Protein AF-A0A1B7VEA4-F1 (afdb_monomer_lite)

Radius of gyration: 31.32 Å; chains: 1; bounding box: 74×53×100 Å

Structure (mmCIF, N/CA/C/O backbone):
data_AF-A0A1B7VEA4-F1
#
_entry.id   AF-A0A1B7VEA4-F1
#
loop_
_atom_site.group_PDB
_atom_site.id
_atom_site.type_symbol
_atom_site.label_atom_id
_atom_site.label_alt_id
_atom_site.label_comp_id
_atom_site.label_asym_id
_atom_site.label_entity_id
_atom_site.label_seq_id
_atom_site.pdbx_PDB_ins_code
_atom_site.Cartn_x
_atom_site.Cartn_y
_atom_site.Cartn_z
_atom_site.occupancy
_atom_site.B_iso_or_equiv
_atom_site.auth_seq_id
_atom_site.auth_comp_id
_atom_site.auth_asym_id
_atom_site.auth_atom_id
_atom_site.pdbx_PDB_model_num
ATOM 1 N N . MET A 1 1 ? -17.844 6.796 38.565 1.00 46.50 1 MET A N 1
ATOM 2 C CA . MET A 1 1 ? -17.709 5.921 37.382 1.00 46.50 1 MET A CA 1
ATOM 3 C C . MET A 1 1 ? -18.421 6.652 36.280 1.00 46.50 1 MET A C 1
ATOM 5 O O . MET A 1 1 ? -19.600 6.926 36.443 1.00 46.50 1 MET A O 1
ATOM 9 N N . THR A 1 2 ? -17.679 7.085 35.276 1.00 54.91 2 THR A N 1
ATOM 10 C CA . THR A 1 2 ? -18.181 7.881 34.162 1.00 54.91 2 THR A CA 1
ATOM 11 C C . THR A 1 2 ? -19.332 7.132 33.482 1.00 54.91 2 THR A C 1
ATOM 13 O O . THR A 1 2 ? -19.184 5.954 33.154 1.00 54.91 2 THR A O 1
ATOM 16 N N . ASN A 1 3 ? -20.501 7.767 33.361 1.00 67.25 3 ASN A N 1
ATOM 17 C CA . ASN A 1 3 ? -21.736 7.137 32.876 1.00 67.25 3 ASN A CA 1
ATOM 18 C C . ASN A 1 3 ? -21.738 7.034 31.339 1.00 67.25 3 ASN A C 1
ATOM 20 O O . ASN A 1 3 ? -22.582 7.632 30.680 1.00 67.25 3 ASN A O 1
ATOM 24 N N . PHE A 1 4 ? -20.788 6.296 30.764 1.00 78.88 4 PHE A N 1
ATOM 25 C CA . PHE A 1 4 ? -20.868 5.908 29.355 1.00 78.88 4 PHE A CA 1
ATOM 26 C C . PHE A 1 4 ? -21.929 4.819 29.184 1.00 78.88 4 PHE A C 1
ATOM 28 O O . PHE A 1 4 ? -21.974 3.853 29.952 1.00 78.88 4 PHE A O 1
ATOM 35 N N . ASN A 1 5 ? -22.770 4.957 28.161 1.00 83.88 5 ASN A N 1
ATOM 36 C CA . ASN A 1 5 ? -23.760 3.944 27.819 1.00 83.88 5 ASN A CA 1
ATOM 37 C C . ASN A 1 5 ? -23.085 2.840 27.000 1.00 83.88 5 ASN A C 1
ATOM 39 O O . ASN A 1 5 ? -22.618 3.095 25.895 1.00 83.88 5 ASN A O 1
ATOM 43 N N . ILE A 1 6 ? -23.031 1.619 27.538 1.00 87.12 6 ILE A N 1
ATOM 44 C CA . ILE A 1 6 ? -22.433 0.453 26.870 1.00 87.12 6 ILE A CA 1
ATOM 45 C C . ILE A 1 6 ? -23.498 -0.635 26.713 1.00 87.12 6 ILE A C 1
ATOM 47 O O . ILE A 1 6 ? -24.072 -1.091 27.713 1.00 87.12 6 ILE A O 1
ATOM 51 N N . VAL A 1 7 ? -23.734 -1.087 25.480 1.00 86.50 7 VAL A N 1
ATOM 52 C CA . VAL A 1 7 ? -24.649 -2.199 25.179 1.00 86.50 7 VAL A CA 1
ATOM 53 C C . VAL A 1 7 ? -24.130 -3.474 25.836 1.00 86.50 7 VAL A C 1
ATOM 55 O O . VAL A 1 7 ? -23.000 -3.882 25.597 1.00 86.50 7 VAL A O 1
ATOM 58 N N . GLN A 1 8 ? -24.944 -4.125 26.671 1.00 86.56 8 GLN A N 1
ATOM 59 C CA . GLN A 1 8 ? -24.567 -5.407 27.270 1.00 86.56 8 GLN A CA 1
ATOM 60 C C . GLN A 1 8 ? -24.762 -6.538 26.255 1.00 86.56 8 GLN A C 1
ATOM 62 O O . GLN A 1 8 ? -25.889 -6.811 25.850 1.00 86.56 8 GLN A O 1
ATOM 67 N N . ASN A 1 9 ? -23.679 -7.221 25.883 1.00 84.88 9 ASN A N 1
ATOM 68 C CA . ASN A 1 9 ? -23.706 -8.356 24.961 1.00 84.88 9 ASN A CA 1
ATOM 69 C C . ASN A 1 9 ? -22.654 -9.422 25.332 1.00 84.88 9 ASN A C 1
ATOM 71 O O . ASN A 1 9 ? -21.924 -9.284 26.318 1.00 84.88 9 ASN A O 1
ATOM 75 N N . SER A 1 10 ? -22.597 -10.512 24.562 1.00 80.00 10 SER A N 1
ATOM 76 C CA . SER A 1 10 ? -21.720 -11.662 24.829 1.00 80.00 10 SER A CA 1
ATOM 77 C C . SER A 1 10 ? -20.225 -11.386 24.638 1.00 80.00 10 SER A C 1
ATOM 79 O O . SER A 1 10 ? -19.415 -12.162 25.139 1.00 80.00 10 SER A O 1
ATOM 81 N N . PHE A 1 11 ? -19.844 -10.309 23.945 1.00 78.19 11 PHE A N 1
ATOM 82 C CA . PHE A 1 11 ? -18.439 -9.949 23.719 1.00 78.19 11 PHE A CA 1
ATOM 83 C C . PHE A 1 11 ? -17.796 -9.255 24.931 1.00 78.19 11 PHE A C 1
ATOM 85 O O . PHE A 1 11 ? -16.576 -9.274 25.090 1.00 78.19 11 PHE A O 1
ATOM 92 N N . LEU A 1 12 ? -18.601 -8.686 25.833 1.00 79.38 12 LEU A N 1
ATOM 93 C CA . LEU A 1 12 ? -18.144 -7.995 27.041 1.00 79.38 12 LEU A CA 1
ATOM 94 C C . LEU A 1 12 ? -17.780 -8.964 28.179 1.00 79.38 12 LEU A C 1
ATOM 96 O O . LEU A 1 12 ? -18.490 -9.076 29.186 1.00 79.38 12 LEU A O 1
ATOM 100 N N . THR A 1 13 ? -16.640 -9.639 28.044 1.00 85.38 13 THR A N 1
ATOM 101 C CA . THR A 1 13 ? -16.052 -10.449 29.123 1.00 85.38 13 THR A CA 1
ATOM 102 C C . THR A 1 13 ? -15.604 -9.578 30.307 1.00 85.38 13 THR A C 1
ATOM 104 O O . THR A 1 13 ? -15.470 -8.358 30.195 1.00 85.38 13 THR A O 1
ATOM 107 N N . THR A 1 14 ? -15.362 -10.187 31.472 1.00 83.56 14 THR A N 1
ATOM 108 C CA . THR A 1 14 ? -14.890 -9.468 32.674 1.00 83.56 14 THR A CA 1
ATOM 109 C C . THR A 1 14 ? -13.573 -8.720 32.432 1.00 83.56 14 THR A C 1
ATOM 111 O O . THR A 1 14 ? -13.424 -7.576 32.867 1.00 83.56 14 THR A O 1
ATOM 114 N N . ASP A 1 15 ? -12.645 -9.336 31.699 1.00 84.19 15 ASP A N 1
ATOM 115 C CA . ASP A 1 15 ? -11.343 -8.740 31.388 1.00 84.19 15 ASP A CA 1
ATOM 116 C C . ASP A 1 15 ? -11.499 -7.569 30.410 1.00 84.19 15 ASP A C 1
ATOM 118 O O . ASP A 1 15 ? -10.996 -6.473 30.666 1.00 84.19 15 ASP A O 1
ATOM 122 N N . LEU A 1 16 ? -12.307 -7.747 29.359 1.00 87.62 16 LEU A N 1
ATOM 123 C CA . LEU A 1 16 ? -12.576 -6.703 28.369 1.00 87.62 16 LEU A CA 1
ATOM 124 C C . LEU A 1 16 ? -13.293 -5.497 28.995 1.00 87.62 16 LEU A C 1
ATOM 126 O O . LEU A 1 16 ? -12.942 -4.355 28.709 1.00 87.62 16 LEU A O 1
ATOM 130 N N . LYS A 1 17 ? -14.224 -5.729 29.934 1.00 88.75 17 LYS A N 1
ATOM 131 C CA . LYS A 1 17 ? -14.864 -4.663 30.729 1.00 88.75 17 LYS A CA 1
ATOM 132 C C . LYS A 1 17 ? -13.854 -3.837 31.524 1.00 88.75 17 LYS A C 1
ATOM 134 O O . LYS A 1 17 ? -14.053 -2.635 31.687 1.00 88.75 17 LYS A O 1
ATOM 139 N N . THR A 1 18 ? -12.792 -4.462 32.029 1.00 90.38 18 THR A N 1
ATOM 140 C CA . THR A 1 18 ? -11.758 -3.771 32.810 1.00 90.38 18 THR A CA 1
ATOM 141 C C . THR A 1 18 ? -10.917 -2.861 31.917 1.00 90.38 18 THR A C 1
ATOM 143 O O . THR A 1 18 ? -10.755 -1.684 32.238 1.00 90.38 18 THR A O 1
ATOM 146 N N . ILE A 1 19 ? -10.464 -3.375 30.770 1.00 91.38 19 ILE A N 1
ATOM 147 C CA . ILE A 1 19 ? -9.688 -2.617 29.774 1.00 91.38 19 ILE A CA 1
ATOM 148 C C . ILE A 1 19 ? -10.517 -1.444 29.239 1.00 91.38 19 ILE A C 1
ATOM 150 O O . ILE A 1 19 ? -10.077 -0.295 29.280 1.00 91.38 19 ILE A O 1
ATOM 154 N N . LEU A 1 20 ? -11.753 -1.719 28.811 1.00 92.88 20 LEU A N 1
ATOM 155 C CA . LEU A 1 20 ? -12.661 -0.710 28.273 1.00 92.88 20 LEU A CA 1
ATOM 156 C C . LEU A 1 20 ? -12.966 0.385 29.299 1.00 92.88 20 LEU A C 1
ATOM 158 O O . LEU A 1 20 ? -12.970 1.562 28.956 1.00 92.88 20 LEU A O 1
ATOM 162 N N . LYS A 1 21 ? -13.162 0.032 30.575 1.00 92.62 21 LYS A N 1
ATOM 163 C CA . LYS A 1 21 ? -13.374 1.021 31.639 1.00 92.62 21 LYS A CA 1
ATOM 164 C C . LYS A 1 21 ? -12.193 1.986 31.770 1.00 92.62 21 LYS A C 1
ATOM 166 O O . LYS A 1 21 ? -12.416 3.175 31.980 1.00 92.62 21 LYS A O 1
ATOM 171 N N . GLN A 1 22 ? -10.962 1.491 31.656 1.00 93.44 22 GLN A N 1
ATOM 172 C CA . GLN A 1 22 ? -9.772 2.335 31.729 1.00 93.44 22 GLN A CA 1
ATOM 173 C C . GLN A 1 22 ? -9.615 3.206 30.474 1.00 93.44 22 GLN A C 1
ATOM 175 O O . GLN A 1 22 ? -9.355 4.398 30.597 1.00 93.44 22 GLN A O 1
ATOM 180 N N . ALA A 1 23 ? -9.866 2.656 29.283 1.00 94.12 23 ALA A N 1
ATOM 181 C CA . ALA A 1 23 ? -9.884 3.435 28.044 1.00 94.12 23 ALA A CA 1
ATOM 182 C C . ALA A 1 23 ? -10.936 4.560 28.082 1.00 94.12 23 ALA A C 1
ATOM 184 O O . ALA A 1 23 ? -10.648 5.696 27.706 1.00 94.12 23 ALA A O 1
ATOM 185 N N . LEU A 1 24 ? -12.136 4.279 28.602 1.00 94.94 24 LEU A N 1
ATOM 186 C CA . LEU A 1 24 ? -13.203 5.271 28.766 1.00 94.94 24 LEU A CA 1
ATOM 187 C C . LEU A 1 24 ? -12.864 6.336 29.804 1.00 94.94 24 LEU A C 1
ATOM 189 O O . LEU A 1 24 ? -13.221 7.495 29.614 1.00 94.94 24 LEU A O 1
ATOM 193 N N . GLN A 1 25 ? -12.151 5.969 30.871 1.00 94.56 25 GLN A N 1
ATOM 194 C CA . GLN A 1 25 ? -11.633 6.948 31.818 1.00 94.56 25 GLN A CA 1
ATOM 195 C C . GLN A 1 25 ? -10.671 7.917 31.114 1.00 94.56 25 GLN A C 1
ATOM 197 O O . GLN A 1 25 ? -10.899 9.125 31.162 1.00 94.56 25 GLN A O 1
ATOM 202 N N . ASN A 1 26 ? -9.681 7.405 30.378 1.00 93.44 26 ASN A N 1
ATOM 203 C CA . ASN A 1 26 ? -8.733 8.244 29.637 1.00 93.44 26 ASN A CA 1
ATOM 204 C C . ASN A 1 26 ? -9.460 9.130 28.611 1.00 93.44 26 ASN A C 1
ATOM 206 O O . ASN A 1 26 ? -9.200 10.325 28.513 1.00 93.44 26 ASN A O 1
ATOM 210 N N . THR A 1 27 ? -10.431 8.562 27.894 1.00 95.56 27 THR A N 1
ATOM 211 C CA . THR A 1 27 ? -11.270 9.291 26.929 1.00 95.56 27 THR A CA 1
ATOM 212 C C . THR A 1 27 ? -12.034 10.437 27.602 1.00 95.56 27 THR A C 1
ATOM 214 O O . THR A 1 27 ? -12.034 11.561 27.103 1.00 95.56 27 THR A O 1
ATOM 217 N N . SER A 1 28 ? -12.641 10.192 28.771 1.00 94.94 28 SER A N 1
ATOM 218 C CA . SER A 1 28 ? -13.350 11.231 29.527 1.00 94.94 28 SER A CA 1
ATOM 219 C C . SER A 1 28 ? -12.438 12.331 30.060 1.00 94.94 28 SER A C 1
ATOM 221 O O . SER A 1 28 ? -12.835 13.497 30.078 1.00 94.94 28 SER A O 1
ATOM 223 N N . GLU A 1 29 ? -11.212 11.990 30.455 1.00 95.31 29 GLU A N 1
ATOM 224 C CA . GLU A 1 29 ? -10.220 12.973 30.892 1.00 95.31 29 GLU A CA 1
ATOM 225 C C . GLU A 1 29 ? -9.859 13.907 29.730 1.00 95.31 29 GLU A C 1
ATOM 227 O O . GLU A 1 29 ? -9.925 15.124 29.882 1.00 95.31 29 GLU A O 1
ATOM 232 N N . TYR A 1 30 ? -9.600 13.368 28.536 1.00 96.75 30 TYR A N 1
ATOM 233 C CA . TYR A 1 30 ? -9.323 14.186 27.355 1.00 96.75 30 TYR A CA 1
ATOM 234 C C . TYR A 1 30 ? -10.502 15.092 26.959 1.00 96.75 30 TYR A C 1
ATOM 236 O O . TYR A 1 30 ? -10.331 16.303 26.799 1.00 96.75 30 TYR A O 1
ATOM 244 N N . LEU A 1 31 ? -11.711 14.533 26.846 1.00 96.44 31 LEU A N 1
ATOM 245 C CA . LEU A 1 31 ? -12.898 15.284 26.419 1.00 96.44 31 LEU A CA 1
ATOM 246 C C . LEU A 1 31 ? -13.320 16.367 27.423 1.00 96.44 31 LEU A C 1
ATOM 248 O O . LEU A 1 31 ? -13.736 17.451 27.011 1.00 96.44 31 LEU A O 1
ATOM 252 N N . SER A 1 32 ? -13.202 16.103 28.729 1.00 96.19 32 SER A N 1
ATOM 253 C CA . SER A 1 32 ? -13.569 17.078 29.769 1.00 96.19 32 SER A CA 1
ATOM 254 C C . SER A 1 32 ? -12.603 18.262 29.838 1.00 96.19 32 SER A C 1
ATOM 256 O O . SER A 1 32 ? -13.017 19.378 30.148 1.00 96.19 32 SER A O 1
ATOM 258 N N . GLN A 1 33 ? -11.325 18.054 29.504 1.00 96.75 33 GLN A N 1
ATOM 259 C CA . GLN A 1 33 ? -10.330 19.128 29.498 1.00 96.75 33 GLN A CA 1
ATOM 260 C C . GLN A 1 33 ? -10.332 19.950 28.206 1.00 96.75 33 GLN A C 1
ATOM 262 O O . GLN A 1 33 ? -9.964 21.125 28.238 1.00 96.75 33 GLN A O 1
ATOM 267 N N . PHE A 1 34 ? -10.779 19.380 27.083 1.00 97.50 34 PHE A N 1
ATOM 268 C CA . PHE A 1 34 ? -10.683 20.023 25.769 1.00 97.50 34 PHE A CA 1
ATOM 269 C C . PHE A 1 34 ? -11.331 21.414 25.709 1.00 97.50 34 PHE A C 1
ATOM 271 O O . PHE A 1 34 ? -10.789 22.329 25.090 1.00 97.50 34 PHE A O 1
ATOM 278 N N . ARG A 1 35 ? -12.453 21.617 26.414 1.00 96.88 35 ARG A N 1
ATOM 279 C CA . ARG A 1 35 ? -13.162 22.907 26.459 1.00 96.88 35 ARG A CA 1
ATOM 280 C C . ARG A 1 35 ? -12.316 24.055 27.019 1.00 96.88 35 ARG A C 1
ATOM 282 O O . ARG A 1 35 ? -12.550 25.214 26.662 1.00 96.88 35 ARG A O 1
ATOM 289 N N . PHE A 1 36 ? -11.376 23.734 27.905 1.00 96.81 36 PHE A N 1
ATOM 290 C CA . PHE A 1 36 ? -10.504 24.689 28.587 1.00 96.81 36 PHE A CA 1
ATOM 291 C C . PHE A 1 36 ? -9.182 24.929 27.847 1.00 96.81 36 PHE A C 1
ATOM 293 O O . PHE A 1 36 ? -8.376 25.747 28.293 1.00 96.81 36 PHE A O 1
ATOM 300 N N . ASP A 1 37 ? -8.951 24.245 26.723 1.00 96.75 37 ASP A N 1
ATOM 301 C CA . ASP A 1 37 ? -7.783 24.472 25.881 1.00 96.75 37 ASP A CA 1
ATOM 302 C C . ASP A 1 37 ? -7.819 25.892 25.291 1.00 96.75 37 ASP A C 1
ATOM 304 O O . ASP A 1 37 ? -8.825 26.333 24.728 1.00 96.75 37 ASP A O 1
ATOM 308 N N . ALA A 1 38 ? -6.707 26.625 25.400 1.00 95.88 38 ALA A N 1
ATOM 309 C CA . ALA A 1 38 ? -6.604 27.991 24.886 1.00 95.88 38 ALA A CA 1
ATOM 310 C C . ALA A 1 38 ? -6.817 28.075 23.362 1.00 95.88 38 ALA A C 1
ATOM 312 O O . ALA A 1 38 ? -7.231 29.118 22.859 1.00 95.88 38 ALA A O 1
ATOM 313 N N . ALA A 1 39 ? -6.556 26.982 22.639 1.00 96.00 39 ALA A N 1
ATOM 314 C CA . ALA A 1 39 ? -6.758 26.844 21.203 1.00 96.00 39 ALA A CA 1
ATOM 315 C C . ALA A 1 39 ? -8.049 26.083 20.841 1.00 96.00 39 ALA A C 1
ATOM 317 O O . ALA A 1 39 ? -8.193 25.690 19.687 1.00 96.00 39 ALA A O 1
ATOM 318 N N . TYR A 1 40 ? -8.988 25.882 21.779 1.00 97.12 40 TYR A N 1
ATOM 319 C CA . TYR A 1 40 ? -10.235 25.120 21.581 1.00 97.12 40 TYR A CA 1
ATOM 320 C C . TYR A 1 40 ? -10.934 25.419 20.243 1.00 97.12 40 TYR A C 1
ATOM 322 O O . TYR A 1 40 ? -11.154 24.509 19.446 1.00 97.12 40 TYR A O 1
ATOM 330 N N . THR A 1 41 ? -11.222 26.694 19.956 1.00 96.12 41 THR A N 1
ATOM 331 C CA . THR A 1 41 ? -11.915 27.080 18.717 1.00 96.12 41 THR A CA 1
ATOM 332 C C . THR A 1 41 ? -11.081 26.752 17.481 1.00 96.12 41 THR A C 1
ATOM 334 O O . THR A 1 41 ? -11.587 26.127 16.559 1.00 96.12 41 THR A O 1
ATOM 337 N N . THR A 1 42 ? -9.791 27.097 17.478 1.00 96.12 42 THR A N 1
ATOM 338 C CA . THR A 1 42 ? -8.899 26.837 16.337 1.00 96.12 42 THR A CA 1
ATOM 339 C C . THR A 1 42 ? -8.692 25.342 16.096 1.00 96.12 42 THR A C 1
ATOM 341 O O . THR A 1 42 ? -8.565 24.915 14.952 1.00 96.12 42 THR A O 1
ATOM 344 N N . LYS A 1 43 ? -8.689 24.517 17.149 1.00 96.88 43 LYS A N 1
ATOM 345 C CA . LYS A 1 43 ? -8.624 23.056 17.022 1.00 96.88 43 LYS A CA 1
ATOM 346 C C . LYS A 1 43 ? -9.898 22.487 16.392 1.00 96.88 43 LYS A C 1
ATOM 348 O O . LYS A 1 43 ? -9.791 21.643 15.510 1.00 96.88 43 LYS A O 1
ATOM 353 N N . LEU A 1 44 ? -11.075 22.989 16.776 1.00 97.31 44 LEU A N 1
ATOM 354 C CA . LEU A 1 44 ? -12.333 22.625 16.113 1.00 97.31 44 LEU A CA 1
ATOM 355 C C . LEU A 1 44 ? -12.361 23.074 14.650 1.00 97.31 44 LEU A C 1
ATOM 357 O O . LEU A 1 44 ? -12.733 22.286 13.796 1.00 97.31 44 LEU A O 1
ATOM 361 N N . GLU A 1 45 ? -11.897 24.288 14.345 1.00 96.00 45 GLU A N 1
ATOM 362 C CA . GLU A 1 45 ? -11.778 24.767 12.959 1.00 96.00 45 GLU A CA 1
ATOM 363 C C . GLU A 1 45 ? -10.808 23.909 12.129 1.00 96.00 45 GLU A C 1
ATOM 365 O O . GLU A 1 45 ? -10.994 23.697 10.928 1.00 96.00 45 GLU A O 1
ATOM 370 N N . THR A 1 46 ? -9.751 23.407 12.775 1.00 93.81 46 THR A N 1
ATOM 371 C CA . THR A 1 46 ? -8.760 22.536 12.140 1.00 93.81 46 THR A CA 1
ATOM 372 C C . THR A 1 46 ? -9.380 21.197 11.754 1.00 93.81 46 THR A C 1
ATOM 374 O O . THR A 1 46 ? -9.191 20.794 10.608 1.00 93.81 46 THR A O 1
ATOM 377 N N . ALA A 1 47 ? -10.129 20.560 12.660 1.00 93.19 47 ALA A N 1
ATOM 378 C CA . ALA A 1 47 ? -10.795 19.281 12.410 1.00 93.19 47 ALA A CA 1
ATOM 379 C C . ALA A 1 47 ? -12.008 19.425 11.476 1.00 93.19 47 ALA A C 1
ATOM 381 O O . ALA A 1 47 ? -12.039 18.824 10.414 1.00 93.19 47 ALA A O 1
ATOM 382 N N . PHE A 1 48 ? -12.950 20.305 11.812 1.00 94.69 48 PHE A N 1
ATOM 383 C CA . PHE A 1 48 ? -14.309 20.298 11.253 1.00 94.69 48 PHE A CA 1
ATOM 384 C C . PHE A 1 48 ? -14.588 21.433 10.250 1.00 94.69 48 PHE A C 1
ATOM 386 O O . PHE A 1 48 ? -15.729 21.669 9.852 1.00 94.69 48 PHE A O 1
ATOM 393 N N . GLY A 1 49 ? -13.555 22.184 9.854 1.00 93.12 49 GLY A N 1
ATOM 394 C CA . GLY A 1 49 ? -13.683 23.356 8.981 1.00 93.12 49 GLY A CA 1
ATOM 395 C C . GLY A 1 49 ? -14.152 24.617 9.716 1.00 93.12 49 GLY A C 1
ATOM 396 O O . GLY A 1 49 ? -14.406 24.599 10.911 1.00 93.12 49 GLY A O 1
ATOM 397 N N . SER A 1 50 ? -14.239 25.758 9.025 1.00 93.19 50 SER A N 1
ATOM 398 C CA . SER A 1 50 ? -14.583 27.050 9.654 1.00 93.19 50 SER A CA 1
ATOM 399 C C . SER A 1 50 ? -16.081 27.293 9.842 1.00 93.19 50 SER A C 1
ATOM 401 O O . SER A 1 50 ? -16.466 28.201 10.577 1.00 93.19 50 SER A O 1
ATOM 403 N N . ASP A 1 51 ? -16.923 26.514 9.163 1.00 92.31 51 ASP A N 1
ATOM 404 C CA . ASP A 1 51 ? -18.342 26.835 8.972 1.00 92.31 51 ASP A CA 1
ATOM 405 C C . ASP A 1 51 ? -19.275 26.036 9.905 1.00 92.31 51 ASP A C 1
ATOM 407 O O . ASP A 1 51 ? -20.500 26.084 9.755 1.00 92.31 51 ASP A O 1
ATOM 411 N N . PHE A 1 52 ? -18.716 25.323 10.890 1.00 95.44 52 PHE A N 1
ATOM 412 C CA . PHE A 1 52 ? -19.494 24.528 11.839 1.00 95.44 52 PHE A CA 1
ATOM 413 C C . PHE A 1 52 ? -20.372 25.382 12.760 1.00 95.44 52 PHE A C 1
ATOM 415 O O . PHE A 1 52 ? -20.098 26.544 13.080 1.00 95.44 52 PHE A O 1
ATOM 422 N N . ASN A 1 53 ? -21.439 24.775 13.276 1.00 97.00 53 ASN A N 1
ATOM 423 C CA . ASN A 1 53 ? -22.326 25.409 14.238 1.00 97.00 53 ASN A CA 1
ATOM 424 C C . ASN A 1 53 ? -21.666 25.518 15.621 1.00 97.00 53 ASN A C 1
ATOM 426 O O . ASN A 1 53 ? -21.778 24.635 16.478 1.00 97.00 53 ASN A O 1
ATOM 430 N N . GLN A 1 54 ? -21.028 26.661 15.865 1.00 96.44 54 GLN A N 1
ATOM 431 C CA . GLN A 1 54 ? -20.309 26.941 17.107 1.00 96.44 54 GLN A CA 1
ATOM 432 C C . GLN A 1 54 ? -21.186 26.869 18.367 1.00 96.44 54 GLN A C 1
ATOM 434 O O . GLN A 1 54 ? -20.698 26.517 19.441 1.00 96.44 54 GLN A O 1
ATOM 439 N N . GLN A 1 55 ? -22.484 27.177 18.268 1.00 96.94 55 GLN A N 1
ATOM 440 C CA . GLN A 1 55 ? -23.393 27.097 19.416 1.00 96.94 55 GLN A CA 1
ATOM 441 C C . GLN A 1 55 ? -23.632 25.644 19.838 1.00 96.94 55 GLN A C 1
ATOM 443 O O . GLN A 1 55 ? -23.611 25.348 21.034 1.00 96.94 55 GLN A O 1
ATOM 448 N N . ILE A 1 56 ? -23.816 24.739 18.870 1.00 97.06 56 ILE A N 1
ATOM 449 C CA . ILE A 1 56 ? -23.971 23.303 19.139 1.00 97.06 56 ILE A CA 1
ATOM 450 C C . ILE A 1 56 ? -22.661 22.732 19.684 1.00 97.06 56 ILE A C 1
ATOM 452 O O . ILE A 1 56 ? -22.691 22.064 20.717 1.00 97.06 56 ILE A O 1
ATOM 456 N N . ALA A 1 57 ? -21.520 23.063 19.068 1.00 97.31 57 ALA A N 1
ATOM 457 C CA . ALA A 1 57 ? -20.206 22.628 19.545 1.00 97.31 57 ALA A CA 1
ATOM 458 C C . ALA A 1 57 ? -19.978 23.030 21.013 1.00 97.31 57 ALA A C 1
ATOM 460 O O . ALA A 1 57 ? -19.707 22.180 21.859 1.00 97.31 57 ALA A O 1
ATOM 461 N N . ASN A 1 58 ? -20.192 24.307 21.348 1.00 97.06 58 ASN A N 1
ATOM 462 C CA . ASN A 1 58 ? -20.062 24.792 22.724 1.00 97.06 58 ASN A CA 1
ATOM 463 C C . ASN A 1 58 ? -21.017 24.071 23.676 1.00 97.06 58 ASN A C 1
ATOM 465 O O . ASN A 1 58 ? -20.602 23.663 24.754 1.00 97.06 58 ASN A O 1
ATOM 469 N N . SER A 1 59 ? -22.268 23.838 23.269 1.00 97.12 59 SER A N 1
ATOM 470 C CA . SER A 1 59 ? -23.214 23.095 24.103 1.00 97.12 59 SER A CA 1
ATOM 471 C C . SER A 1 59 ? -22.780 21.650 24.372 1.00 97.12 59 SER A C 1
ATOM 473 O O . SER A 1 59 ? -23.127 21.125 25.431 1.00 97.12 59 SER A O 1
ATOM 475 N N . ILE A 1 60 ? -22.089 20.992 23.436 1.00 96.88 60 ILE A N 1
ATOM 476 C CA . ILE A 1 60 ? -21.547 19.641 23.630 1.00 96.88 60 ILE A CA 1
ATOM 477 C C . ILE A 1 60 ? -20.380 19.707 24.620 1.00 96.88 60 ILE A C 1
ATOM 479 O O . ILE A 1 60 ? -20.420 19.066 25.670 1.00 96.88 60 ILE A O 1
ATOM 483 N N . PHE A 1 61 ? -19.370 20.529 24.334 1.00 97.56 61 PHE A N 1
ATOM 484 C CA . PHE A 1 61 ? -18.141 20.559 25.129 1.00 97.56 61 PHE A CA 1
ATOM 485 C C . PHE A 1 61 ? -18.307 21.210 26.512 1.00 97.56 61 PHE A C 1
ATOM 487 O O . PHE A 1 61 ? -17.596 20.827 27.437 1.00 97.56 61 PHE A O 1
ATOM 494 N N . ASP A 1 62 ? -19.282 22.104 26.715 1.00 97.31 62 ASP A N 1
ATOM 495 C CA . ASP A 1 62 ? -19.625 22.638 28.045 1.00 97.31 62 ASP A CA 1
ATOM 496 C C . ASP A 1 62 ? -20.215 21.556 28.971 1.00 97.31 62 ASP A C 1
ATOM 498 O O . ASP A 1 62 ? -20.017 21.616 30.188 1.00 97.31 62 ASP A O 1
ATOM 502 N N . LYS A 1 63 ? -20.928 20.560 28.420 1.00 95.94 63 LYS A N 1
ATOM 503 C CA . LYS A 1 63 ? -21.416 19.396 29.185 1.00 95.94 63 LYS A CA 1
ATOM 504 C C . LYS A 1 63 ? -20.285 18.427 29.503 1.00 95.94 63 LYS A C 1
ATOM 506 O O . LYS A 1 63 ? -20.143 18.016 30.651 1.00 95.94 63 LYS A O 1
ATOM 511 N N . LEU A 1 64 ? -19.441 18.126 28.514 1.00 95.69 64 LEU A N 1
ATOM 512 C CA . LEU A 1 64 ? -18.278 17.253 28.702 1.00 95.69 64 LEU A CA 1
ATOM 513 C C . LEU A 1 64 ? -17.313 17.818 29.755 1.00 95.69 64 LEU A C 1
ATOM 515 O O . LEU A 1 64 ? -16.814 17.069 30.591 1.00 95.69 64 LEU A O 1
ATOM 519 N N . ALA A 1 65 ? -17.131 19.140 29.791 1.00 96.44 65 ALA A N 1
ATOM 520 C CA . ALA A 1 65 ? -16.349 19.840 30.812 1.00 96.44 65 ALA A CA 1
ATOM 521 C C . ALA A 1 65 ? -16.908 19.709 32.241 1.00 96.44 65 ALA A C 1
ATOM 523 O O . ALA A 1 65 ? -16.171 19.866 33.211 1.00 96.44 65 ALA A O 1
ATOM 524 N N . GLN A 1 66 ? -18.204 19.420 32.377 1.00 95.56 66 GLN A N 1
ATOM 525 C CA . GLN A 1 66 ? -18.875 19.140 33.652 1.00 95.56 66 GLN A CA 1
ATOM 526 C C . GLN A 1 66 ? -18.941 17.635 33.956 1.00 95.56 66 GLN A C 1
ATOM 528 O O . GLN A 1 66 ? -19.676 17.224 34.853 1.00 95.56 66 GLN A O 1
ATOM 533 N N . GLU A 1 67 ? -18.202 16.818 33.198 1.00 92.62 67 GLU A N 1
ATOM 534 C CA . GLU A 1 67 ? -18.244 15.355 33.242 1.00 92.62 67 GLU A CA 1
ATOM 535 C C . GLU A 1 67 ? -19.653 14.774 32.984 1.00 92.62 67 GLU A C 1
ATOM 537 O O . GLU A 1 67 ? -19.974 13.658 33.408 1.00 92.62 67 GLU A O 1
ATOM 542 N N . ASP A 1 68 ? -20.508 15.509 32.259 1.00 93.25 68 ASP A N 1
ATOM 543 C CA . ASP A 1 68 ? -21.812 15.027 31.798 1.00 93.25 68 ASP A CA 1
ATOM 544 C C . ASP A 1 68 ? -21.687 14.354 30.425 1.00 93.25 68 ASP A C 1
ATOM 546 O O . ASP A 1 68 ? -21.718 14.991 29.370 1.00 93.25 68 ASP A O 1
ATOM 550 N N . PHE A 1 69 ? -21.589 13.026 30.462 1.00 90.62 69 PHE A N 1
ATOM 551 C CA . PHE A 1 69 ? -21.499 12.146 29.295 1.00 90.62 69 PHE A CA 1
ATOM 552 C C . PHE A 1 69 ? -22.857 11.532 28.899 1.00 90.62 69 PHE A C 1
ATOM 554 O O . PHE A 1 69 ? -22.913 10.537 28.185 1.00 90.62 69 PHE A O 1
ATOM 561 N N . SER A 1 70 ? -23.984 12.090 29.350 1.00 86.19 70 SER A N 1
ATOM 562 C CA . SER A 1 70 ? -25.310 11.544 29.010 1.00 86.19 70 SER A CA 1
ATOM 563 C C . SER A 1 70 ? -25.732 11.784 27.553 1.00 86.19 70 SER A C 1
ATOM 565 O O . SER A 1 70 ? -26.607 11.085 27.044 1.00 86.19 70 SER A O 1
ATOM 567 N N . GLY A 1 71 ? -25.128 12.775 26.888 1.00 85.62 71 GLY A N 1
ATOM 568 C CA . GLY A 1 71 ? -25.463 13.201 25.524 1.00 85.62 71 GLY A CA 1
ATOM 569 C C . GLY A 1 71 ? -24.553 12.660 24.420 1.00 85.62 71 GLY A C 1
ATOM 570 O O . GLY A 1 71 ? -24.705 13.083 23.277 1.00 85.62 71 GLY A O 1
ATOM 571 N N . ILE A 1 72 ? -23.609 11.780 24.751 1.00 90.06 72 ILE A N 1
ATOM 572 C CA . ILE A 1 72 ? -22.680 11.173 23.790 1.00 90.06 72 ILE A CA 1
ATOM 573 C C . ILE A 1 72 ? -23.154 9.779 23.332 1.00 90.06 72 ILE A C 1
ATOM 575 O O . ILE A 1 72 ? -24.001 9.172 23.998 1.00 90.06 72 ILE A O 1
ATOM 579 N N . PRO A 1 73 ? -22.629 9.269 22.201 1.00 93.06 73 PRO A N 1
ATOM 580 C CA . PRO A 1 73 ? -22.974 7.963 21.651 1.00 93.06 73 PRO A CA 1
ATOM 581 C C . PRO A 1 73 ? -22.955 6.797 22.638 1.00 93.06 73 PRO A C 1
ATOM 583 O O . PRO A 1 73 ? -22.137 6.719 23.555 1.00 93.06 73 PRO A O 1
ATOM 586 N N . THR A 1 74 ? -23.850 5.838 22.396 1.00 94.00 74 THR A N 1
ATOM 587 C CA . THR A 1 74 ? -23.797 4.527 23.057 1.00 94.00 74 THR A CA 1
ATOM 588 C C . THR A 1 74 ? -22.751 3.656 22.371 1.00 94.00 74 THR A C 1
ATOM 590 O O . THR A 1 74 ? -22.726 3.597 21.145 1.00 94.00 74 THR A O 1
ATOM 593 N N . ILE A 1 75 ? -21.932 2.952 23.152 1.00 94.75 75 ILE A N 1
ATOM 594 C CA . ILE A 1 75 ? -20.878 2.066 22.651 1.00 94.75 75 ILE A CA 1
ATOM 595 C C . ILE A 1 75 ? -21.379 0.623 22.611 1.00 94.75 75 ILE A C 1
ATOM 597 O O . ILE A 1 75 ? -21.929 0.110 23.590 1.00 94.75 75 ILE A O 1
ATOM 601 N N . GLU A 1 76 ? -21.136 -0.059 21.502 1.00 94.12 76 GLU A N 1
ATOM 602 C CA . GLU A 1 76 ? -21.447 -1.464 21.299 1.00 94.12 76 GLU A CA 1
ATOM 603 C C . GLU A 1 76 ? -20.191 -2.241 20.901 1.00 94.12 76 GLU A C 1
ATOM 605 O O . GLU A 1 76 ? -19.474 -1.877 19.975 1.00 94.12 76 GLU A O 1
ATOM 610 N N . ILE A 1 77 ? -19.902 -3.319 21.633 1.00 94.12 77 ILE A N 1
ATOM 611 C CA . ILE A 1 77 ? -18.728 -4.151 21.358 1.00 94.12 77 ILE A CA 1
ATOM 612 C C . ILE A 1 77 ? -19.104 -5.229 20.352 1.00 94.12 77 ILE A C 1
ATOM 614 O O . ILE A 1 77 ? -20.004 -6.022 20.623 1.00 94.12 77 ILE A O 1
ATOM 618 N N . VAL A 1 78 ? -18.403 -5.286 19.226 1.00 87.81 78 VAL A N 1
ATOM 619 C CA . VAL A 1 78 ? -18.753 -6.158 18.094 1.00 87.81 78 VAL A CA 1
ATOM 620 C C . VAL A 1 78 ? -17.591 -7.048 17.679 1.00 87.81 78 VAL A C 1
ATOM 622 O O . VAL A 1 78 ? -16.450 -6.868 18.123 1.00 87.81 78 VAL A O 1
ATOM 625 N N . ASN A 1 79 ? -17.866 -8.028 16.816 1.00 80.62 79 ASN A N 1
ATOM 626 C CA . ASN A 1 79 ? -16.795 -8.686 16.087 1.00 80.62 79 ASN A CA 1
ATOM 627 C C . ASN A 1 79 ? -16.233 -7.694 15.060 1.00 80.62 79 ASN A C 1
ATOM 629 O O . ASN A 1 79 ? -16.998 -7.040 14.356 1.00 80.62 79 ASN A O 1
ATOM 633 N N . ARG A 1 80 ? -14.906 -7.600 14.933 1.00 77.19 80 ARG A N 1
ATOM 634 C CA . ARG A 1 80 ? -14.260 -6.733 13.936 1.00 77.19 80 ARG A CA 1
ATOM 635 C C . ARG A 1 80 ? -14.778 -6.981 12.511 1.00 77.19 80 ARG A C 1
ATOM 637 O O . ARG A 1 80 ? -14.878 -6.051 11.719 1.00 77.19 80 ARG A O 1
ATOM 644 N N . ASN A 1 81 ? -15.164 -8.216 12.193 1.00 70.19 81 ASN A N 1
ATOM 645 C CA . ASN A 1 81 ? -15.735 -8.562 10.891 1.00 70.19 81 ASN A CA 1
ATOM 646 C C . ASN A 1 81 ? -17.112 -7.933 10.638 1.00 70.19 81 ASN A C 1
ATOM 648 O O . ASN A 1 81 ? -17.469 -7.736 9.477 1.00 70.19 81 ASN A O 1
ATOM 652 N N . ASP A 1 82 ? -17.866 -7.616 11.693 1.00 75.62 82 ASP A N 1
ATOM 653 C CA . ASP A 1 82 ? -19.183 -6.980 11.582 1.00 75.62 82 ASP A CA 1
ATOM 654 C C . ASP A 1 82 ? -19.038 -5.516 11.140 1.00 75.62 82 ASP A C 1
ATOM 656 O O . ASP A 1 82 ? -19.887 -5.005 10.422 1.00 75.62 82 ASP A O 1
ATOM 660 N N . ILE A 1 83 ? -17.914 -4.878 11.481 1.00 70.38 83 ILE A N 1
ATOM 661 C CA . ILE A 1 83 ? -17.527 -3.526 11.043 1.00 70.38 83 ILE A CA 1
ATOM 662 C C . ILE A 1 83 ? -16.423 -3.559 9.976 1.00 70.38 83 ILE A C 1
ATOM 664 O O . ILE A 1 83 ? -15.571 -2.681 9.906 1.00 70.38 83 ILE A O 1
ATOM 668 N N . ASN A 1 84 ? -16.431 -4.605 9.140 1.00 65.12 84 ASN A N 1
ATOM 669 C CA . ASN A 1 84 ? -15.567 -4.768 7.964 1.00 65.12 84 ASN A CA 1
ATOM 670 C C . ASN A 1 84 ? -14.069 -4.508 8.222 1.00 65.12 84 ASN A C 1
ATOM 672 O O . ASN A 1 84 ? -13.378 -3.902 7.408 1.00 65.12 84 ASN A O 1
ATOM 676 N N . GLY A 1 85 ? -13.553 -4.990 9.352 1.00 63.53 85 GLY A N 1
ATOM 677 C CA . GLY A 1 85 ? -12.127 -4.897 9.659 1.00 63.53 85 GLY A CA 1
ATOM 678 C C . GLY A 1 85 ? -11.728 -3.682 10.496 1.00 63.53 85 GLY A C 1
ATOM 679 O O . GLY A 1 85 ? -10.619 -3.687 11.028 1.00 63.53 85 GLY A O 1
ATOM 680 N N . ALA A 1 86 ? -12.603 -2.685 10.656 1.00 68.06 86 ALA A N 1
ATOM 681 C CA . ALA A 1 86 ? -12.283 -1.451 11.366 1.00 68.06 86 ALA A CA 1
ATOM 682 C C . ALA A 1 86 ? -12.086 -1.673 12.879 1.00 68.06 86 ALA A C 1
ATOM 684 O O . ALA A 1 86 ? -12.628 -2.608 13.476 1.00 68.06 86 ALA A O 1
ATOM 685 N N . ASN A 1 87 ? -11.279 -0.822 13.520 1.00 80.06 87 ASN A N 1
ATOM 686 C CA . ASN A 1 87 ? -11.070 -0.880 14.971 1.00 80.06 87 ASN A CA 1
ATOM 687 C C . ASN A 1 87 ? -12.241 -0.253 15.741 1.00 80.06 87 ASN A C 1
ATOM 689 O O . ASN A 1 87 ? -12.624 -0.780 16.791 1.00 80.06 87 ASN A O 1
ATOM 693 N N . GLY A 1 88 ? -12.809 0.824 15.199 1.00 85.94 88 GLY A N 1
ATOM 694 C CA . GLY A 1 88 ? -14.025 1.503 15.634 1.00 85.94 88 GLY A CA 1
ATOM 695 C C . GLY A 1 88 ? -14.908 1.841 14.428 1.00 85.94 88 GLY A C 1
ATOM 696 O O . GLY A 1 88 ? -14.495 1.618 13.290 1.00 85.94 88 GLY A O 1
ATOM 697 N N . ALA A 1 89 ? -16.144 2.270 14.684 1.00 86.50 89 ALA A N 1
ATOM 698 C CA . ALA A 1 89 ? -17.027 2.835 13.667 1.00 86.50 89 ALA A CA 1
ATOM 699 C C . ALA A 1 89 ? -18.128 3.702 14.290 1.00 86.50 89 ALA A C 1
ATOM 701 O O . ALA A 1 89 ? -18.710 3.307 15.312 1.00 86.50 89 ALA A O 1
ATOM 702 N N . PHE A 1 90 ? -18.518 4.795 13.635 1.00 88.81 90 PHE A N 1
ATOM 703 C CA . PHE A 1 90 ? -19.620 5.650 14.061 1.00 88.81 90 PHE A CA 1
ATOM 704 C C . PHE A 1 90 ? -20.824 5.504 13.125 1.00 88.81 90 PHE A C 1
ATOM 706 O O . PHE A 1 90 ? -20.784 5.722 11.919 1.00 88.81 90 PHE A O 1
ATOM 713 N N . ALA A 1 91 ? -21.969 5.137 13.693 1.00 85.81 91 ALA A N 1
ATOM 714 C CA . ALA A 1 91 ? -23.194 4.945 12.932 1.00 85.81 91 ALA A CA 1
ATOM 715 C C . ALA A 1 91 ? -24.103 6.167 13.019 1.00 85.81 91 ALA A C 1
ATOM 717 O O . ALA A 1 91 ? -24.943 6.237 13.925 1.00 85.81 91 ALA A O 1
ATOM 718 N N . ILE A 1 92 ? -24.021 7.077 12.041 1.00 78.12 92 ILE A N 1
ATOM 719 C CA . ILE A 1 92 ? -24.871 8.282 11.960 1.00 78.12 92 ILE A CA 1
ATOM 720 C C . ILE A 1 92 ? -26.354 7.953 12.180 1.00 78.12 92 ILE A C 1
ATOM 722 O O . ILE A 1 92 ? -27.036 8.621 12.963 1.00 78.12 92 ILE A O 1
ATOM 726 N N . ALA A 1 93 ? -26.856 6.888 11.543 1.00 77.88 93 ALA A N 1
ATOM 727 C CA . ALA A 1 93 ? -28.269 6.510 11.589 1.00 77.88 93 ALA A CA 1
ATOM 728 C C . ALA A 1 93 ? -28.797 6.247 13.012 1.00 77.88 93 ALA A C 1
ATOM 730 O O . ALA A 1 93 ? -29.986 6.437 13.275 1.00 77.88 93 ALA A O 1
ATOM 731 N N . THR A 1 94 ? -27.933 5.819 13.937 1.00 82.81 94 THR A N 1
ATOM 732 C CA . THR A 1 94 ? -28.322 5.520 15.327 1.00 82.81 94 THR A CA 1
ATOM 733 C C . THR A 1 94 ? -27.617 6.357 16.378 1.00 82.81 94 THR A C 1
ATOM 735 O O . THR A 1 94 ? -28.051 6.361 17.530 1.00 82.81 94 THR A O 1
ATOM 738 N N . GLY A 1 95 ? -26.547 7.058 16.009 1.00 85.75 95 GLY A N 1
ATOM 739 C CA . GLY A 1 95 ? -25.645 7.704 16.951 1.00 85.75 95 GLY A CA 1
ATOM 740 C C . GLY A 1 95 ? -24.941 6.710 17.879 1.00 85.75 95 GLY A C 1
ATOM 741 O O . GLY A 1 95 ? -24.738 7.032 19.050 1.00 85.75 95 GLY A O 1
ATOM 742 N N . LYS A 1 96 ? -24.631 5.498 17.401 1.00 91.38 96 LYS A N 1
ATOM 743 C CA . LYS A 1 96 ? -23.852 4.495 18.144 1.00 91.38 96 LYS A CA 1
ATOM 744 C C . LYS A 1 96 ? -22.403 4.464 17.676 1.00 91.38 96 LYS A C 1
ATOM 746 O O . LYS A 1 96 ? -22.137 4.693 16.503 1.00 91.38 96 LYS A O 1
ATOM 751 N N . ILE A 1 97 ? -21.511 4.104 18.592 1.00 93.31 97 ILE A N 1
ATOM 752 C CA . ILE A 1 97 ? -20.127 3.734 18.298 1.00 93.31 97 ILE A CA 1
ATOM 753 C C . ILE A 1 97 ? -20.014 2.215 18.393 1.00 93.31 97 ILE A C 1
ATOM 755 O O . ILE A 1 97 ? -20.384 1.634 19.415 1.00 93.31 97 ILE A O 1
ATOM 759 N N . TYR A 1 98 ? -19.486 1.575 17.362 1.00 91.69 98 TYR A N 1
ATOM 760 C CA . TYR A 1 98 ? -19.104 0.170 17.383 1.00 91.69 98 TYR A CA 1
ATOM 761 C C . TYR A 1 98 ? -17.603 0.061 17.643 1.00 91.69 98 TYR A C 1
ATOM 763 O O . TYR A 1 98 ? -16.825 0.819 17.083 1.00 91.69 98 TYR A O 1
ATOM 771 N N . LEU A 1 99 ? -17.179 -0.862 18.508 1.00 92.19 99 LEU A N 1
ATOM 772 C CA . LEU A 1 99 ? -15.764 -1.046 18.841 1.00 92.19 99 LEU A CA 1
ATOM 773 C C . LEU A 1 99 ? -15.395 -2.530 18.794 1.00 92.19 99 LEU A C 1
ATOM 775 O O . LEU A 1 99 ? -16.067 -3.372 19.402 1.00 92.19 99 LEU A O 1
ATOM 779 N N . ALA A 1 100 ? -14.321 -2.855 18.077 1.00 86.12 100 ALA A N 1
ATOM 780 C CA . ALA A 1 100 ? -13.893 -4.230 17.857 1.00 86.12 100 ALA A CA 1
ATOM 781 C C . ALA A 1 100 ? -13.400 -4.898 19.157 1.00 86.12 100 ALA A C 1
ATOM 783 O O . ALA A 1 100 ? -12.486 -4.420 19.833 1.00 86.12 100 ALA A O 1
ATOM 784 N N . ALA A 1 101 ? -13.983 -6.046 19.511 1.00 86.81 101 ALA A N 1
ATOM 785 C CA . ALA A 1 101 ? -13.647 -6.759 20.746 1.00 86.81 101 ALA A CA 1
ATOM 786 C C . ALA A 1 101 ? -12.179 -7.227 20.800 1.00 86.81 101 ALA A C 1
ATOM 788 O O . ALA A 1 101 ? -11.528 -7.174 21.846 1.00 86.81 101 ALA A O 1
ATOM 789 N N . ASP A 1 102 ? -11.650 -7.713 19.678 1.00 79.94 102 ASP A N 1
ATOM 790 C CA . ASP A 1 102 ? -10.271 -8.184 19.565 1.00 79.94 102 ASP A CA 1
ATOM 791 C C . ASP A 1 102 ? -9.263 -7.029 19.613 1.00 79.94 102 ASP A C 1
ATOM 793 O O . ASP A 1 102 ? -8.237 -7.176 20.275 1.00 79.94 102 ASP A O 1
ATOM 797 N N . PHE A 1 103 ? -9.582 -5.867 19.033 1.00 82.81 103 PHE A N 1
ATOM 798 C CA . PHE A 1 103 ? -8.784 -4.641 19.157 1.00 82.81 103 PHE A CA 1
ATOM 799 C C . PHE A 1 103 ? -8.568 -4.239 20.622 1.00 82.81 103 PHE A C 1
ATOM 801 O O . PHE A 1 103 ? -7.438 -3.971 21.041 1.00 82.81 103 PHE A O 1
ATOM 808 N N . ILE A 1 104 ? -9.638 -4.250 21.425 1.00 86.75 104 ILE A N 1
ATOM 809 C CA . ILE A 1 104 ? -9.572 -3.914 22.855 1.00 86.75 104 ILE A CA 1
ATOM 810 C C . ILE A 1 104 ? -8.665 -4.906 23.591 1.00 86.75 104 ILE A C 1
ATOM 812 O O . ILE A 1 104 ? -7.803 -4.501 24.369 1.00 86.75 104 ILE A O 1
ATOM 816 N N . ASN A 1 105 ? -8.823 -6.206 23.321 1.00 82.88 105 ASN A N 1
ATOM 817 C CA . ASN A 1 105 ? -8.003 -7.248 23.943 1.00 82.88 105 ASN A CA 1
ATOM 818 C C . ASN A 1 105 ? -6.520 -7.140 23.554 1.00 82.88 105 ASN A C 1
ATOM 820 O O . ASN A 1 105 ? -5.652 -7.259 24.418 1.00 82.88 105 ASN A O 1
ATOM 824 N N . GLN A 1 106 ? -6.219 -6.892 22.276 1.00 79.06 106 GLN A N 1
ATOM 825 C CA . GLN A 1 106 ? -4.849 -6.715 21.777 1.00 79.06 106 GLN A CA 1
ATOM 826 C C . GLN A 1 106 ? -4.153 -5.521 22.445 1.00 79.06 106 GLN A C 1
ATOM 828 O O . GLN A 1 106 ? -2.957 -5.572 22.727 1.00 79.06 106 GLN A O 1
ATOM 833 N N . ASN A 1 107 ? -4.915 -4.478 22.779 1.00 75.06 107 ASN A N 1
ATOM 834 C CA . ASN A 1 107 ? -4.415 -3.258 23.405 1.00 75.06 107 ASN A CA 1
ATOM 835 C C . ASN A 1 107 ? -4.594 -3.231 24.932 1.00 75.06 107 ASN A C 1
ATOM 837 O O . ASN A 1 107 ? -4.552 -2.162 25.541 1.00 75.06 107 ASN A O 1
ATOM 841 N N . ALA A 1 108 ? -4.711 -4.393 25.588 1.00 81.19 108 ALA A N 1
ATOM 842 C CA . ALA A 1 108 ? -4.834 -4.487 27.048 1.00 81.19 108 ALA A CA 1
ATOM 843 C C . ALA A 1 108 ? -3.701 -3.770 27.812 1.00 81.19 108 ALA A C 1
ATOM 845 O O . ALA A 1 108 ? -3.920 -3.252 28.904 1.00 81.19 108 ALA A O 1
ATOM 846 N N . GLN A 1 109 ? -2.492 -3.734 27.239 1.00 79.19 109 GLN A N 1
ATOM 847 C CA . GLN A 1 109 ? -1.324 -3.039 27.803 1.00 79.19 109 GLN A CA 1
ATOM 848 C C . GLN A 1 109 ? -1.135 -1.615 27.248 1.00 79.19 109 GLN A C 1
ATOM 850 O O . GLN A 1 109 ? -0.255 -0.889 27.703 1.00 79.19 109 GLN A O 1
ATOM 855 N N . ASN A 1 110 ? -1.954 -1.206 26.276 1.00 77.75 110 ASN A N 1
ATOM 856 C CA . ASN A 1 110 ? -1.917 0.105 25.634 1.00 77.75 110 ASN A CA 1
ATOM 857 C C . ASN A 1 110 ? -3.333 0.685 25.503 1.00 77.75 110 ASN A C 1
ATOM 859 O O . ASN A 1 110 ? -3.831 0.972 24.417 1.00 77.75 110 ASN A O 1
ATOM 863 N N . VAL A 1 111 ? -3.989 0.886 26.642 1.00 85.50 111 VAL A N 1
ATOM 864 C CA . VAL A 1 111 ? -5.353 1.439 26.719 1.00 85.50 111 VAL A CA 1
ATOM 865 C C . VAL A 1 111 ? -5.499 2.825 26.080 1.00 85.50 111 VAL A C 1
ATOM 867 O O . VAL A 1 111 ? -6.606 3.207 25.710 1.00 85.50 111 VAL A O 1
ATOM 870 N N . ASN A 1 112 ? -4.399 3.558 25.878 1.00 80.81 112 ASN A N 1
ATOM 871 C CA . ASN A 1 112 ? -4.406 4.824 25.142 1.00 80.81 112 ASN A CA 1
ATOM 872 C C . ASN A 1 112 ? -4.670 4.651 23.642 1.00 80.81 112 ASN A C 1
ATOM 874 O O . ASN A 1 112 ? -5.221 5.565 23.038 1.00 80.81 112 ASN A O 1
ATOM 878 N N . ALA A 1 113 ? -4.321 3.506 23.046 1.00 72.88 113 ALA A N 1
ATOM 879 C CA . ALA A 1 113 ? -4.694 3.202 21.664 1.00 72.88 113 ALA A CA 1
ATOM 880 C C . ALA A 1 113 ? -6.211 2.998 21.535 1.00 72.88 113 ALA A C 1
ATOM 882 O O . ALA A 1 113 ? -6.827 3.520 20.615 1.00 72.88 113 ALA A O 1
ATOM 883 N N . VAL A 1 114 ? -6.828 2.327 22.514 1.00 83.50 114 VAL A N 1
ATOM 884 C CA . VAL A 1 114 ? -8.291 2.169 22.570 1.00 83.50 114 VAL A CA 1
ATOM 885 C C . VAL A 1 114 ? -8.983 3.516 22.789 1.00 83.50 114 VAL A C 1
ATOM 887 O O . VAL A 1 114 ? -9.992 3.802 22.154 1.00 83.50 114 VAL A O 1
ATOM 890 N N . ALA A 1 115 ? -8.430 4.364 23.661 1.00 88.19 115 ALA A N 1
ATOM 891 C CA . ALA A 1 115 ? -8.939 5.717 23.876 1.00 88.19 115 ALA A CA 1
ATOM 892 C C . ALA A 1 115 ? -8.793 6.610 22.633 1.00 88.19 115 ALA A C 1
ATOM 894 O O . ALA A 1 115 ? -9.657 7.443 22.400 1.00 88.19 115 ALA A O 1
ATOM 895 N N . ALA A 1 116 ? -7.728 6.448 21.839 1.00 81.56 116 ALA A N 1
ATOM 896 C CA . ALA A 1 116 ? -7.544 7.201 20.598 1.00 81.56 116 ALA A CA 1
ATOM 897 C C . ALA A 1 116 ? -8.654 6.893 19.584 1.00 81.56 116 ALA A C 1
ATOM 899 O O . ALA A 1 116 ? -9.311 7.826 19.145 1.00 81.56 116 ALA A O 1
ATOM 900 N N . VAL A 1 117 ? -8.937 5.607 19.338 1.00 86.88 117 VAL A N 1
ATOM 901 C CA . VAL A 1 117 ? -10.050 5.196 18.463 1.00 86.88 117 VAL A CA 1
ATOM 902 C C . VAL A 1 117 ? -11.385 5.697 19.016 1.00 86.88 117 VAL A C 1
ATOM 904 O O . VAL A 1 117 ? -12.183 6.264 18.295 1.00 86.88 117 VAL A O 1
ATOM 907 N N . LEU A 1 118 ? -11.633 5.593 20.326 1.00 93.62 118 LEU A N 1
ATOM 908 C CA . LEU A 1 118 ? -12.861 6.159 20.901 1.00 93.62 118 LEU A CA 1
ATOM 909 C C . LEU A 1 118 ? -12.990 7.674 20.665 1.00 93.62 118 LEU A C 1
ATOM 911 O O . LEU A 1 118 ? -14.093 8.151 20.424 1.00 93.62 118 LEU A O 1
ATOM 915 N N . LEU A 1 119 ? -11.895 8.432 20.778 1.00 93.88 119 LEU A N 1
ATOM 916 C CA . LEU A 1 119 ? -11.892 9.877 20.531 1.00 93.88 119 LEU A CA 1
ATOM 917 C C . LEU A 1 119 ? -12.165 10.219 19.065 1.00 93.88 119 LEU A C 1
ATOM 919 O O . LEU A 1 119 ? -12.868 11.194 18.821 1.00 93.88 119 LEU A O 1
ATOM 923 N N . GLU A 1 120 ? -11.638 9.423 18.140 1.00 90.00 120 GLU A N 1
ATOM 924 C CA . GLU A 1 120 ? -11.880 9.504 16.693 1.00 90.00 120 GLU A CA 1
ATOM 925 C C . GLU A 1 120 ? -13.371 9.313 16.392 1.00 90.00 120 GLU A C 1
ATOM 927 O O . GLU A 1 120 ? -14.014 10.222 15.871 1.00 90.00 120 GLU A O 1
ATOM 932 N N . GLU A 1 121 ? -13.983 8.251 16.925 1.00 91.31 121 GLU A N 1
ATOM 933 C CA . GLU A 1 121 ? -15.425 8.003 16.772 1.00 91.31 121 GLU A CA 1
ATOM 934 C C . GLU A 1 121 ? -16.313 9.076 17.430 1.00 91.31 121 GLU A C 1
ATOM 936 O O . GLU A 1 121 ? -17.415 9.389 16.965 1.00 91.31 121 GLU A O 1
ATOM 941 N N . TYR A 1 122 ? -15.850 9.681 18.531 1.00 94.69 122 TYR A N 1
ATOM 942 C CA . TYR A 1 122 ? -16.512 10.864 19.086 1.00 94.69 122 TYR A CA 1
ATOM 943 C C . TYR A 1 122 ? -16.339 12.100 18.200 1.00 94.69 122 TYR A C 1
ATOM 945 O O . TYR A 1 122 ? -17.218 12.961 18.228 1.00 94.69 122 TYR A O 1
ATOM 953 N N . GLY A 1 123 ? -15.253 12.194 17.433 1.00 93.75 123 GLY A N 1
ATOM 954 C CA . GLY A 1 123 ? -15.027 13.218 16.418 1.00 93.75 123 GLY A CA 1
ATOM 955 C C . GLY A 1 123 ? -16.106 13.186 15.342 1.00 93.75 123 GLY A C 1
ATOM 956 O O . GLY A 1 123 ? -16.802 14.188 15.192 1.00 93.75 123 GLY A O 1
ATOM 957 N N . HIS A 1 124 ? -16.355 12.030 14.722 1.00 87.50 124 HIS A N 1
ATOM 958 C CA . HIS A 1 124 ? -17.436 11.860 13.734 1.00 87.50 124 HIS A CA 1
ATOM 959 C C . HIS A 1 124 ? -18.820 12.147 14.329 1.00 87.50 124 HIS A C 1
ATOM 961 O O . HIS A 1 124 ? -19.669 12.815 13.730 1.00 87.50 124 HIS A O 1
ATOM 967 N N . PHE A 1 125 ? -19.060 11.719 15.576 1.00 93.06 125 PHE A N 1
ATOM 968 C CA . PHE A 1 125 ? -20.278 12.118 16.278 1.00 93.06 125 PHE A CA 1
ATOM 969 C C . PHE A 1 125 ? -20.389 13.636 16.397 1.00 93.06 125 PHE A C 1
ATOM 971 O O . PHE A 1 125 ? -21.463 14.177 16.142 1.00 93.06 125 PHE A O 1
ATOM 978 N N . VAL A 1 126 ? -19.326 14.322 16.813 1.00 95.31 126 VAL A N 1
ATOM 979 C CA . VAL A 1 126 ? -19.333 15.779 16.950 1.00 95.31 126 VAL A CA 1
ATOM 980 C C . VAL A 1 126 ? -19.582 16.430 15.594 1.00 95.31 126 VAL A C 1
ATOM 982 O O . VAL A 1 126 ? -20.493 17.259 15.522 1.00 95.31 126 VAL A O 1
ATOM 985 N N . ASP A 1 127 ? -18.868 16.017 14.545 1.00 93.31 127 ASP A N 1
ATOM 986 C CA . ASP A 1 127 ? -19.023 16.544 13.188 1.00 93.31 127 ASP A CA 1
ATOM 987 C C . ASP A 1 127 ? -20.477 16.446 12.713 1.00 93.31 127 ASP A C 1
ATOM 989 O O . ASP A 1 127 ? -21.121 17.471 12.468 1.00 93.31 127 ASP A O 1
ATOM 993 N N . SER A 1 128 ? -21.070 15.247 12.799 1.00 89.75 128 SER A N 1
ATOM 994 C CA . SER A 1 128 ? -22.465 14.982 12.408 1.00 89.75 128 SER A CA 1
ATOM 995 C C . SER A 1 128 ? -23.517 15.833 13.144 1.00 89.75 128 SER A C 1
ATOM 997 O O . SER A 1 128 ? -24.690 15.880 12.753 1.00 89.75 128 SER A O 1
ATOM 999 N N . ARG A 1 129 ? -23.146 16.488 14.255 1.00 93.00 129 ARG A N 1
ATOM 1000 C CA . ARG A 1 129 ? -24.018 17.394 15.022 1.00 93.00 129 ARG A CA 1
ATOM 1001 C C . ARG A 1 129 ? -23.785 18.858 14.709 1.00 93.00 129 ARG A C 1
ATOM 1003 O O . ARG A 1 129 ? -24.736 19.641 14.792 1.00 93.00 129 ARG A O 1
ATOM 1010 N N . ILE A 1 130 ? -22.541 19.243 14.456 1.00 95.19 130 ILE A N 1
ATOM 1011 C CA . ILE A 1 130 ? -22.158 20.647 14.299 1.00 95.19 130 ILE A CA 1
ATOM 1012 C C . ILE A 1 130 ? -22.152 21.065 12.832 1.00 95.19 130 ILE A C 1
ATOM 1014 O O . ILE A 1 130 ? -22.377 22.242 12.550 1.00 95.19 130 ILE A O 1
ATOM 1018 N N . ASN A 1 131 ? -21.969 20.120 11.918 1.00 90.44 131 ASN A N 1
ATOM 1019 C CA . ASN A 1 131 ? -21.935 20.340 10.488 1.00 90.44 131 ASN A CA 1
ATOM 1020 C C . ASN A 1 131 ? -23.184 19.781 9.792 1.00 90.44 131 ASN A C 1
ATOM 1022 O O . ASN A 1 131 ? -23.866 18.877 10.268 1.00 90.44 131 ASN A O 1
ATOM 1026 N N . THR A 1 132 ? -23.542 20.400 8.662 1.00 84.25 132 THR A N 1
ATOM 1027 C CA . THR A 1 132 ? -24.655 19.942 7.795 1.00 84.25 132 THR A CA 1
ATOM 1028 C C . THR A 1 132 ? -24.172 19.150 6.588 1.00 84.25 132 THR A C 1
ATOM 1030 O O . THR A 1 132 ? -24.968 18.506 5.906 1.00 84.25 132 THR A O 1
ATOM 1033 N N . LYS A 1 133 ? -22.875 19.245 6.314 1.00 81.62 133 LYS A N 1
ATOM 1034 C CA . LYS A 1 133 ? -22.127 18.468 5.345 1.00 81.62 133 LYS A CA 1
ATOM 1035 C C . LYS A 1 133 ? -20.907 17.974 6.081 1.00 81.62 133 LYS A C 1
ATOM 1037 O O . LYS A 1 133 ? -20.299 18.783 6.773 1.00 81.62 133 LYS A O 1
ATOM 1042 N N . ASP A 1 134 ? -20.609 16.710 5.882 1.00 78.31 134 ASP A N 1
ATOM 1043 C CA . ASP A 1 134 ? -19.424 16.075 6.418 1.00 78.31 134 ASP A CA 1
ATOM 1044 C C . ASP A 1 134 ? -18.168 16.922 6.171 1.00 78.31 134 ASP A C 1
ATOM 1046 O O . ASP A 1 134 ? -18.039 17.574 5.116 1.00 78.31 134 ASP A O 1
ATOM 1050 N N . ALA A 1 135 ? -17.304 16.997 7.179 1.00 79.56 135 ALA A N 1
ATOM 1051 C CA . ALA A 1 135 ? -16.028 17.677 7.031 1.00 79.56 135 ALA A CA 1
ATOM 1052 C C . ALA A 1 135 ? -15.144 16.897 6.048 1.00 79.56 135 ALA A C 1
ATOM 1054 O O . ALA A 1 135 ? -15.267 15.698 5.878 1.00 79.56 135 ALA A O 1
ATOM 1055 N N . ALA A 1 136 ? -14.278 17.600 5.319 1.00 70.06 136 ALA A N 1
ATOM 1056 C CA . ALA A 1 136 ? -13.415 16.930 4.353 1.00 70.06 136 ALA A CA 1
ATOM 1057 C C . ALA A 1 136 ? -12.237 16.252 5.061 1.00 70.06 136 ALA A C 1
ATOM 1059 O O . ALA A 1 136 ? -11.478 16.944 5.754 1.00 70.06 136 ALA A O 1
ATOM 1060 N N . GLY A 1 137 ? -12.033 14.970 4.770 1.00 69.69 137 GLY A N 1
ATOM 1061 C CA . GLY A 1 137 ? -10.901 14.195 5.261 1.00 69.69 137 GLY A CA 1
ATOM 1062 C C . GLY A 1 137 ? -11.288 13.192 6.347 1.00 69.69 137 GLY A C 1
ATOM 1063 O O . GLY A 1 137 ? -12.460 12.885 6.496 1.00 69.69 137 GLY A O 1
ATOM 1064 N N . ASP A 1 138 ? -10.300 12.785 7.142 1.00 74.00 138 ASP A N 1
ATOM 1065 C CA . ASP A 1 138 ? -10.464 12.031 8.391 1.00 74.00 138 ASP A CA 1
ATOM 1066 C C . ASP A 1 138 ? -10.563 13.024 9.571 1.00 74.00 138 ASP A C 1
ATOM 1068 O O . ASP A 1 138 ? -9.615 13.280 10.332 1.00 74.00 138 ASP A O 1
ATOM 1072 N N . GLU A 1 139 ? -11.698 13.722 9.682 1.00 85.50 139 GLU A N 1
ATOM 1073 C CA . GLU A 1 139 ? -11.923 14.719 10.734 1.00 85.50 139 GLU A CA 1
ATOM 1074 C C . GLU A 1 139 ? -11.938 14.101 12.138 1.00 85.50 139 GLU A C 1
ATOM 1076 O O . GLU A 1 139 ? -11.602 14.786 13.118 1.00 85.50 139 GLU A O 1
ATOM 1081 N N . GLY A 1 140 ? -12.274 12.810 12.227 1.00 88.00 140 GLY A N 1
ATOM 1082 C CA . GLY A 1 140 ? -12.213 11.994 13.433 1.00 88.00 140 GLY A CA 1
ATOM 1083 C C . GLY A 1 140 ? -10.794 11.895 13.987 1.00 88.00 140 GLY A C 1
ATOM 1084 O O . GLY A 1 140 ? -10.560 12.296 15.136 1.00 88.00 140 GLY A O 1
ATOM 1085 N N . ASP A 1 141 ? -9.821 11.441 13.191 1.00 81.94 141 ASP A N 1
ATOM 1086 C CA . ASP A 1 141 ? -8.424 11.293 13.626 1.00 81.94 141 ASP A CA 1
ATOM 1087 C C . ASP A 1 141 ? -7.780 12.660 13.886 1.00 81.94 141 ASP A C 1
ATOM 1089 O O . ASP A 1 141 ? -7.084 12.856 14.897 1.00 81.94 141 ASP A O 1
ATOM 1093 N N . ILE A 1 142 ? -8.071 13.666 13.046 1.00 84.81 142 ILE A N 1
ATOM 1094 C CA . ILE A 1 142 ? -7.617 15.043 13.296 1.00 84.81 142 ILE A CA 1
ATOM 1095 C C . ILE A 1 142 ? -8.109 15.502 14.674 1.00 84.81 142 ILE A C 1
ATOM 1097 O O . ILE A 1 142 ? -7.315 15.986 15.494 1.00 84.81 142 ILE A O 1
ATOM 1101 N N . PHE A 1 143 ? -9.399 15.333 14.967 1.00 94.69 143 PHE A N 1
ATOM 1102 C CA . PHE A 1 143 ? -9.974 15.694 16.257 1.00 94.69 143 PHE A CA 1
ATOM 1103 C C . PHE A 1 143 ? -9.333 14.912 17.411 1.00 94.69 143 PHE A C 1
ATOM 1105 O O . PHE A 1 143 ? -8.896 15.527 18.394 1.00 94.69 143 PHE A O 1
ATOM 1112 N N . ALA A 1 144 ? -9.201 13.589 17.286 1.00 89.81 144 ALA A N 1
ATOM 1113 C CA . ALA A 1 144 ? -8.609 12.724 18.301 1.00 89.81 144 ALA A CA 1
ATOM 1114 C C . ALA A 1 144 ? -7.191 13.176 18.676 1.00 89.81 144 ALA A C 1
ATOM 1116 O O . ALA A 1 144 ? -6.858 13.324 19.859 1.00 89.81 144 ALA A O 1
ATOM 1117 N N . ARG A 1 145 ? -6.357 13.489 17.678 1.00 85.88 145 ARG A N 1
ATOM 1118 C CA . ARG A 1 145 ? -4.989 13.987 17.883 1.00 85.88 145 ARG A CA 1
ATOM 1119 C C . ARG A 1 145 ? -4.961 15.336 18.587 1.00 85.88 145 ARG A C 1
ATOM 1121 O O . ARG A 1 145 ? -4.194 15.514 19.540 1.00 85.88 145 ARG A O 1
ATOM 1128 N N . LEU A 1 146 ? -5.791 16.278 18.146 1.00 92.44 146 LEU A N 1
ATOM 1129 C CA . LEU A 1 146 ? -5.837 17.634 18.695 1.00 92.44 146 LEU A CA 1
ATOM 1130 C C . LEU A 1 146 ? -6.335 17.657 20.145 1.00 92.44 146 LEU A C 1
ATOM 1132 O O . LEU A 1 146 ? -5.787 18.401 20.971 1.00 92.44 146 LEU A O 1
ATOM 1136 N N . VAL A 1 147 ? -7.325 16.822 20.465 1.00 94.69 147 VAL A N 1
ATOM 1137 C CA . VAL A 1 147 ? -7.847 16.611 21.824 1.00 94.69 147 VAL A CA 1
ATOM 1138 C C . VAL A 1 147 ? -6.794 15.991 22.740 1.00 94.69 147 VAL A C 1
ATOM 1140 O O . VAL A 1 147 ? -6.658 16.399 23.892 1.00 94.69 147 VAL A O 1
ATOM 1143 N N . GLN A 1 148 ? -5.980 15.072 22.223 1.00 90.38 148 GLN A N 1
ATOM 1144 C CA . GLN A 1 148 ? -4.850 14.498 22.958 1.00 90.38 148 GLN A CA 1
ATOM 1145 C C . GLN A 1 148 ? -3.659 15.462 23.110 1.00 90.38 148 GLN A C 1
ATOM 1147 O O . GLN A 1 148 ? -2.659 15.108 23.735 1.00 90.38 148 GLN A O 1
ATOM 1152 N N . GLY A 1 149 ? -3.735 16.669 22.538 1.00 85.81 149 GLY A N 1
ATOM 1153 C CA . GLY A 1 149 ? -2.658 17.661 22.572 1.00 85.81 149 GLY A CA 1
ATOM 1154 C C . GLY A 1 149 ? -1.487 17.344 21.637 1.00 85.81 149 GLY A C 1
ATOM 1155 O O . GLY A 1 149 ? -0.417 17.937 21.782 1.00 85.81 149 GLY A O 1
ATOM 1156 N N . LYS A 1 150 ? -1.662 16.424 20.681 1.00 80.75 150 LYS A N 1
ATOM 1157 C CA . LYS A 1 150 ? -0.648 16.126 19.664 1.00 80.75 150 LYS A CA 1
ATOM 1158 C C . LYS A 1 150 ? -0.564 17.285 18.668 1.00 80.75 150 LYS A C 1
ATOM 1160 O O . LYS A 1 150 ? -1.569 17.896 18.313 1.00 80.75 150 LYS A O 1
ATOM 1165 N N . SER A 1 151 ? 0.652 17.596 18.228 1.00 80.12 151 SER A N 1
ATOM 1166 C CA . SER A 1 151 ? 0.879 18.551 17.138 1.00 80.12 151 SER A CA 1
ATOM 1167 C C . SER A 1 151 ? 0.737 17.843 15.793 1.00 80.12 151 SER A C 1
ATOM 1169 O O . SER A 1 151 ? 1.207 16.718 15.657 1.00 80.12 151 SER A O 1
ATOM 1171 N N . ILE A 1 152 ? 0.117 18.512 14.823 1.00 72.69 152 ILE A N 1
ATOM 1172 C CA . ILE A 1 152 ? -0.033 18.041 13.442 1.00 72.69 152 ILE A CA 1
ATOM 1173 C C . ILE A 1 152 ? 0.674 19.067 12.553 1.00 72.69 152 ILE A C 1
ATOM 1175 O O . ILE A 1 152 ? 0.383 20.264 12.647 1.00 72.69 152 ILE A O 1
ATOM 1179 N N . SER A 1 153 ? 1.643 18.640 11.744 1.00 70.81 153 SER A N 1
ATOM 1180 C CA . SER A 1 153 ? 2.298 19.539 10.785 1.00 70.81 153 SER A CA 1
ATOM 1181 C C . SER A 1 153 ? 1.334 19.962 9.671 1.00 70.81 153 SER A C 1
ATOM 1183 O O . SER A 1 153 ? 0.312 19.323 9.436 1.00 70.81 153 SER A O 1
ATOM 1185 N N . GLN A 1 154 ? 1.650 21.039 8.947 1.00 64.25 154 GLN A N 1
ATOM 1186 C CA . GLN A 1 154 ? 0.811 21.474 7.821 1.00 64.25 154 GLN A CA 1
ATOM 1187 C C . GLN A 1 154 ? 0.742 20.422 6.706 1.00 64.25 154 GLN A C 1
ATOM 1189 O O . GLN A 1 154 ? -0.281 20.315 6.040 1.00 64.25 154 GLN A O 1
ATOM 1194 N N . GLN A 1 155 ? 1.812 19.645 6.520 1.00 49.62 155 GLN A N 1
ATOM 1195 C CA . GLN A 1 155 ? 1.861 18.548 5.561 1.00 49.62 155 GLN A CA 1
ATOM 1196 C C . GLN A 1 155 ? 0.979 17.381 6.013 1.00 49.62 155 GLN A C 1
ATOM 1198 O O . GLN A 1 155 ? 0.151 16.932 5.234 1.00 49.62 155 GLN A O 1
ATOM 1203 N N . GLU A 1 156 ? 1.093 16.943 7.270 1.00 50.00 156 GLU A N 1
ATOM 1204 C CA . GLU A 1 156 ? 0.233 15.880 7.820 1.00 50.00 156 GLU A CA 1
ATOM 1205 C C . GLU A 1 156 ? -1.243 16.288 7.814 1.00 50.00 156 GLU A C 1
ATOM 1207 O O . GLU A 1 156 ? -2.100 15.493 7.457 1.00 50.00 156 GLU A O 1
ATOM 1212 N N . LEU A 1 157 ? -1.549 17.547 8.139 1.00 65.50 157 LEU A N 1
ATOM 1213 C CA . LEU A 1 157 ? -2.920 18.047 8.102 1.00 65.50 157 LEU A CA 1
ATOM 1214 C C . LEU A 1 157 ? -3.485 18.068 6.677 1.00 65.50 157 LEU A C 1
ATOM 1216 O O . LEU A 1 157 ? -4.665 17.797 6.490 1.00 65.50 157 LEU A O 1
ATOM 1220 N N . ALA A 1 158 ? -2.669 18.405 5.675 1.00 61.09 158 ALA A N 1
ATOM 1221 C CA . ALA A 1 158 ? -3.095 18.356 4.279 1.00 61.09 158 ALA A CA 1
ATOM 1222 C C . ALA A 1 158 ? -3.384 16.920 3.816 1.00 61.09 158 ALA A C 1
ATOM 1224 O O . ALA A 1 158 ? -4.277 16.738 2.996 1.00 61.09 158 ALA A O 1
ATOM 1225 N N . VAL A 1 159 ? -2.661 15.931 4.357 1.00 53.81 159 VAL A N 1
ATOM 1226 C CA . VAL A 1 159 ? -2.911 14.503 4.112 1.00 53.81 159 VAL A CA 1
ATOM 1227 C C . VAL A 1 159 ? -4.234 14.087 4.737 1.00 53.81 159 VAL A C 1
ATOM 1229 O O . VAL A 1 159 ? -5.121 13.688 3.995 1.00 53.81 159 VAL A O 1
ATOM 1232 N N . PHE A 1 160 ? -4.425 14.309 6.041 1.00 61.16 160 PHE A N 1
ATOM 1233 C CA . PHE A 1 160 ? -5.678 13.937 6.704 1.00 61.16 160 PHE A CA 1
ATOM 1234 C C . PHE A 1 160 ? -6.899 14.617 6.080 1.00 61.16 160 PHE A C 1
ATOM 1236 O O . PHE A 1 160 ? -7.945 14.007 5.970 1.00 61.16 160 PHE A O 1
ATOM 1243 N N . LYS A 1 161 ? -6.771 15.860 5.592 1.00 69.62 161 LYS A N 1
ATOM 1244 C CA . LYS A 1 161 ? -7.866 16.563 4.892 1.00 69.62 161 LYS A CA 1
ATOM 1245 C C . LYS A 1 161 ? -8.127 16.093 3.458 1.00 69.62 161 LYS A C 1
ATOM 1247 O O . LYS A 1 161 ? -9.114 16.515 2.857 1.00 69.62 161 LYS A O 1
ATOM 1252 N N . ALA A 1 162 ? -7.211 15.327 2.874 1.00 56.03 162 ALA A N 1
ATOM 1253 C CA . ALA A 1 162 ? -7.335 14.762 1.533 1.00 56.03 162 ALA A CA 1
ATOM 1254 C C . ALA A 1 162 ? -7.687 13.264 1.554 1.00 56.03 162 ALA A C 1
ATOM 1256 O O . ALA A 1 162 ? -8.098 12.729 0.522 1.00 56.03 162 ALA A O 1
ATOM 1257 N N . GLU A 1 163 ? -7.503 12.601 2.696 1.00 54.84 163 GLU A N 1
ATOM 1258 C CA . GLU A 1 163 ? -7.912 11.225 2.963 1.00 54.84 163 GLU A CA 1
ATOM 1259 C C . GLU A 1 163 ? -9.419 11.196 3.237 1.00 54.84 163 GLU A C 1
ATOM 1261 O O . GLU A 1 163 ? -9.851 11.480 4.335 1.00 54.84 163 GLU A O 1
ATOM 1266 N N . ASP A 1 164 ? -10.222 10.936 2.205 1.00 55.12 164 ASP A N 1
ATOM 1267 C CA . ASP A 1 164 ? -11.645 10.589 2.345 1.00 55.12 164 ASP A CA 1
ATOM 1268 C C . ASP A 1 164 ? -11.728 9.050 2.369 1.00 55.12 164 ASP A C 1
ATOM 1270 O O . ASP A 1 164 ? -11.824 8.400 1.316 1.00 55.12 164 ASP A O 1
ATOM 1274 N N . ASP A 1 165 ? -11.497 8.456 3.545 1.00 54.81 165 ASP A N 1
ATOM 1275 C CA . ASP A 1 165 ? -11.457 7.005 3.789 1.00 54.81 165 ASP A CA 1
ATOM 1276 C C . ASP A 1 165 ? -12.737 6.429 4.411 1.00 54.81 165 ASP A C 1
ATOM 1278 O O . ASP A 1 165 ? -12.816 5.218 4.672 1.00 54.81 165 ASP A O 1
ATOM 1282 N N . HIS A 1 166 ? -13.788 7.250 4.448 1.00 57.31 166 HIS A N 1
ATOM 1283 C CA . HIS A 1 166 ? -15.150 6.858 4.768 1.00 57.31 166 HIS A CA 1
ATOM 1284 C C . HIS A 1 166 ? -15.649 5.744 3.841 1.00 57.31 166 HIS A C 1
ATOM 1286 O O . HIS A 1 166 ? -15.786 5.885 2.619 1.00 57.31 166 HIS A O 1
ATOM 1292 N N . ALA A 1 167 ? -16.006 4.606 4.430 1.00 56.88 167 ALA A N 1
ATOM 1293 C CA . ALA A 1 167 ? -16.802 3.579 3.772 1.00 56.88 167 ALA A CA 1
ATOM 1294 C C . ALA A 1 167 ? -18.098 3.340 4.549 1.00 56.88 167 ALA A C 1
ATOM 1296 O O . ALA A 1 167 ? -18.150 3.447 5.766 1.00 56.88 167 ALA A O 1
ATOM 1297 N N . THR A 1 168 ? -19.173 2.970 3.852 1.00 60.31 168 THR A N 1
ATOM 1298 C CA . THR A 1 168 ? -20.437 2.622 4.510 1.00 60.31 168 THR A CA 1
ATOM 1299 C C . THR A 1 168 ? -20.649 1.115 4.512 1.00 60.31 168 THR A C 1
ATOM 1301 O O . THR A 1 168 ? -20.588 0.450 3.477 1.00 60.31 168 THR A O 1
ATOM 1304 N N . VAL A 1 169 ? -20.924 0.557 5.689 1.00 62.06 169 VAL A N 1
ATOM 1305 C CA . VAL A 1 169 ? -21.280 -0.855 5.874 1.00 62.06 169 VAL A CA 1
ATOM 1306 C C . VAL A 1 169 ? -22.642 -0.974 6.531 1.00 62.06 169 VAL A C 1
ATOM 1308 O O . VAL A 1 169 ? -23.138 -0.043 7.155 1.00 62.06 169 VAL A O 1
ATOM 1311 N N . THR A 1 170 ? -23.295 -2.122 6.356 1.00 69.19 170 THR A N 1
ATOM 1312 C CA . THR A 1 170 ? -24.591 -2.381 6.988 1.00 69.19 170 THR A CA 1
ATOM 1313 C C . THR A 1 170 ? -24.419 -3.329 8.167 1.00 69.19 170 THR A C 1
ATOM 1315 O O . THR A 1 170 ? -24.194 -4.520 7.961 1.00 69.19 170 THR A O 1
ATOM 1318 N N . VAL A 1 171 ? -24.580 -2.816 9.387 1.00 67.69 171 VAL A N 1
ATOM 1319 C CA . VAL A 1 171 ? -24.596 -3.608 10.630 1.00 67.69 171 VAL A CA 1
ATOM 1320 C C . VAL A 1 171 ? -26.037 -3.675 11.119 1.00 67.69 171 VAL A C 1
ATOM 1322 O O . VAL A 1 171 ? -26.675 -2.642 11.298 1.00 67.69 171 VAL A O 1
ATOM 1325 N N . ASP A 1 172 ? -26.598 -4.879 11.255 1.00 69.38 172 ASP A N 1
ATOM 1326 C CA . ASP A 1 172 ? -27.995 -5.093 11.676 1.00 69.38 172 ASP A CA 1
ATOM 1327 C C . ASP A 1 172 ? -29.045 -4.285 10.879 1.00 69.38 172 ASP A C 1
ATOM 1329 O O . ASP A 1 172 ? -30.072 -3.845 11.401 1.00 69.38 172 ASP A O 1
ATOM 1333 N N . GLY A 1 173 ? -28.799 -4.081 9.580 1.00 65.69 173 GLY A N 1
ATOM 1334 C CA . GLY A 1 173 ? -29.684 -3.311 8.697 1.00 65.69 173 GLY A CA 1
ATOM 1335 C C . GLY A 1 173 ? -29.521 -1.789 8.793 1.00 65.69 173 GLY A C 1
ATOM 1336 O O . GLY A 1 173 ? -30.316 -1.061 8.200 1.00 65.69 173 GLY A O 1
ATOM 1337 N N . GLN A 1 174 ? -28.514 -1.303 9.520 1.00 65.88 174 GLN A N 1
ATOM 1338 C CA . GLN A 1 174 ? -28.213 0.117 9.692 1.00 65.88 174 GLN A CA 1
ATOM 1339 C C . GLN A 1 174 ? -26.938 0.484 8.947 1.00 65.88 174 GLN A C 1
ATOM 1341 O O . GLN A 1 174 ? -25.957 -0.249 9.018 1.00 65.88 174 GLN A O 1
ATOM 1346 N N . VAL A 1 175 ? -26.953 1.628 8.264 1.00 63.34 175 VAL A N 1
ATOM 1347 C CA . VAL A 1 175 ? -25.754 2.181 7.629 1.00 63.34 175 VAL A CA 1
ATOM 1348 C C . VAL A 1 175 ? -24.832 2.722 8.718 1.00 63.34 175 VAL A C 1
ATOM 1350 O O . VAL A 1 175 ? -25.242 3.546 9.540 1.00 63.34 175 VAL A O 1
ATOM 1353 N N . VAL A 1 176 ? -23.613 2.207 8.724 1.00 68.19 176 VAL A N 1
ATOM 1354 C CA . VAL A 1 176 ? -22.520 2.556 9.621 1.00 68.19 176 VAL A CA 1
ATOM 1355 C C . VAL A 1 176 ? -21.404 3.110 8.758 1.00 68.19 176 VAL A C 1
ATOM 1357 O O . VAL A 1 176 ? -21.008 2.448 7.797 1.00 68.19 176 VAL A O 1
ATOM 1360 N N . GLU A 1 177 ? -20.933 4.305 9.082 1.00 64.69 177 GLU A N 1
ATOM 1361 C CA . GLU A 1 177 ? -19.700 4.823 8.506 1.00 64.69 177 GLU A CA 1
ATOM 1362 C C . GLU A 1 177 ? -18.544 4.182 9.263 1.00 64.69 177 GLU A C 1
ATOM 1364 O O . GLU A 1 177 ? -18.544 4.091 10.493 1.00 64.69 177 GLU A O 1
ATOM 1369 N N . ILE A 1 178 ? -17.632 3.602 8.501 1.00 59.81 178 ILE A N 1
ATOM 1370 C CA . ILE A 1 178 ? -16.404 3.015 8.997 1.00 59.81 178 ILE A CA 1
ATOM 1371 C C . ILE A 1 178 ? -15.257 3.809 8.406 1.00 59.81 178 ILE A C 1
ATOM 1373 O O . ILE A 1 178 ? -15.139 3.905 7.182 1.00 59.81 178 ILE A O 1
ATOM 1377 N N . GLU A 1 179 ? -14.385 4.281 9.282 1.00 57.12 179 GLU A N 1
ATOM 1378 C CA . GLU A 1 179 ? -13.060 4.680 8.857 1.00 57.12 179 GLU A CA 1
ATOM 1379 C C . GLU A 1 179 ? -12.239 3.430 8.604 1.00 57.12 179 GLU A C 1
ATOM 1381 O O . GLU A 1 179 ? -12.181 2.496 9.423 1.00 57.12 179 GLU A O 1
ATOM 1386 N N . GLN A 1 180 ? -11.604 3.369 7.437 1.00 53.41 180 GLN A N 1
ATOM 1387 C CA . GLN A 1 180 ? -10.687 2.283 7.116 1.00 53.41 180 GLN A CA 1
ATOM 1388 C C . GLN A 1 180 ? -9.339 2.521 7.797 1.00 53.41 180 GLN A C 1
ATOM 1390 O O . GLN A 1 180 ? -8.307 2.654 7.152 1.00 53.41 180 GLN A O 1
ATOM 1395 N N . ASN A 1 181 ? -9.393 2.500 9.129 1.00 43.31 181 ASN A N 1
ATOM 1396 C CA . ASN A 1 181 ? -8.337 2.689 10.110 1.00 43.31 181 ASN A CA 1
ATOM 1397 C C . ASN A 1 181 ? -6.931 2.344 9.571 1.00 43.31 181 ASN A C 1
ATOM 1399 O O . ASN A 1 181 ? -6.530 1.179 9.554 1.00 43.31 181 ASN A O 1
ATOM 1403 N N . GLY A 1 182 ? -6.181 3.380 9.185 1.00 52.12 182 GLY A N 1
ATOM 1404 C CA . GLY A 1 182 ? -4.733 3.374 8.999 1.00 52.12 182 GLY A CA 1
ATOM 1405 C C . GLY A 1 182 ? -4.189 2.529 7.841 1.00 52.12 182 GLY A C 1
ATOM 1406 O O . GLY A 1 182 ? -4.472 1.349 7.655 1.00 52.12 182 GLY A O 1
ATOM 1407 N N . ILE A 1 183 ? -3.250 3.112 7.100 1.00 55.62 183 ILE A N 1
ATOM 1408 C CA . ILE A 1 183 ? -2.346 2.394 6.195 1.00 55.62 183 ILE A CA 1
ATOM 1409 C C . ILE A 1 183 ? -1.733 1.195 6.955 1.00 55.62 183 ILE A C 1
ATOM 1411 O O . ILE A 1 183 ? -0.806 1.390 7.748 1.00 55.62 183 ILE A O 1
ATOM 1415 N N . ASN A 1 184 ? -2.194 -0.049 6.724 1.00 70.00 184 ASN A N 1
ATOM 1416 C CA . ASN A 1 184 ? -1.470 -1.223 7.231 1.00 70.00 184 ASN A CA 1
ATOM 1417 C C . ASN A 1 184 ? -0.070 -1.145 6.631 1.00 70.00 184 ASN A C 1
ATOM 1419 O O . ASN A 1 184 ? 0.093 -1.227 5.415 1.00 70.00 184 ASN A O 1
ATOM 1423 N N . ARG A 1 185 ? 0.940 -0.921 7.465 1.00 80.75 185 ARG A N 1
ATOM 1424 C CA . ARG A 1 185 ? 2.289 -0.596 7.010 1.00 80.75 185 ARG A CA 1
ATOM 1425 C C . ARG A 1 185 ? 3.303 -1.429 7.758 1.00 80.75 185 ARG A C 1
ATOM 1427 O O . ARG A 1 185 ? 3.281 -1.484 8.986 1.00 80.75 185 ARG A O 1
ATOM 1434 N N . ILE A 1 186 ? 4.235 -2.010 7.015 1.00 86.38 186 ILE A N 1
ATOM 1435 C CA . ILE A 1 186 ? 5.470 -2.561 7.568 1.00 86.38 186 ILE A CA 1
ATOM 1436 C C . ILE A 1 186 ? 6.611 -1.595 7.275 1.00 86.38 186 ILE A C 1
ATOM 1438 O O . ILE A 1 186 ? 6.782 -1.161 6.138 1.00 86.38 186 ILE A O 1
ATOM 1442 N N . THR A 1 187 ? 7.393 -1.251 8.295 1.00 89.06 187 THR A N 1
ATOM 1443 C CA . THR A 1 187 ? 8.501 -0.295 8.158 1.00 89.06 187 THR A CA 1
ATOM 1444 C C . THR A 1 187 ? 9.841 -1.004 8.274 1.00 89.06 187 THR A C 1
ATOM 1446 O O . THR A 1 187 ? 10.071 -1.762 9.220 1.00 89.06 187 THR A O 1
ATOM 1449 N N . TYR A 1 188 ? 10.721 -0.750 7.309 1.00 91.81 188 TYR A N 1
ATOM 1450 C CA . TYR A 1 188 ? 12.077 -1.270 7.251 1.00 91.81 188 TYR A CA 1
ATOM 1451 C C . TYR A 1 188 ? 12.991 -0.506 8.204 1.00 91.81 188 TYR A C 1
ATOM 1453 O O . TYR A 1 188 ? 13.186 0.710 8.085 1.00 91.81 188 TYR A O 1
ATOM 1461 N N . ASN A 1 189 ? 13.601 -1.237 9.127 1.00 88.06 189 ASN A N 1
ATOM 1462 C CA . ASN A 1 189 ? 14.641 -0.720 9.994 1.00 88.06 189 ASN A CA 1
ATOM 1463 C C . ASN A 1 189 ? 16.010 -0.994 9.353 1.00 88.06 189 ASN A C 1
ATOM 1465 O O . ASN A 1 189 ? 16.429 -2.144 9.217 1.00 88.06 189 ASN A O 1
ATOM 1469 N N . ASN A 1 190 ? 16.707 0.075 8.965 1.00 86.12 190 ASN A N 1
ATOM 1470 C CA . ASN A 1 190 ? 17.993 -0.029 8.278 1.00 86.12 190 ASN A CA 1
ATOM 1471 C C . ASN A 1 190 ? 19.133 -0.530 9.188 1.00 86.12 190 ASN A C 1
ATOM 1473 O O . ASN A 1 190 ? 20.101 -1.096 8.684 1.00 86.12 190 ASN A O 1
ATOM 1477 N N . ASP A 1 191 ? 19.011 -0.380 10.509 1.00 86.81 191 ASP A N 1
ATOM 1478 C CA . ASP A 1 191 ? 20.006 -0.867 11.470 1.00 86.81 191 ASP A CA 1
ATOM 1479 C C . ASP A 1 191 ? 19.873 -2.378 11.685 1.00 86.81 191 ASP A C 1
ATOM 1481 O O . ASP A 1 191 ? 20.868 -3.102 11.714 1.00 86.81 191 ASP A O 1
ATOM 1485 N N . THR A 1 192 ? 18.639 -2.873 11.819 1.00 90.25 192 THR A N 1
ATOM 1486 C CA . THR A 1 192 ? 18.374 -4.304 12.044 1.00 90.25 192 THR A CA 1
ATOM 1487 C C . THR A 1 192 ? 18.235 -5.098 10.749 1.00 90.25 192 THR A C 1
ATOM 1489 O O . THR A 1 192 ? 18.261 -6.327 10.794 1.00 90.25 192 THR A O 1
ATOM 1492 N N . LYS A 1 193 ? 18.096 -4.415 9.604 1.00 91.88 193 LYS A N 1
ATOM 1493 C CA . LYS A 1 193 ? 17.841 -5.002 8.278 1.00 91.88 193 LYS A CA 1
ATOM 1494 C C . LYS A 1 193 ? 16.599 -5.904 8.275 1.00 91.88 193 LYS A C 1
ATOM 1496 O O . LYS A 1 193 ? 16.576 -6.966 7.654 1.00 91.88 193 LYS A O 1
ATOM 1501 N N . GLN A 1 194 ? 15.564 -5.487 9.003 1.00 91.75 194 GLN A N 1
ATOM 1502 C CA . GLN A 1 194 ? 14.297 -6.205 9.156 1.00 91.75 194 GLN A CA 1
ATOM 1503 C C . GLN A 1 194 ? 13.115 -5.248 9.010 1.00 91.75 194 GLN A C 1
ATOM 1505 O O . GLN A 1 194 ? 13.207 -4.074 9.373 1.00 91.75 194 GLN A O 1
ATOM 1510 N N . PHE A 1 195 ? 11.986 -5.760 8.525 1.00 89.56 195 PHE A N 1
ATOM 1511 C CA . PHE A 1 195 ? 10.713 -5.059 8.655 1.00 89.56 195 PHE A CA 1
ATOM 1512 C C . PHE A 1 195 ? 10.098 -5.336 10.020 1.00 89.56 195 PHE A C 1
ATOM 1514 O O . PHE A 1 195 ? 10.230 -6.429 10.567 1.00 89.56 195 PHE A O 1
ATOM 1521 N N . ASN A 1 196 ? 9.400 -4.339 10.549 1.00 79.81 196 ASN A N 1
ATOM 1522 C CA . ASN A 1 196 ? 8.651 -4.454 11.785 1.00 79.81 196 ASN A CA 1
ATOM 1523 C C . ASN A 1 196 ? 7.147 -4.666 11.492 1.00 79.81 196 ASN A C 1
ATOM 1525 O O . ASN A 1 196 ? 6.483 -3.695 11.123 1.00 79.81 196 ASN A O 1
ATOM 1529 N N . PRO A 1 197 ? 6.590 -5.884 11.662 1.00 66.12 197 PRO A N 1
ATOM 1530 C CA . PRO A 1 197 ? 5.169 -6.156 11.428 1.00 66.12 197 PRO A CA 1
ATOM 1531 C C . PRO A 1 197 ? 4.257 -5.877 12.642 1.00 66.12 197 PRO A C 1
ATOM 1533 O O . PRO A 1 197 ? 3.094 -6.264 12.622 1.00 66.12 197 PRO A O 1
ATOM 1536 N N . LEU A 1 198 ? 4.747 -5.241 13.715 1.00 51.38 198 LEU A N 1
ATOM 1537 C CA . LEU A 1 198 ? 4.156 -5.333 15.065 1.00 51.38 198 LEU A CA 1
ATOM 1538 C C . LEU A 1 198 ? 2.753 -4.727 15.285 1.00 51.38 198 LEU A C 1
ATOM 1540 O O . LEU A 1 198 ? 2.247 -4.835 16.399 1.00 51.38 198 LEU A O 1
ATOM 1544 N N . ASN A 1 199 ? 2.107 -4.131 14.279 1.00 53.06 199 ASN A N 1
ATOM 1545 C CA . ASN A 1 199 ? 0.880 -3.353 14.491 1.00 53.06 199 ASN A CA 1
ATOM 1546 C C . ASN A 1 199 ? -0.363 -3.847 13.731 1.00 53.06 199 ASN A C 1
ATOM 1548 O O . ASN A 1 199 ? -1.397 -3.192 13.831 1.00 53.06 199 ASN A O 1
ATOM 1552 N N . PHE A 1 200 ? -0.314 -4.965 12.996 1.00 58.56 200 PHE A N 1
ATOM 1553 C CA . PHE A 1 200 ? -1.517 -5.501 12.343 1.00 58.56 200 PHE A CA 1
ATOM 1554 C C . PHE A 1 200 ? -1.461 -7.020 12.118 1.00 58.56 200 PHE A C 1
ATOM 1556 O O . PHE A 1 200 ? -0.396 -7.634 12.079 1.00 58.56 200 PHE A O 1
ATOM 1563 N N . SER A 1 201 ? -2.636 -7.633 11.972 1.00 62.59 201 SER A N 1
ATOM 1564 C CA . SER A 1 201 ? -2.814 -9.044 11.610 1.00 62.59 201 SER A CA 1
ATOM 1565 C C . SER A 1 201 ? -3.480 -9.155 10.243 1.00 62.59 201 SER A C 1
ATOM 1567 O O . SER A 1 201 ? -4.373 -8.366 9.949 1.00 62.59 201 SER A O 1
ATOM 1569 N N . ILE A 1 202 ? -3.107 -10.157 9.447 1.00 73.81 202 ILE A N 1
ATOM 1570 C CA . ILE A 1 202 ? -3.761 -10.437 8.160 1.00 73.81 202 ILE A CA 1
ATOM 1571 C C . ILE A 1 202 ? -4.869 -11.488 8.314 1.00 73.81 202 ILE A C 1
ATOM 1573 O O . ILE A 1 202 ? -4.683 -12.498 9.000 1.00 73.81 202 ILE A O 1
ATOM 1577 N N . ASP A 1 203 ? -6.004 -11.295 7.638 1.00 73.25 203 ASP A N 1
ATOM 1578 C CA . ASP A 1 203 ? -6.990 -12.358 7.436 1.00 73.25 203 ASP A CA 1
ATOM 1579 C C . ASP A 1 203 ? -6.574 -13.205 6.231 1.00 73.25 203 ASP A C 1
ATOM 1581 O O . ASP A 1 203 ? -6.752 -12.830 5.074 1.00 73.25 203 ASP A O 1
ATOM 1585 N N . ARG A 1 204 ? -6.027 -14.387 6.507 1.00 77.62 204 ARG A N 1
ATOM 1586 C CA . ARG A 1 204 ? -5.503 -15.310 5.489 1.00 77.62 204 ARG A CA 1
ATOM 1587 C C . ARG A 1 204 ? -6.574 -15.859 4.541 1.00 77.62 204 ARG A C 1
ATOM 1589 O O . ARG A 1 204 ? -6.220 -16.465 3.537 1.00 77.62 204 ARG A O 1
ATOM 1596 N N . SER A 1 205 ? -7.858 -15.701 4.870 1.00 74.25 205 SER A N 1
ATOM 1597 C CA . SER A 1 205 ? -8.963 -16.076 3.982 1.00 74.25 205 SER A CA 1
ATOM 1598 C C . SER A 1 205 ? -9.258 -15.025 2.908 1.00 74.25 205 SER A C 1
ATOM 1600 O O . SER A 1 205 ? -9.989 -15.320 1.964 1.00 74.25 205 SER A O 1
ATOM 1602 N N . GLN A 1 206 ? -8.692 -13.821 3.042 1.00 79.19 206 GLN A N 1
ATOM 1603 C CA . GLN A 1 206 ? -8.879 -12.706 2.118 1.00 79.19 206 GLN A CA 1
ATOM 1604 C C . GLN A 1 206 ? -7.655 -12.514 1.222 1.00 79.19 206 GLN A C 1
ATOM 1606 O O . GLN A 1 206 ? -6.533 -12.922 1.547 1.00 79.19 206 GLN A O 1
ATOM 1611 N N . LYS A 1 207 ? -7.863 -11.850 0.081 1.00 81.81 207 LYS A N 1
ATOM 1612 C CA . LYS A 1 207 ? -6.770 -11.488 -0.823 1.00 81.81 207 LYS A CA 1
ATOM 1613 C C . LYS A 1 207 ? -5.799 -10.551 -0.104 1.00 81.81 207 LYS A C 1
ATOM 1615 O O . LYS A 1 207 ? -6.218 -9.652 0.616 1.00 81.81 207 LYS A O 1
ATOM 1620 N N . THR A 1 208 ? -4.501 -10.758 -0.292 1.00 88.69 208 THR A N 1
ATOM 1621 C CA . THR A 1 208 ? -3.449 -9.940 0.323 1.00 88.69 208 THR A CA 1
ATOM 1622 C C . THR A 1 208 ? -2.654 -9.211 -0.749 1.00 88.69 208 THR A C 1
ATOM 1624 O O . THR A 1 208 ? -2.172 -9.842 -1.686 1.00 88.69 208 THR A O 1
ATOM 1627 N N . TYR A 1 209 ? -2.494 -7.901 -0.597 1.00 91.62 209 TYR A N 1
ATOM 1628 C CA . TYR A 1 209 ? -1.741 -7.025 -1.486 1.00 91.62 209 TYR A CA 1
ATOM 1629 C C . TYR A 1 209 ? -0.607 -6.357 -0.714 1.00 91.62 209 TYR A C 1
ATOM 1631 O O . TYR A 1 209 ? -0.848 -5.716 0.308 1.00 91.62 209 TYR A O 1
ATOM 1639 N N . PHE A 1 210 ? 0.616 -6.461 -1.227 1.00 95.50 210 PHE A N 1
ATOM 1640 C CA . PHE A 1 210 ? 1.754 -5.668 -0.761 1.00 95.50 210 PHE A CA 1
ATOM 1641 C C . PHE A 1 210 ? 2.064 -4.569 -1.778 1.00 95.50 210 PHE A C 1
ATOM 1643 O O . PHE A 1 210 ? 2.293 -4.876 -2.945 1.00 95.50 210 PHE A O 1
ATOM 1650 N N . LEU A 1 211 ? 2.084 -3.307 -1.344 1.00 94.81 211 LEU A N 1
ATOM 1651 C CA . LEU A 1 211 ? 2.342 -2.131 -2.181 1.00 94.81 211 LEU A CA 1
ATOM 1652 C C . LEU A 1 211 ? 3.716 -1.540 -1.844 1.00 94.81 211 LEU A C 1
ATOM 1654 O O . LEU A 1 211 ? 3.955 -1.138 -0.704 1.00 94.81 211 LEU A O 1
ATOM 1658 N N . ILE A 1 212 ? 4.624 -1.503 -2.822 1.00 96.75 212 ILE A N 1
ATOM 1659 C CA . ILE A 1 212 ? 6.041 -1.170 -2.615 1.00 96.75 212 ILE A CA 1
ATOM 1660 C C . ILE A 1 212 ? 6.440 0.053 -3.446 1.00 96.75 212 ILE A C 1
ATOM 1662 O O . ILE A 1 212 ? 6.433 0.013 -4.678 1.00 96.75 212 ILE A O 1
ATOM 1666 N N . HIS A 1 213 ? 6.826 1.130 -2.760 1.00 93.31 213 HIS A N 1
ATOM 1667 C CA . HIS A 1 213 ? 7.257 2.386 -3.383 1.00 93.31 213 HIS A CA 1
ATOM 1668 C C . HIS A 1 213 ? 8.691 2.330 -3.946 1.00 93.31 213 HIS A C 1
ATOM 1670 O O . HIS A 1 213 ? 9.411 1.357 -3.730 1.00 93.31 213 HIS A O 1
ATOM 1676 N N . GLY A 1 214 ? 9.115 3.388 -4.649 1.00 91.25 214 GLY A N 1
ATOM 1677 C CA . GLY A 1 214 ? 10.399 3.473 -5.359 1.00 91.25 214 GLY A CA 1
ATOM 1678 C C . GLY A 1 214 ? 11.518 4.291 -4.691 1.00 91.25 214 GLY A C 1
ATOM 1679 O O . GLY A 1 214 ? 11.463 4.628 -3.504 1.00 91.25 214 GLY A O 1
ATOM 1680 N N . TYR A 1 215 ? 12.535 4.632 -5.498 1.00 87.00 215 TYR A N 1
ATOM 1681 C CA . TYR A 1 215 ? 13.633 5.552 -5.153 1.00 87.00 215 TYR A CA 1
ATOM 1682 C C . TYR A 1 215 ? 13.104 6.957 -4.837 1.00 87.00 215 TYR A C 1
ATOM 1684 O O . TYR A 1 215 ? 12.211 7.427 -5.535 1.00 87.00 215 TYR A O 1
ATOM 1692 N N . GLN A 1 216 ? 13.650 7.623 -3.809 1.00 84.50 216 GLN A N 1
ATOM 1693 C CA . GLN A 1 216 ? 13.201 8.953 -3.356 1.00 84.50 216 GLN A CA 1
ATOM 1694 C C . GLN A 1 216 ? 11.679 9.067 -3.139 1.00 84.50 216 GLN A C 1
ATOM 1696 O O . GLN A 1 216 ? 11.099 10.145 -3.232 1.00 84.50 216 GLN A O 1
ATOM 1701 N N . SER A 1 217 ? 11.039 7.942 -2.829 1.00 83.50 217 SER A N 1
ATOM 1702 C CA . SER A 1 217 ? 9.605 7.813 -2.607 1.00 83.50 217 SER A CA 1
ATOM 1703 C C . SER A 1 217 ? 9.353 7.180 -1.235 1.00 83.50 217 SER A C 1
ATOM 1705 O O . SER A 1 217 ? 10.275 6.758 -0.533 1.00 83.50 217 SER A O 1
ATOM 1707 N N . SER A 1 218 ? 8.091 7.154 -0.844 1.00 84.81 218 SER A N 1
ATOM 1708 C CA . SER A 1 218 ? 7.555 6.687 0.429 1.00 84.81 218 SER A CA 1
ATOM 1709 C C . SER A 1 218 ? 6.149 6.127 0.180 1.00 84.81 218 SER A C 1
ATOM 1711 O O . SER A 1 218 ? 5.579 6.390 -0.885 1.00 84.81 218 SER A O 1
ATOM 1713 N N . PRO A 1 219 ? 5.531 5.413 1.138 1.00 81.25 219 PRO A N 1
ATOM 1714 C CA . PRO A 1 219 ? 4.127 5.022 1.008 1.00 81.25 219 PRO A C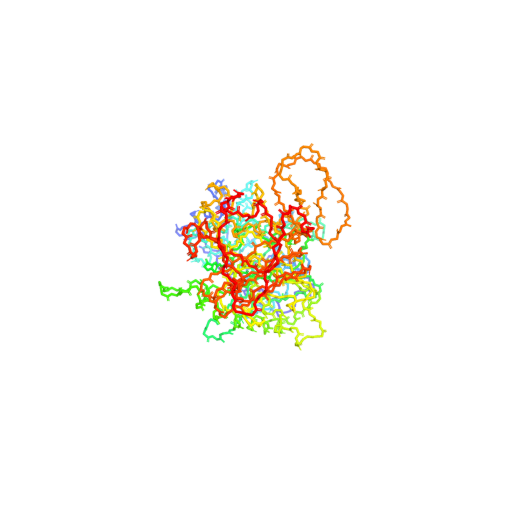A 1
ATOM 1715 C C . PRO A 1 219 ? 3.210 6.208 0.682 1.00 81.25 219 PRO A C 1
ATOM 1717 O O . PRO A 1 219 ? 2.326 6.080 -0.155 1.00 81.25 219 PRO A O 1
ATOM 1720 N N . GLN A 1 220 ? 3.490 7.376 1.270 1.00 71.44 220 GLN A N 1
ATOM 1721 C CA . GLN A 1 220 ? 2.724 8.602 1.055 1.00 71.44 220 GLN A CA 1
ATOM 1722 C C . GLN A 1 220 ? 2.749 9.057 -0.410 1.00 71.44 220 GLN A C 1
ATOM 1724 O O . GLN A 1 220 ? 1.710 9.213 -1.042 1.00 71.44 220 GLN A O 1
ATOM 1729 N N . THR A 1 221 ? 3.942 9.206 -0.987 1.00 70.38 221 THR A N 1
ATOM 1730 C CA . THR A 1 221 ? 4.069 9.624 -2.398 1.00 70.38 221 THR A CA 1
ATOM 1731 C C . THR A 1 221 ? 3.510 8.572 -3.365 1.00 70.38 221 THR A C 1
ATOM 1733 O O . THR A 1 221 ? 2.978 8.915 -4.416 1.00 70.38 221 THR A O 1
ATOM 1736 N N . PHE A 1 222 ? 3.559 7.285 -3.002 1.00 77.06 222 PHE A N 1
ATOM 1737 C CA . PHE A 1 222 ? 2.920 6.214 -3.771 1.00 77.06 222 PHE A CA 1
ATOM 1738 C C . PHE A 1 222 ? 1.382 6.313 -3.748 1.00 77.06 222 PHE A C 1
ATOM 1740 O O . PHE A 1 222 ? 0.743 6.090 -4.776 1.00 77.06 222 PHE A O 1
ATOM 1747 N N . ILE A 1 223 ? 0.783 6.679 -2.605 1.00 70.88 223 ILE A N 1
ATOM 1748 C CA . ILE A 1 223 ? -0.662 6.946 -2.472 1.00 70.88 223 ILE A CA 1
ATOM 1749 C C . ILE A 1 223 ? -1.079 8.099 -3.385 1.00 70.88 223 ILE A C 1
ATOM 1751 O O . ILE A 1 223 ? -2.001 7.953 -4.191 1.00 70.88 223 ILE A O 1
ATOM 1755 N N . GLU A 1 224 ? -0.358 9.217 -3.313 1.00 64.25 224 GLU A N 1
ATOM 1756 C CA . GLU A 1 224 ? -0.624 10.425 -4.106 1.00 64.25 224 GLU A CA 1
ATOM 1757 C C . GLU A 1 224 ? -0.561 10.158 -5.622 1.00 64.25 224 GLU A C 1
ATOM 1759 O O . GLU A 1 224 ? -1.278 10.780 -6.409 1.00 64.25 224 GLU A O 1
ATOM 1764 N N . ASN A 1 225 ? 0.236 9.173 -6.043 1.00 62.38 225 ASN A N 1
ATOM 1765 C CA . ASN A 1 225 ? 0.472 8.844 -7.447 1.00 62.38 225 ASN A CA 1
ATOM 1766 C C . ASN A 1 225 ? -0.585 7.948 -8.115 1.00 62.38 225 ASN A C 1
ATOM 1768 O O . ASN A 1 225 ? -0.392 7.524 -9.253 1.00 62.38 225 ASN A O 1
ATOM 1772 N N . GLY A 1 226 ? -1.741 7.723 -7.490 1.00 59.12 226 GLY A N 1
ATOM 1773 C CA . GLY A 1 226 ? -2.872 7.058 -8.154 1.00 59.12 226 GLY A CA 1
ATOM 1774 C C . GLY A 1 226 ? -3.831 6.314 -7.234 1.00 59.12 226 GLY A C 1
ATOM 1775 O O . GLY A 1 226 ? -4.737 5.650 -7.737 1.00 59.12 226 GLY A O 1
ATOM 1776 N N . ASN A 1 227 ? -3.625 6.391 -5.918 1.00 68.75 227 ASN A N 1
ATOM 1777 C CA . ASN A 1 227 ? -4.451 5.785 -4.877 1.00 68.75 227 ASN A CA 1
ATOM 1778 C C . ASN A 1 227 ? -4.849 4.326 -5.186 1.00 68.75 227 ASN A C 1
ATOM 1780 O O . ASN A 1 227 ? -6.024 3.940 -5.250 1.00 68.75 227 ASN A O 1
ATOM 1784 N N . LEU A 1 228 ? -3.831 3.505 -5.460 1.00 77.44 228 LEU A N 1
ATOM 1785 C CA . LEU A 1 228 ? -4.007 2.107 -5.846 1.00 77.44 228 LEU A CA 1
ATOM 1786 C C . LEU A 1 228 ? -4.674 1.281 -4.742 1.00 77.44 228 LEU A C 1
ATOM 1788 O O . LEU A 1 228 ? -5.527 0.454 -5.049 1.00 77.44 228 LEU A O 1
ATOM 1792 N N . ALA A 1 229 ? -4.358 1.530 -3.468 1.00 73.25 229 ALA A N 1
ATOM 1793 C CA . ALA A 1 229 ? -5.022 0.844 -2.361 1.00 73.25 229 ALA A CA 1
ATOM 1794 C C . ALA A 1 229 ? -6.531 1.083 -2.354 1.00 73.25 229 ALA A C 1
ATOM 1796 O O . ALA A 1 229 ? -7.284 0.117 -2.273 1.00 73.25 229 ALA A O 1
ATOM 1797 N N . HIS A 1 230 ? -6.982 2.331 -2.510 1.00 63.09 230 HIS A N 1
ATOM 1798 C CA . HIS A 1 230 ? -8.409 2.633 -2.610 1.00 63.09 230 HIS A CA 1
ATOM 1799 C C . HIS A 1 230 ? -9.046 1.922 -3.813 1.00 63.09 230 HIS A C 1
ATOM 1801 O O . HIS A 1 230 ? -10.138 1.366 -3.723 1.00 63.09 230 HIS A O 1
ATOM 1807 N N . SER A 1 231 ? -8.334 1.865 -4.941 1.00 63.38 231 SER A N 1
ATOM 1808 C CA . SER A 1 231 ? -8.805 1.158 -6.137 1.00 63.38 231 SER A CA 1
ATOM 1809 C C . SER A 1 231 ? -8.965 -0.348 -5.892 1.00 63.38 231 SER A C 1
ATOM 1811 O O . SER A 1 231 ? -10.010 -0.911 -6.211 1.00 63.38 231 SER A O 1
ATOM 1813 N N . LEU A 1 232 ? -7.984 -0.994 -5.258 1.00 70.00 232 LEU A N 1
ATOM 1814 C CA . LEU A 1 232 ? -8.043 -2.410 -4.876 1.00 70.00 232 LEU A CA 1
ATOM 1815 C C . LEU A 1 232 ? -9.152 -2.677 -3.851 1.00 70.00 232 LEU A C 1
ATOM 1817 O O . LEU A 1 232 ? -9.904 -3.639 -3.986 1.00 70.00 232 LEU A O 1
ATOM 1821 N N . ARG A 1 233 ? -9.304 -1.789 -2.869 1.00 66.00 233 ARG A N 1
ATOM 1822 C CA . ARG A 1 233 ? -10.353 -1.850 -1.850 1.00 66.00 233 ARG A CA 1
ATOM 1823 C C . ARG A 1 233 ? -11.753 -1.737 -2.447 1.00 66.00 233 ARG A C 1
ATOM 1825 O O . ARG A 1 233 ? -12.659 -2.427 -1.996 1.00 66.00 233 ARG A O 1
ATOM 1832 N N . SER A 1 234 ? -11.925 -0.904 -3.475 1.00 54.53 234 SER A N 1
ATOM 1833 C CA . SER A 1 234 ? -13.225 -0.699 -4.127 1.00 54.53 234 SER A CA 1
ATOM 1834 C C . SER A 1 234 ? -13.775 -1.962 -4.799 1.00 54.53 234 SER A C 1
ATOM 1836 O O . SER A 1 234 ? -14.987 -2.095 -4.952 1.00 54.53 234 SER A O 1
ATOM 1838 N N . ILE A 1 235 ? -12.898 -2.903 -5.168 1.00 56.41 235 ILE A N 1
ATOM 1839 C CA . ILE A 1 235 ? -13.284 -4.181 -5.782 1.00 56.41 235 ILE A CA 1
ATOM 1840 C C . ILE A 1 235 ? -13.202 -5.365 -4.812 1.00 56.41 235 ILE A C 1
ATOM 1842 O O . ILE A 1 235 ? -13.815 -6.401 -5.059 1.00 56.41 235 ILE A O 1
ATOM 1846 N N . ASP A 1 236 ? -12.452 -5.222 -3.720 1.00 61.94 236 ASP A N 1
ATOM 1847 C CA . ASP A 1 236 ? -12.318 -6.215 -2.661 1.00 61.94 236 ASP A CA 1
ATOM 1848 C C . ASP A 1 236 ? -12.254 -5.517 -1.297 1.00 61.94 236 ASP A C 1
ATOM 1850 O O . ASP A 1 236 ? -11.189 -5.185 -0.766 1.00 61.94 236 ASP A O 1
ATOM 1854 N N . LEU A 1 237 ? -13.441 -5.295 -0.727 1.00 52.81 237 LEU A N 1
ATOM 1855 C CA . LEU A 1 237 ? -13.618 -4.559 0.524 1.00 52.81 237 LEU A CA 1
ATOM 1856 C C . LEU A 1 237 ? -12.857 -5.194 1.697 1.00 52.81 237 LEU A C 1
ATOM 1858 O O . LEU A 1 237 ? -12.473 -4.479 2.621 1.00 52.81 237 LEU A O 1
ATOM 1862 N N . LYS A 1 238 ? -12.594 -6.507 1.647 1.00 58.44 238 LYS A N 1
ATOM 1863 C CA . LYS A 1 238 ? -11.995 -7.283 2.744 1.00 58.44 238 LYS A CA 1
ATOM 1864 C C . LYS A 1 238 ? -10.509 -7.582 2.558 1.00 58.44 238 LYS A C 1
ATOM 1866 O O . LYS A 1 238 ? -9.909 -8.216 3.420 1.00 58.44 238 LYS A O 1
ATOM 1871 N N . ALA A 1 239 ? -9.899 -7.127 1.467 1.00 70.44 239 ALA A N 1
ATOM 1872 C CA . ALA A 1 239 ? -8.502 -7.418 1.178 1.00 70.44 239 ALA A CA 1
ATOM 1873 C C . ALA A 1 239 ? -7.532 -6.945 2.281 1.00 70.44 239 ALA A C 1
ATOM 1875 O O . ALA A 1 239 ? -7.634 -5.838 2.809 1.00 70.44 239 ALA A O 1
ATOM 1876 N N . ASN A 1 240 ? -6.494 -7.715 2.582 1.00 79.69 240 ASN A N 1
ATOM 1877 C CA . ASN A 1 240 ? -5.369 -7.194 3.355 1.00 79.69 240 ASN A CA 1
ATOM 1878 C C . ASN A 1 240 ? -4.537 -6.308 2.415 1.00 79.69 240 ASN A C 1
ATOM 1880 O O . ASN A 1 240 ? -3.909 -6.832 1.503 1.00 79.69 240 ASN A O 1
ATOM 1884 N N . ILE A 1 241 ? -4.528 -4.986 2.593 1.00 83.44 241 ILE A N 1
ATOM 1885 C CA . ILE A 1 241 ? -3.705 -4.075 1.774 1.00 83.44 241 ILE A CA 1
ATOM 1886 C C . ILE A 1 241 ? -2.607 -3.514 2.656 1.00 83.44 241 ILE A C 1
ATOM 1888 O O . ILE A 1 241 ? -2.921 -2.842 3.632 1.00 83.44 241 ILE A O 1
ATOM 1892 N N . ILE A 1 242 ? -1.354 -3.812 2.318 1.00 87.50 242 ILE A N 1
ATOM 1893 C CA . ILE A 1 242 ? -0.182 -3.585 3.160 1.00 87.50 242 ILE A CA 1
ATOM 1894 C C . ILE A 1 242 ? 0.840 -2.747 2.397 1.00 87.50 242 ILE A C 1
ATOM 1896 O O . ILE A 1 242 ? 1.364 -3.169 1.370 1.00 87.50 242 ILE A O 1
ATOM 1900 N N . TYR A 1 243 ? 1.185 -1.583 2.923 1.00 89.50 243 TYR A N 1
ATOM 1901 C CA . TYR A 1 243 ? 2.260 -0.754 2.406 1.00 89.50 243 TYR A CA 1
ATOM 1902 C C . TYR A 1 243 ? 3.613 -1.183 2.968 1.00 89.50 243 TYR A C 1
ATOM 1904 O O . TYR A 1 243 ? 3.783 -1.392 4.171 1.00 89.50 243 TYR A O 1
ATOM 1912 N N . VAL A 1 244 ? 4.597 -1.278 2.083 1.00 93.69 244 VAL A N 1
ATOM 1913 C CA . VAL A 1 244 ? 5.978 -1.613 2.420 1.00 93.69 244 VAL A CA 1
ATOM 1914 C C . VAL A 1 244 ? 6.792 -0.328 2.432 1.00 93.69 244 VAL A C 1
ATOM 1916 O O . VAL A 1 244 ? 7.094 0.241 1.385 1.00 93.69 244 VAL A O 1
ATOM 1919 N N . ASP A 1 245 ? 7.130 0.140 3.629 1.00 91.94 245 ASP A N 1
ATOM 1920 C CA . ASP A 1 245 ? 7.893 1.364 3.837 1.00 91.94 245 ASP A CA 1
ATOM 1921 C C . ASP A 1 245 ? 9.373 1.048 4.011 1.00 91.94 245 ASP A C 1
ATOM 1923 O O . ASP A 1 245 ? 9.802 0.526 5.039 1.00 91.94 245 ASP A O 1
ATOM 1927 N N . TRP A 1 246 ? 10.156 1.379 2.995 1.00 93.38 246 TRP A N 1
ATOM 1928 C CA . TRP A 1 246 ? 11.610 1.249 2.986 1.00 93.38 246 TRP A CA 1
ATOM 1929 C C . TRP A 1 246 ? 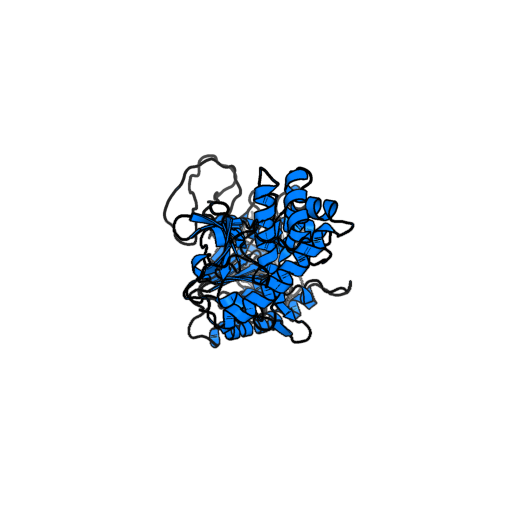12.285 2.596 2.699 1.00 93.38 246 TRP A C 1
ATOM 1931 O O . TRP A 1 246 ? 13.436 2.657 2.261 1.00 93.38 246 TRP A O 1
ATOM 1941 N N . SER A 1 247 ? 11.576 3.690 3.006 1.00 90.50 247 SER A N 1
ATOM 1942 C CA . SER A 1 247 ? 12.051 5.069 2.844 1.00 90.50 247 SER A CA 1
ATOM 1943 C C . SER A 1 247 ? 13.355 5.348 3.594 1.00 90.50 247 SER A C 1
ATOM 1945 O O . SER A 1 247 ? 14.202 6.093 3.113 1.00 90.50 247 SER A O 1
ATOM 1947 N N . SER A 1 248 ? 13.609 4.649 4.705 1.00 87.94 248 SER A N 1
ATOM 1948 C CA . SER A 1 248 ? 14.881 4.715 5.440 1.00 87.94 248 SER A CA 1
ATOM 1949 C C . SER A 1 248 ? 16.119 4.389 4.586 1.00 87.94 248 SER A C 1
ATOM 1951 O O . SER A 1 248 ? 17.217 4.843 4.913 1.00 87.94 248 SER A O 1
ATOM 1953 N N . VAL A 1 249 ? 15.950 3.649 3.483 1.00 86.25 249 VAL A N 1
ATOM 1954 C CA . VAL A 1 249 ? 16.991 3.369 2.481 1.00 86.25 249 VAL A CA 1
ATOM 1955 C C . VAL A 1 249 ? 16.881 4.319 1.287 1.00 86.25 249 VAL A C 1
ATOM 1957 O O . VAL A 1 249 ? 17.894 4.800 0.789 1.00 86.25 249 VAL A O 1
ATOM 1960 N N . THR A 1 250 ? 15.668 4.617 0.815 1.00 81.50 250 THR A N 1
ATOM 1961 C CA . THR A 1 250 ? 15.470 5.364 -0.440 1.00 81.50 250 THR A CA 1
ATOM 1962 C C . THR A 1 250 ? 15.523 6.889 -0.293 1.00 81.50 250 THR A C 1
ATOM 1964 O O . THR A 1 250 ? 15.690 7.571 -1.306 1.00 81.50 250 THR A O 1
ATOM 1967 N N . THR A 1 251 ? 15.400 7.436 0.927 1.00 71.75 251 THR A N 1
ATOM 1968 C CA . THR A 1 251 ? 15.315 8.888 1.205 1.00 71.75 251 THR A CA 1
ATOM 1969 C C . THR A 1 251 ? 16.378 9.414 2.182 1.00 71.75 251 THR A C 1
ATOM 1971 O O . THR A 1 251 ? 16.261 10.542 2.664 1.00 71.75 251 THR A O 1
ATOM 1974 N N . GLY A 1 252 ? 17.396 8.623 2.536 1.00 55.69 252 GLY A N 1
ATOM 1975 C CA . GLY A 1 252 ? 18.350 9.002 3.587 1.00 55.69 252 GLY A CA 1
ATOM 1976 C C . GLY A 1 252 ? 19.185 10.251 3.279 1.00 55.69 252 GLY A C 1
ATOM 1977 O O . GLY A 1 252 ? 19.586 10.542 2.155 1.00 55.69 252 GLY A O 1
ATOM 1978 N N . SER A 1 253 ? 19.431 10.998 4.350 1.00 46.00 253 SER A N 1
ATOM 1979 C CA . SER A 1 253 ? 19.747 12.423 4.455 1.00 46.00 253 SER A CA 1
ATOM 1980 C C . SER A 1 253 ? 21.207 12.810 4.175 1.00 46.00 253 SER A C 1
ATOM 1982 O O . SER A 1 253 ? 21.811 13.580 4.926 1.00 46.00 253 SER A O 1
ATOM 1984 N N . SER A 1 254 ? 21.793 12.327 3.075 1.00 45.94 254 SER A N 1
ATOM 1985 C CA . SER A 1 254 ? 23.105 12.810 2.626 1.00 45.94 254 SER A CA 1
ATOM 1986 C C . SER A 1 254 ? 23.140 13.104 1.121 1.00 45.94 254 SER A C 1
ATOM 1988 O O . SER A 1 254 ? 22.771 12.234 0.335 1.00 45.94 254 SER A O 1
ATOM 1990 N N . PRO A 1 255 ? 23.659 14.272 0.681 1.00 47.53 255 PRO A N 1
ATOM 1991 C CA . PRO A 1 255 ? 23.864 14.612 -0.739 1.00 47.53 255 PRO A CA 1
ATOM 1992 C C . PRO A 1 255 ? 24.760 13.629 -1.513 1.00 47.53 255 PRO A C 1
ATOM 1994 O O . PRO A 1 255 ? 24.926 13.754 -2.722 1.00 47.53 255 PRO A O 1
ATOM 1997 N N . SER A 1 256 ? 25.382 12.686 -0.807 1.00 49.06 256 SER A N 1
ATOM 1998 C CA . SER A 1 256 ? 26.346 11.709 -1.295 1.00 49.06 256 SER A CA 1
ATOM 1999 C C . SER A 1 256 ? 25.812 10.273 -1.331 1.00 49.06 256 SER A C 1
ATOM 2001 O O . SER A 1 256 ? 26.630 9.360 -1.382 1.00 49.06 256 SER A O 1
ATOM 2003 N N . TRP A 1 257 ? 24.489 10.042 -1.291 1.00 53.94 257 TRP A N 1
ATOM 2004 C CA . TRP A 1 257 ? 23.915 8.710 -1.543 1.00 53.94 257 TRP A CA 1
ATOM 2005 C C . TRP A 1 257 ? 23.562 8.539 -3.032 1.00 53.94 257 TRP A C 1
ATOM 2007 O O . TRP A 1 257 ? 22.501 8.993 -3.471 1.00 53.94 257 TRP A O 1
ATOM 2017 N N . PRO A 1 258 ? 24.452 7.946 -3.852 1.00 68.88 258 PRO A N 1
ATOM 2018 C CA . PRO A 1 258 ? 24.171 7.732 -5.264 1.00 68.88 258 PRO A CA 1
ATOM 2019 C C . PRO A 1 258 ? 23.080 6.668 -5.421 1.00 68.88 258 PRO A C 1
ATOM 2021 O O . PRO A 1 258 ? 23.032 5.714 -4.653 1.00 68.88 258 PRO A O 1
ATOM 2024 N N . TYR A 1 259 ? 22.244 6.806 -6.454 1.00 74.69 259 TYR A N 1
ATOM 2025 C CA . TYR A 1 259 ? 21.232 5.827 -6.887 1.00 74.69 259 TYR A CA 1
ATOM 2026 C C . TYR A 1 259 ? 21.703 4.366 -6.768 1.00 74.69 259 TYR A C 1
ATOM 2028 O O . TYR A 1 259 ? 20.978 3.523 -6.250 1.00 74.69 259 TYR A O 1
ATOM 2036 N N . ILE A 1 260 ? 22.959 4.104 -7.147 1.00 73.31 260 ILE A N 1
ATOM 2037 C CA . ILE A 1 260 ? 23.612 2.794 -7.049 1.00 73.31 260 ILE A CA 1
ATOM 2038 C C . ILE A 1 260 ? 23.553 2.237 -5.622 1.00 73.31 260 ILE A C 1
ATOM 2040 O O . ILE A 1 260 ? 23.079 1.130 -5.459 1.00 73.31 260 ILE A O 1
ATOM 2044 N N . SER A 1 261 ? 23.868 3.015 -4.583 1.00 77.81 261 SER A N 1
ATOM 2045 C CA . SER A 1 261 ? 23.838 2.533 -3.192 1.00 77.81 261 SER A CA 1
ATOM 2046 C C . SER A 1 261 ? 22.462 2.050 -2.727 1.00 77.81 261 SER A C 1
ATOM 2048 O O . SER A 1 261 ? 22.383 1.198 -1.848 1.00 77.81 261 SER A O 1
ATOM 2050 N N . VAL A 1 262 ? 21.374 2.580 -3.295 1.00 83.00 262 VAL A N 1
ATOM 2051 C CA . VAL A 1 262 ? 20.026 2.057 -3.026 1.00 83.00 262 VAL A CA 1
ATOM 2052 C C . VAL A 1 262 ? 19.808 0.739 -3.770 1.00 83.00 262 VAL A C 1
ATOM 2054 O O . VAL A 1 262 ? 19.201 -0.175 -3.216 1.00 83.00 262 VAL A O 1
ATOM 2057 N N . VAL A 1 263 ? 20.340 0.612 -4.989 1.00 80.88 263 VAL A N 1
ATOM 2058 C CA . VAL A 1 263 ? 20.334 -0.646 -5.750 1.00 80.88 263 VAL A CA 1
ATOM 2059 C C . VAL A 1 263 ? 21.094 -1.753 -4.999 1.00 80.88 263 VAL A C 1
ATOM 2061 O O . VAL A 1 263 ? 20.575 -2.866 -4.921 1.00 80.88 263 VAL A O 1
ATOM 2064 N N . ASP A 1 264 ? 22.244 -1.462 -4.371 1.00 82.56 264 ASP A N 1
ATOM 2065 C CA . ASP A 1 264 ? 23.008 -2.413 -3.528 1.00 82.56 264 ASP A CA 1
ATOM 2066 C C . ASP A 1 264 ? 22.168 -3.039 -2.416 1.00 82.56 264 ASP A C 1
ATOM 2068 O O . ASP A 1 264 ? 22.376 -4.194 -2.036 1.00 82.56 264 ASP A O 1
ATOM 2072 N N . GLU A 1 265 ? 21.223 -2.276 -1.873 1.00 87.00 265 GLU A N 1
ATOM 2073 C CA . GLU A 1 265 ? 20.417 -2.693 -0.733 1.00 87.00 265 GLU A CA 1
ATOM 2074 C C . GLU A 1 265 ? 19.202 -3.536 -1.148 1.00 87.00 265 GLU A C 1
ATOM 2076 O O . GLU A 1 265 ? 18.636 -4.233 -0.301 1.00 87.00 265 GLU A O 1
ATOM 2081 N N . ILE A 1 266 ? 18.818 -3.558 -2.433 1.00 88.75 266 ILE A N 1
ATOM 2082 C CA . ILE A 1 266 ? 17.621 -4.274 -2.916 1.00 88.75 266 ILE A CA 1
ATOM 2083 C C . ILE A 1 266 ? 17.613 -5.752 -2.503 1.00 88.75 266 ILE A C 1
ATOM 2085 O O . ILE A 1 266 ? 16.604 -6.180 -1.938 1.00 88.75 266 ILE A O 1
ATOM 2089 N N . PRO A 1 267 ? 18.684 -6.552 -2.696 1.00 88.81 267 PRO A N 1
ATOM 2090 C CA . PRO A 1 267 ? 18.677 -7.954 -2.274 1.00 88.81 267 PRO A CA 1
ATOM 2091 C C . PRO A 1 267 ? 18.477 -8.132 -0.761 1.00 88.81 267 PRO A C 1
ATOM 2093 O O . PRO A 1 267 ? 17.886 -9.123 -0.323 1.00 88.81 267 PRO A O 1
ATOM 2096 N N . THR A 1 268 ? 18.962 -7.184 0.046 1.00 92.12 268 THR A N 1
ATOM 2097 C CA . THR A 1 268 ? 18.819 -7.202 1.508 1.00 92.12 268 THR A CA 1
ATOM 2098 C C . THR A 1 268 ? 17.388 -6.867 1.916 1.00 92.12 268 THR A C 1
ATOM 2100 O O . THR A 1 268 ? 16.782 -7.618 2.683 1.00 92.12 268 THR A O 1
ATOM 2103 N N . VAL A 1 269 ? 16.812 -5.804 1.347 1.00 94.00 269 VAL A N 1
ATOM 2104 C CA . VAL A 1 269 ? 15.418 -5.398 1.590 1.00 94.00 269 VAL A CA 1
ATOM 2105 C C . VAL A 1 269 ? 14.447 -6.484 1.115 1.00 94.00 269 VAL A C 1
ATOM 2107 O O . VAL A 1 269 ? 13.543 -6.870 1.852 1.00 94.00 269 VAL A O 1
ATOM 2110 N N . ALA A 1 270 ? 14.669 -7.052 -0.072 1.00 94.81 270 ALA A N 1
ATOM 2111 C CA . ALA A 1 270 ? 13.874 -8.150 -0.620 1.00 94.81 270 ALA A CA 1
ATOM 2112 C C . ALA A 1 270 ? 13.888 -9.393 0.286 1.00 94.81 270 ALA A C 1
ATOM 2114 O O . ALA A 1 270 ? 12.847 -9.999 0.543 1.00 94.81 270 ALA A O 1
ATOM 2115 N N . ARG A 1 271 ? 15.058 -9.759 0.827 1.00 93.88 271 ARG A N 1
ATOM 2116 C CA . ARG A 1 271 ? 15.181 -10.869 1.783 1.00 93.88 271 ARG A CA 1
ATOM 2117 C C . ARG A 1 271 ? 14.465 -10.573 3.098 1.00 93.88 271 ARG A C 1
ATOM 2119 O O . ARG A 1 271 ? 13.800 -11.459 3.628 1.00 93.88 271 ARG A O 1
ATOM 2126 N N . ALA A 1 272 ? 14.580 -9.350 3.613 1.00 95.62 272 ALA A N 1
ATOM 2127 C CA . ALA A 1 272 ? 13.860 -8.934 4.811 1.00 95.62 272 ALA A CA 1
ATOM 2128 C C . ALA A 1 272 ? 12.342 -9.035 4.606 1.00 95.62 272 ALA A C 1
ATOM 2130 O O . ALA A 1 272 ? 11.653 -9.592 5.456 1.00 95.62 272 ALA A O 1
ATOM 2131 N N . LEU A 1 273 ? 11.838 -8.586 3.453 1.00 95.81 273 LEU A N 1
ATOM 2132 C CA . LEU A 1 273 ? 10.422 -8.682 3.103 1.00 95.81 273 LEU A CA 1
ATOM 2133 C C . LEU A 1 273 ? 9.963 -10.143 2.958 1.00 95.81 273 LEU A C 1
ATOM 2135 O O . LEU A 1 273 ? 8.912 -10.514 3.474 1.00 95.81 273 LEU A O 1
ATOM 2139 N N . SER A 1 274 ? 10.780 -10.999 2.337 1.00 95.19 274 SER A N 1
ATOM 2140 C CA . SER A 1 274 ? 10.516 -12.442 2.272 1.00 95.19 274 SER A CA 1
ATOM 2141 C C . SER A 1 274 ? 10.432 -13.090 3.658 1.00 95.19 274 SER A C 1
ATOM 2143 O O . SER A 1 274 ? 9.633 -14.006 3.839 1.00 95.19 274 SER A O 1
ATOM 2145 N N . ASN A 1 275 ? 11.239 -12.656 4.630 1.00 93.12 275 ASN A N 1
ATOM 2146 C CA . ASN A 1 275 ? 11.124 -13.142 6.008 1.00 93.12 275 ASN A CA 1
ATOM 2147 C C . ASN A 1 275 ? 9.815 -12.663 6.642 1.00 93.12 275 ASN A C 1
ATOM 2149 O O . ASN A 1 275 ? 9.122 -13.446 7.278 1.00 93.12 275 ASN A O 1
ATOM 2153 N N . THR A 1 276 ? 9.411 -11.420 6.382 1.00 92.56 276 THR A N 1
ATOM 2154 C CA . THR A 1 276 ? 8.124 -10.894 6.852 1.00 92.56 276 THR A CA 1
ATOM 2155 C C . THR A 1 276 ? 6.933 -11.656 6.280 1.00 92.56 276 THR A C 1
ATOM 2157 O O . THR A 1 276 ? 5.955 -11.858 6.988 1.00 92.56 276 THR A O 1
ATOM 2160 N N . PHE A 1 277 ? 7.007 -12.154 5.043 1.00 93.25 277 PHE A N 1
ATOM 2161 C CA . PHE A 1 277 ? 5.982 -13.055 4.502 1.00 93.25 277 PHE A CA 1
ATOM 2162 C C . PHE A 1 277 ? 5.845 -14.349 5.317 1.00 93.25 277 PHE A C 1
ATOM 2164 O O . PHE A 1 277 ? 4.733 -14.846 5.504 1.00 93.25 277 PHE A O 1
ATOM 2171 N N . ILE A 1 278 ? 6.961 -14.882 5.825 1.00 90.38 278 ILE A N 1
ATOM 2172 C CA . ILE A 1 278 ? 6.980 -16.054 6.709 1.00 90.38 278 ILE A CA 1
ATOM 2173 C C . ILE A 1 278 ? 6.401 -15.686 8.080 1.00 90.38 278 ILE A C 1
ATOM 2175 O O . ILE A 1 278 ? 5.529 -16.399 8.572 1.00 90.38 278 ILE A O 1
ATOM 2179 N N . ASP A 1 279 ? 6.826 -14.560 8.658 1.00 87.19 279 ASP A N 1
ATOM 2180 C CA . ASP A 1 279 ? 6.375 -14.096 9.978 1.00 87.19 279 ASP A CA 1
ATOM 2181 C C . ASP A 1 279 ? 4.871 -13.789 10.000 1.00 87.19 279 ASP A C 1
ATOM 2183 O O . ASP A 1 279 ? 4.168 -14.145 10.946 1.00 87.19 279 ASP A O 1
ATOM 2187 N N . LEU A 1 280 ? 4.358 -13.182 8.926 1.00 86.38 280 LEU A N 1
ATOM 2188 C CA . LEU A 1 280 ? 2.929 -12.937 8.720 1.00 86.38 280 LEU A CA 1
ATOM 2189 C C . LEU A 1 280 ? 2.159 -14.207 8.338 1.00 86.38 280 LEU A C 1
ATOM 2191 O O . LEU A 1 280 ? 0.929 -14.196 8.350 1.00 86.38 280 LEU A O 1
ATOM 2195 N N . ASN A 1 281 ? 2.857 -15.298 8.007 1.00 87.31 281 ASN A N 1
ATOM 2196 C CA . ASN A 1 281 ? 2.272 -16.562 7.570 1.00 87.31 281 ASN A CA 1
ATOM 2197 C C . ASN A 1 281 ? 1.279 -16.369 6.407 1.00 87.31 281 ASN A C 1
ATOM 2199 O O . ASN A 1 281 ? 0.144 -16.851 6.449 1.00 87.31 281 ASN A O 1
ATOM 2203 N N . ILE A 1 282 ? 1.684 -15.626 5.374 1.00 90.75 282 ILE A N 1
ATOM 2204 C CA . ILE A 1 282 ? 0.816 -15.318 4.227 1.00 90.75 282 ILE A CA 1
ATOM 2205 C C . ILE A 1 282 ? 0.319 -16.591 3.522 1.00 90.75 282 ILE A C 1
ATOM 2207 O O . ILE A 1 282 ? 0.948 -17.650 3.586 1.00 90.75 282 ILE A O 1
ATOM 2211 N N . ASP A 1 283 ? -0.813 -16.488 2.826 1.00 89.75 283 ASP A N 1
ATOM 2212 C CA . ASP A 1 283 ? -1.223 -17.497 1.848 1.00 89.75 283 ASP A CA 1
ATOM 2213 C C . ASP A 1 283 ? -0.711 -17.104 0.448 1.00 89.75 283 ASP A C 1
ATOM 2215 O O . ASP A 1 283 ? -1.253 -16.175 -0.162 1.00 89.75 283 ASP A O 1
ATOM 2219 N N . PRO A 1 284 ? 0.316 -17.778 -0.099 1.00 91.38 284 PRO A N 1
ATOM 2220 C CA . PRO A 1 284 ? 0.936 -17.373 -1.357 1.00 91.38 284 PRO A CA 1
ATOM 2221 C C . PRO A 1 284 ? -0.022 -17.383 -2.551 1.00 91.38 284 PRO A C 1
ATOM 2223 O O . PRO A 1 284 ? 0.103 -16.519 -3.417 1.00 91.38 284 PRO A O 1
ATOM 2226 N N . ILE A 1 285 ? -1.008 -18.289 -2.596 1.00 88.38 285 ILE A N 1
ATOM 2227 C CA . ILE A 1 285 ? -1.963 -18.349 -3.720 1.00 88.38 285 ILE A CA 1
ATOM 2228 C C . ILE A 1 285 ? -2.966 -17.185 -3.693 1.00 88.38 285 ILE A C 1
ATOM 2230 O O . ILE A 1 285 ? -3.511 -16.798 -4.726 1.00 88.38 285 ILE A O 1
ATOM 2234 N N . ASN A 1 286 ? -3.160 -16.579 -2.522 1.00 84.75 286 ASN A N 1
ATOM 2235 C CA . ASN A 1 286 ? -4.018 -15.419 -2.309 1.00 84.75 286 ASN A CA 1
ATOM 2236 C C . ASN A 1 286 ? -3.218 -14.118 -2.131 1.00 84.75 286 ASN A C 1
ATOM 2238 O O . ASN A 1 286 ? -3.799 -13.096 -1.777 1.00 84.75 286 ASN A O 1
ATOM 2242 N N . THR A 1 287 ? -1.913 -14.121 -2.428 1.00 93.06 287 THR A N 1
ATOM 2243 C CA . THR A 1 287 ? -1.046 -12.940 -2.283 1.00 93.06 287 THR A CA 1
ATOM 2244 C C . THR A 1 287 ? -0.616 -12.361 -3.630 1.00 93.06 287 THR A C 1
ATOM 2246 O O . THR A 1 287 ? -0.203 -13.092 -4.532 1.00 93.06 287 THR A O 1
ATOM 2249 N N . GLU A 1 288 ? -0.681 -11.037 -3.743 1.00 94.69 288 GLU A N 1
ATOM 2250 C CA . GLU A 1 288 ? -0.177 -10.234 -4.856 1.00 94.69 288 GLU A CA 1
ATOM 2251 C C . GLU A 1 288 ? 0.811 -9.179 -4.333 1.00 94.69 288 GLU A C 1
ATOM 2253 O O . GLU A 1 288 ? 0.578 -8.545 -3.301 1.00 94.69 288 GLU A O 1
ATOM 2258 N N . ILE A 1 289 ? 1.940 -9.004 -5.020 1.00 97.69 289 ILE A N 1
ATOM 2259 C CA . ILE A 1 289 ? 2.981 -8.038 -4.643 1.00 97.69 289 ILE A CA 1
ATOM 2260 C C . ILE A 1 289 ? 3.161 -7.048 -5.793 1.00 97.69 289 ILE A C 1
ATOM 2262 O O . ILE A 1 289 ? 3.525 -7.438 -6.899 1.00 97.69 289 ILE A O 1
ATOM 2266 N N . ILE A 1 290 ? 2.925 -5.767 -5.534 1.00 97.19 290 ILE A N 1
ATOM 2267 C CA . ILE A 1 290 ? 2.937 -4.706 -6.540 1.00 97.19 290 ILE A CA 1
ATOM 2268 C C . ILE A 1 290 ? 4.036 -3.717 -6.171 1.00 97.19 290 ILE A C 1
ATOM 2270 O O . ILE A 1 290 ? 3.983 -3.082 -5.117 1.00 97.19 290 ILE A O 1
ATOM 2274 N N . GLY A 1 291 ? 5.041 -3.587 -7.030 1.00 97.31 291 GLY A N 1
ATOM 2275 C CA . GLY A 1 291 ? 6.158 -2.676 -6.815 1.00 97.31 291 GLY A CA 1
ATOM 2276 C C . GLY A 1 291 ? 6.305 -1.673 -7.948 1.00 97.31 291 GLY A C 1
ATOM 2277 O O . GLY A 1 291 ? 6.195 -2.040 -9.114 1.00 97.31 291 GLY A O 1
ATOM 2278 N N . HIS A 1 292 ? 6.585 -0.417 -7.606 1.00 95.06 292 HIS A N 1
ATOM 2279 C CA . HIS A 1 292 ? 6.899 0.645 -8.567 1.00 95.06 292 HIS A CA 1
ATOM 2280 C C . HIS A 1 292 ? 8.387 0.968 -8.575 1.00 95.06 292 HIS A C 1
ATOM 2282 O O . HIS A 1 292 ? 9.012 0.979 -7.511 1.00 95.06 292 HIS A O 1
ATOM 2288 N N . SER A 1 293 ? 8.959 1.289 -9.741 1.00 93.12 293 SER A N 1
ATOM 2289 C CA . SER A 1 293 ? 10.350 1.748 -9.832 1.00 93.12 293 SER A CA 1
ATOM 2290 C C . SER A 1 293 ? 11.315 0.711 -9.223 1.00 93.12 293 SER A C 1
ATOM 2292 O O . SER A 1 293 ? 11.195 -0.483 -9.504 1.00 93.12 293 SER A O 1
ATOM 2294 N N . LEU A 1 294 ? 12.255 1.105 -8.351 1.00 91.06 294 LEU A N 1
ATOM 2295 C CA . LEU A 1 294 ? 13.097 0.148 -7.609 1.00 91.06 294 LEU A CA 1
ATOM 2296 C C . LEU A 1 294 ? 12.292 -0.807 -6.706 1.00 91.06 294 LEU A C 1
ATOM 2298 O O . LEU A 1 294 ? 12.735 -1.926 -6.441 1.00 91.06 294 LEU A O 1
ATOM 2302 N N . GLY A 1 295 ? 11.092 -0.412 -6.276 1.00 95.25 295 GLY A N 1
ATOM 2303 C CA . GLY A 1 295 ? 10.170 -1.262 -5.527 1.00 95.25 295 GLY A CA 1
ATOM 2304 C C . GLY A 1 295 ? 9.711 -2.489 -6.317 1.00 95.25 295 GLY A C 1
ATOM 2305 O O . GLY A 1 295 ? 9.454 -3.528 -5.713 1.00 95.25 295 GLY A O 1
ATOM 2306 N N . ALA A 1 296 ? 9.685 -2.432 -7.655 1.00 95.88 296 ALA A N 1
ATOM 2307 C CA . ALA A 1 296 ? 9.411 -3.599 -8.500 1.00 95.88 296 ALA A CA 1
ATOM 2308 C C . ALA A 1 296 ? 10.485 -4.685 -8.331 1.00 95.88 296 ALA A C 1
ATOM 2310 O O . ALA A 1 296 ? 10.175 -5.874 -8.250 1.00 95.88 296 ALA A O 1
ATOM 2311 N N . HIS A 1 297 ? 11.755 -4.290 -8.203 1.00 93.06 297 HIS A N 1
ATOM 2312 C CA . HIS A 1 297 ? 12.850 -5.226 -7.946 1.00 93.06 297 HIS A CA 1
ATOM 2313 C C . HIS A 1 297 ? 12.812 -5.784 -6.523 1.00 93.06 297 HIS A C 1
ATOM 2315 O O . HIS A 1 297 ? 13.074 -6.972 -6.345 1.00 93.06 297 HIS A O 1
ATOM 2321 N N . VAL A 1 298 ? 12.421 -4.976 -5.530 1.00 95.50 298 VAL A N 1
ATOM 2322 C CA . VAL A 1 298 ? 12.163 -5.461 -4.163 1.00 95.50 298 VAL A CA 1
ATOM 2323 C C . VAL A 1 298 ? 11.026 -6.491 -4.163 1.00 95.50 298 VAL A C 1
ATOM 2325 O O . VAL A 1 298 ? 11.191 -7.567 -3.590 1.00 95.50 298 VAL A O 1
ATOM 2328 N N . ALA A 1 299 ? 9.915 -6.209 -4.854 1.00 97.19 299 ALA A N 1
ATOM 2329 C CA . ALA A 1 299 ? 8.781 -7.124 -5.007 1.00 97.19 299 ALA A CA 1
ATOM 2330 C C . ALA A 1 299 ? 9.211 -8.455 -5.637 1.00 97.19 299 ALA A C 1
ATOM 2332 O O . ALA A 1 299 ? 8.964 -9.534 -5.092 1.00 97.19 299 ALA A O 1
ATOM 2333 N N . GLY A 1 300 ? 9.906 -8.365 -6.770 1.00 94.19 300 GLY A N 1
ATOM 2334 C CA . GLY A 1 300 ? 10.382 -9.518 -7.514 1.00 94.19 300 GLY A CA 1
ATOM 2335 C C . GLY A 1 300 ? 11.403 -10.362 -6.754 1.00 94.19 300 GLY A C 1
ATOM 2336 O O . GLY A 1 300 ? 11.283 -11.589 -6.714 1.00 94.19 300 GLY A O 1
ATOM 2337 N N . GLY A 1 301 ? 12.376 -9.716 -6.111 1.00 93.12 301 GLY A N 1
ATOM 2338 C CA . GLY A 1 301 ? 13.373 -10.387 -5.284 1.00 93.12 301 GLY A CA 1
ATOM 2339 C C . GLY A 1 301 ? 12.741 -11.073 -4.073 1.00 93.12 301 GLY A C 1
ATOM 2340 O O . GLY A 1 301 ? 13.082 -12.216 -3.776 1.00 93.12 301 GLY A O 1
ATOM 2341 N N . ALA A 1 302 ? 11.784 -10.422 -3.402 1.00 95.44 302 ALA A N 1
ATOM 2342 C CA . ALA A 1 302 ? 11.106 -10.996 -2.242 1.00 95.44 302 ALA A CA 1
ATOM 2343 C C . ALA A 1 302 ? 10.295 -12.240 -2.626 1.00 95.44 302 ALA A C 1
ATOM 2345 O O . ALA A 1 302 ? 10.406 -13.269 -1.961 1.00 95.44 302 ALA A O 1
ATOM 2346 N N . GLY A 1 303 ? 9.544 -12.183 -3.732 1.00 94.94 303 GLY A N 1
ATOM 2347 C CA . GLY A 1 303 ? 8.814 -13.338 -4.260 1.00 94.94 303 GLY A CA 1
ATOM 2348 C C . GLY A 1 303 ? 9.735 -14.499 -4.658 1.00 94.94 303 GLY A C 1
ATOM 2349 O O . GLY A 1 303 ? 9.480 -15.649 -4.292 1.00 94.94 303 GLY A O 1
ATOM 2350 N N . TYR A 1 304 ? 10.860 -14.201 -5.318 1.00 92.31 304 TYR A N 1
ATOM 2351 C CA . TYR A 1 304 ? 11.861 -15.203 -5.698 1.00 92.31 304 TYR A CA 1
ATOM 2352 C C . TYR A 1 304 ? 12.494 -15.886 -4.474 1.00 92.31 304 TYR A C 1
ATOM 2354 O O . TYR A 1 304 ? 12.576 -17.113 -4.418 1.00 92.31 304 TYR A O 1
ATOM 2362 N N . VAL A 1 305 ? 12.908 -15.105 -3.468 1.00 92.19 305 VAL A N 1
ATOM 2363 C CA . VAL A 1 305 ? 13.515 -15.619 -2.225 1.00 92.19 305 VAL A CA 1
ATOM 2364 C C . VAL A 1 305 ? 12.509 -16.410 -1.383 1.00 92.19 305 VAL A C 1
ATOM 2366 O O . VAL A 1 305 ? 12.901 -17.376 -0.727 1.00 92.19 305 VAL A O 1
ATOM 2369 N N . TYR A 1 306 ? 11.225 -16.050 -1.438 1.00 93.44 306 TYR A N 1
ATOM 2370 C CA . TYR A 1 306 ? 10.147 -16.754 -0.745 1.00 93.44 306 TYR A CA 1
ATOM 2371 C C . TYR A 1 306 ? 9.752 -18.072 -1.433 1.00 93.44 306 TYR A C 1
ATOM 2373 O O . TYR A 1 306 ? 9.391 -19.037 -0.766 1.00 93.44 306 TYR A O 1
ATOM 2381 N N . SER A 1 307 ? 9.856 -18.167 -2.763 1.00 88.19 307 SER A N 1
ATOM 2382 C CA . SER A 1 307 ? 9.456 -19.365 -3.519 1.00 88.19 307 SER A CA 1
ATOM 2383 C C . SER A 1 307 ? 9.981 -20.704 -2.965 1.00 88.19 307 SER A C 1
ATOM 2385 O O . SER A 1 307 ? 9.182 -21.637 -2.921 1.00 88.19 307 SER A O 1
ATOM 2387 N N . PRO A 1 308 ? 11.261 -20.870 -2.570 1.00 83.62 308 PRO A N 1
ATOM 2388 C CA . PRO A 1 308 ? 11.754 -22.144 -2.040 1.00 83.62 308 PRO A CA 1
ATOM 2389 C C . PRO A 1 308 ? 11.324 -22.435 -0.593 1.00 83.62 308 PRO A C 1
ATOM 2391 O O . PRO A 1 308 ? 11.518 -23.558 -0.129 1.00 83.62 308 PRO A O 1
ATOM 2394 N N . THR A 1 309 ? 10.784 -21.458 0.144 1.00 79.00 309 THR A N 1
ATOM 2395 C CA . THR A 1 309 ? 10.357 -21.632 1.547 1.00 79.00 309 THR A CA 1
ATOM 2396 C C . THR A 1 309 ? 8.888 -22.036 1.675 1.00 79.00 309 THR A C 1
ATOM 2398 O O . THR A 1 309 ? 8.441 -22.398 2.764 1.00 79.00 309 THR A O 1
ATOM 2401 N N . SER A 1 310 ? 8.147 -22.022 0.565 1.00 79.06 310 SER A N 1
ATOM 2402 C CA . SER A 1 310 ? 6.725 -22.342 0.494 1.00 79.06 310 SER A CA 1
ATOM 2403 C C . SER A 1 310 ? 6.447 -23.489 -0.479 1.00 79.06 310 SER A C 1
ATOM 2405 O O . SER A 1 310 ? 7.200 -23.745 -1.414 1.00 79.06 310 SER A O 1
ATOM 2407 N N . SER A 1 311 ? 5.324 -24.179 -0.271 1.00 80.00 311 SER A N 1
ATOM 2408 C CA . SER A 1 311 ? 4.827 -25.197 -1.210 1.00 80.00 311 SER A CA 1
ATOM 2409 C C . SER A 1 311 ? 4.296 -24.599 -2.517 1.00 80.00 311 SER A C 1
ATOM 2411 O O . SER A 1 311 ? 4.265 -25.291 -3.530 1.00 80.00 311 SER A O 1
ATOM 2413 N N . ASN A 1 312 ? 3.906 -23.320 -2.497 1.00 84.94 312 ASN A N 1
ATOM 2414 C CA . ASN A 1 312 ? 3.386 -22.587 -3.646 1.00 84.94 312 ASN A CA 1
ATOM 2415 C C . ASN A 1 312 ? 4.140 -21.264 -3.813 1.00 84.94 312 ASN A C 1
ATOM 2417 O O . ASN A 1 312 ? 4.438 -20.579 -2.830 1.00 84.94 312 ASN A O 1
ATOM 2421 N N . LYS A 1 313 ? 4.383 -20.874 -5.069 1.00 90.88 313 LYS A N 1
ATOM 2422 C CA . LYS A 1 313 ? 4.838 -19.522 -5.414 1.00 90.88 313 LYS A CA 1
ATOM 2423 C C . LYS A 1 313 ? 3.756 -18.498 -5.071 1.00 90.88 313 LYS A C 1
ATOM 2425 O O . LYS A 1 313 ? 2.567 -18.812 -5.130 1.00 90.88 313 LYS A O 1
ATOM 2430 N N . ILE A 1 314 ? 4.175 -17.263 -4.787 1.00 95.12 314 ILE A N 1
ATOM 2431 C CA . ILE A 1 314 ? 3.271 -16.104 -4.759 1.00 95.12 314 ILE A CA 1
ATOM 2432 C C . ILE A 1 314 ? 2.433 -16.106 -6.043 1.00 95.12 314 ILE A C 1
ATOM 2434 O O . ILE A 1 314 ? 2.952 -16.409 -7.120 1.00 95.12 314 ILE A O 1
ATOM 2438 N N . SER A 1 315 ? 1.137 -15.822 -5.937 1.00 88.94 315 SER A N 1
ATOM 2439 C CA . SER A 1 315 ? 0.218 -15.874 -7.075 1.00 88.94 315 SER A CA 1
ATOM 2440 C C . SER A 1 315 ? 0.623 -14.882 -8.155 1.00 88.94 315 SER A C 1
ATOM 2442 O O . SER A 1 315 ? 0.722 -15.268 -9.321 1.00 88.94 315 SER A O 1
ATOM 2444 N N . GLN A 1 316 ? 0.903 -13.635 -7.774 1.00 90.75 316 GLN A N 1
ATOM 2445 C CA . GLN A 1 316 ? 1.211 -12.593 -8.740 1.00 90.75 316 GLN A CA 1
ATOM 2446 C C . GLN A 1 316 ? 2.211 -11.560 -8.212 1.00 90.75 316 GLN A C 1
ATOM 2448 O O . GLN A 1 316 ? 2.131 -11.132 -7.061 1.00 90.75 316 GLN A O 1
ATOM 2453 N N . VAL A 1 317 ? 3.144 -11.152 -9.073 1.00 97.12 317 VAL A N 1
ATOM 2454 C CA . VAL A 1 317 ? 4.013 -9.986 -8.867 1.00 97.12 317 VAL A CA 1
ATOM 2455 C C . VAL A 1 317 ? 3.817 -9.019 -10.033 1.00 97.12 317 VAL A C 1
ATOM 2457 O O . VAL A 1 317 ? 3.854 -9.438 -11.188 1.00 97.12 317 VAL A O 1
ATOM 2460 N N . ILE A 1 318 ? 3.628 -7.734 -9.743 1.00 94.69 318 ILE A N 1
ATOM 2461 C CA . ILE A 1 318 ? 3.456 -6.684 -10.753 1.00 94.69 318 ILE A CA 1
ATOM 2462 C C . ILE A 1 318 ? 4.553 -5.636 -10.586 1.00 94.69 318 ILE A C 1
ATOM 2464 O O . ILE A 1 318 ? 4.726 -5.076 -9.503 1.00 94.69 318 ILE A O 1
ATOM 2468 N N . GLY A 1 319 ? 5.286 -5.371 -11.665 1.00 96.12 319 GLY A N 1
ATOM 2469 C CA . GLY A 1 319 ? 6.266 -4.294 -11.756 1.00 96.12 319 GLY A CA 1
ATOM 2470 C C . GLY A 1 319 ? 5.700 -3.109 -12.529 1.00 96.12 319 GLY A C 1
ATOM 2471 O O . GLY A 1 319 ? 5.506 -3.209 -13.737 1.00 96.12 319 GLY A O 1
ATOM 2472 N N . LEU A 1 320 ? 5.463 -1.998 -11.835 1.00 93.62 320 LEU A N 1
ATOM 2473 C CA . LEU A 1 320 ? 5.002 -0.725 -12.388 1.00 93.62 320 LEU A CA 1
ATOM 2474 C C . LEU A 1 320 ? 6.226 0.143 -12.723 1.00 93.62 320 LEU A C 1
ATOM 2476 O O . LEU A 1 320 ? 6.861 0.682 -11.820 1.00 93.62 320 LEU A O 1
ATOM 2480 N N . ASP A 1 321 ? 6.584 0.226 -14.002 1.00 91.19 321 ASP A N 1
ATOM 2481 C CA . ASP A 1 321 ? 7.821 0.824 -14.532 1.00 91.19 321 ASP A CA 1
ATOM 2482 C C . ASP A 1 321 ? 9.060 0.434 -13.712 1.00 91.19 321 ASP A C 1
ATOM 2484 O O . ASP A 1 321 ? 9.685 1.271 -13.058 1.00 91.19 321 ASP A O 1
ATOM 2488 N N . ALA A 1 322 ? 9.393 -0.864 -13.666 1.00 91.31 322 ALA A N 1
ATOM 2489 C CA . ALA A 1 322 ? 10.562 -1.327 -12.912 1.00 91.31 322 ALA A CA 1
ATOM 2490 C C . ALA A 1 322 ? 11.801 -0.528 -13.331 1.00 91.31 322 ALA A C 1
ATOM 2492 O O . ALA A 1 322 ? 12.060 -0.407 -14.519 1.00 91.31 322 ALA A O 1
ATOM 2493 N N . ALA A 1 323 ? 12.535 0.064 -12.390 1.00 86.44 323 ALA A N 1
ATOM 2494 C CA . ALA A 1 323 ? 13.555 1.051 -12.743 1.00 86.44 323 ALA A CA 1
ATOM 2495 C C . ALA A 1 323 ? 14.796 0.415 -13.389 1.00 86.44 323 ALA A C 1
ATOM 2497 O O . ALA A 1 323 ? 15.264 -0.643 -12.986 1.00 86.44 323 ALA A O 1
ATOM 2498 N N . GLY A 1 324 ? 15.395 1.086 -14.367 1.00 76.56 324 GLY A N 1
ATOM 2499 C CA . GLY A 1 324 ? 16.640 0.622 -14.960 1.00 76.56 324 GLY A CA 1
ATOM 2500 C C . GLY A 1 324 ? 17.808 0.722 -13.985 1.00 76.56 324 GLY A C 1
ATOM 2501 O O . GLY A 1 324 ? 18.083 1.786 -13.425 1.00 76.56 324 GLY A O 1
ATOM 2502 N N . VAL A 1 325 ? 18.535 -0.376 -13.793 1.00 65.44 325 VAL A N 1
ATOM 2503 C CA . VAL A 1 325 ? 19.723 -0.419 -12.931 1.00 65.44 325 VAL A CA 1
ATOM 2504 C C . VAL A 1 325 ? 20.938 -0.818 -13.774 1.00 65.44 325 VAL A C 1
ATOM 2506 O O . VAL A 1 325 ? 21.080 -1.961 -14.197 1.00 65.44 325 VAL A O 1
ATOM 2509 N N . LEU A 1 326 ? 21.791 0.163 -14.093 1.00 57.75 326 LEU A N 1
ATOM 2510 C CA . LEU A 1 326 ? 22.982 -0.002 -14.945 1.00 57.75 326 LEU A CA 1
ATOM 2511 C C . LEU A 1 326 ? 23.838 -1.211 -14.515 1.00 57.75 326 LEU A C 1
ATOM 2513 O O . LEU A 1 326 ? 24.068 -1.375 -13.322 1.00 57.75 326 LEU A O 1
ATOM 2517 N N . ASN A 1 327 ? 24.331 -2.015 -15.471 1.00 52.88 327 ASN A N 1
ATOM 2518 C CA . ASN A 1 327 ? 25.325 -3.111 -15.365 1.00 52.88 327 ASN A CA 1
ATOM 2519 C C . ASN A 1 327 ? 25.201 -4.121 -14.189 1.00 52.88 327 ASN A C 1
ATOM 2521 O O . ASN A 1 327 ? 26.102 -4.934 -13.985 1.00 52.88 327 ASN A O 1
ATOM 2525 N N . TRP A 1 328 ? 24.128 -4.089 -13.392 1.00 53.06 328 TRP A N 1
ATOM 2526 C CA . TRP A 1 328 ? 23.992 -4.814 -12.115 1.00 53.06 328 TRP A CA 1
ATOM 2527 C C . TRP A 1 328 ? 22.919 -5.909 -12.121 1.00 53.06 328 TRP A C 1
ATOM 2529 O O . TRP A 1 328 ? 22.712 -6.598 -11.123 1.00 53.06 328 TRP A O 1
ATOM 2539 N N . MET A 1 329 ? 22.264 -6.134 -13.261 1.00 54.09 329 MET A N 1
ATOM 2540 C CA . MET A 1 329 ? 21.112 -7.042 -13.389 1.00 54.09 329 MET A CA 1
ATOM 2541 C C . MET A 1 329 ? 21.472 -8.529 -13.539 1.00 54.09 329 MET A C 1
ATOM 2543 O O . MET A 1 329 ? 20.585 -9.365 -13.734 1.00 54.09 329 MET A O 1
ATOM 2547 N N . ASN A 1 330 ? 22.751 -8.879 -13.367 1.00 52.16 330 ASN A N 1
ATOM 2548 C CA . ASN A 1 330 ? 23.281 -10.242 -13.498 1.00 52.16 330 ASN A CA 1
ATOM 2549 C C . ASN A 1 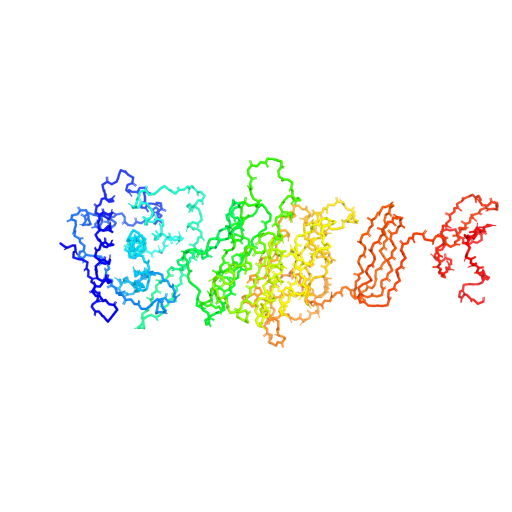330 ? 22.925 -11.177 -12.324 1.00 52.16 330 ASN A C 1
ATOM 2551 O O . ASN A 1 330 ? 23.338 -12.338 -12.310 1.00 52.16 330 ASN A O 1
ATOM 2555 N N . HIS A 1 331 ? 22.144 -10.713 -11.342 1.00 55.09 331 HIS A N 1
ATOM 2556 C CA . HIS A 1 331 ? 21.706 -11.524 -10.206 1.00 55.09 331 HIS A CA 1
ATOM 2557 C C . HIS A 1 331 ? 20.173 -11.654 -10.154 1.00 55.09 331 HIS A C 1
ATOM 2559 O O . HIS A 1 331 ? 19.495 -10.672 -9.843 1.00 55.09 331 HIS A O 1
ATOM 2565 N N . PRO A 1 332 ? 19.600 -12.859 -10.365 1.00 54.75 332 PRO A N 1
ATOM 2566 C CA . PRO A 1 332 ? 18.146 -13.066 -10.302 1.00 54.75 332 PRO A CA 1
ATOM 2567 C C . PRO A 1 332 ? 17.558 -12.740 -8.918 1.00 54.75 332 PRO A C 1
ATOM 2569 O O . PRO A 1 332 ? 16.403 -12.353 -8.808 1.00 54.75 332 PRO A O 1
ATOM 2572 N N . ASN A 1 333 ? 18.377 -12.800 -7.862 1.00 58.50 333 ASN A N 1
ATOM 2573 C CA . ASN A 1 333 ? 17.975 -12.538 -6.476 1.00 58.50 333 ASN A CA 1
ATOM 2574 C C . ASN A 1 333 ? 17.756 -11.042 -6.157 1.00 58.50 333 ASN A C 1
ATOM 2576 O O . ASN A 1 333 ? 17.370 -10.719 -5.036 1.00 58.50 333 ASN A O 1
ATOM 2580 N N . GLY A 1 334 ? 18.082 -10.138 -7.086 1.00 67.88 334 GLY A N 1
ATOM 2581 C CA . GLY A 1 334 ? 18.036 -8.684 -6.888 1.00 67.88 334 GLY A CA 1
ATOM 2582 C C . GLY A 1 334 ? 17.124 -7.948 -7.865 1.00 67.88 334 GLY A C 1
ATOM 2583 O O . GLY A 1 334 ? 17.162 -6.723 -7.907 1.00 67.88 334 GLY A O 1
ATOM 2584 N N . ARG A 1 335 ? 16.331 -8.666 -8.673 1.00 82.69 335 ARG A N 1
ATOM 2585 C CA . ARG A 1 335 ? 15.433 -8.060 -9.661 1.00 82.69 335 ARG A CA 1
ATOM 2586 C C . ARG A 1 335 ? 14.135 -8.842 -9.824 1.00 82.69 335 ARG A C 1
ATOM 2588 O O . ARG A 1 335 ? 14.055 -10.020 -9.496 1.00 82.69 335 ARG A O 1
ATOM 2595 N N . ILE A 1 336 ? 13.133 -8.181 -10.390 1.00 90.25 336 ILE A N 1
ATOM 2596 C CA . ILE A 1 336 ? 11.946 -8.838 -10.924 1.00 90.25 336 ILE A CA 1
ATOM 2597 C C . ILE A 1 336 ? 12.306 -9.712 -12.130 1.00 90.25 336 ILE A C 1
ATOM 2599 O O . ILE A 1 336 ? 13.106 -9.326 -12.989 1.00 90.25 336 ILE A O 1
ATOM 2603 N N . THR A 1 337 ? 11.766 -10.930 -12.126 1.00 87.69 337 THR A N 1
ATOM 2604 C CA . THR A 1 337 ? 11.921 -11.951 -13.170 1.00 87.69 337 THR A CA 1
ATOM 2605 C C . THR A 1 337 ? 10.657 -12.807 -13.221 1.00 87.69 337 THR A C 1
ATOM 2607 O O . THR A 1 337 ? 9.914 -12.852 -12.240 1.00 87.69 337 THR A O 1
ATOM 2610 N N . LYS A 1 338 ? 10.469 -13.592 -14.287 1.00 86.38 338 LYS A N 1
ATOM 2611 C CA . LYS A 1 338 ? 9.430 -14.633 -14.360 1.00 86.38 338 LYS A CA 1
ATOM 2612 C C . LYS A 1 338 ? 9.454 -15.622 -13.187 1.00 86.38 338 LYS A C 1
ATOM 2614 O O . LYS A 1 338 ? 8.427 -16.182 -12.827 1.00 86.38 338 LYS A O 1
ATOM 2619 N N . ASP A 1 339 ? 10.598 -15.816 -12.532 1.00 88.19 339 ASP A N 1
ATOM 2620 C CA . ASP A 1 339 ? 10.697 -16.748 -11.410 1.00 88.19 339 ASP A CA 1
ATOM 2621 C C . ASP A 1 339 ? 10.133 -16.193 -10.097 1.00 88.19 339 ASP A C 1
ATOM 2623 O O . ASP A 1 339 ? 9.886 -16.978 -9.177 1.00 88.19 339 ASP A O 1
ATOM 2627 N N . SER A 1 340 ? 9.871 -14.883 -10.023 1.00 92.06 340 SER A N 1
ATOM 2628 C CA . SER A 1 340 ? 9.408 -14.177 -8.823 1.00 92.06 340 SER A CA 1
ATOM 2629 C C . SER A 1 340 ? 8.022 -14.603 -8.321 1.00 92.06 340 SER A C 1
ATOM 2631 O O . SER A 1 340 ? 7.741 -14.450 -7.134 1.00 92.06 340 SER A O 1
ATOM 2633 N N . ALA A 1 341 ? 7.149 -15.125 -9.187 1.00 93.94 341 ALA A N 1
ATOM 2634 C CA . ALA A 1 341 ? 5.794 -15.562 -8.837 1.00 93.94 341 ALA A CA 1
ATOM 2635 C C . ALA A 1 341 ? 5.240 -16.559 -9.866 1.00 93.94 341 ALA A C 1
ATOM 2637 O O . ALA A 1 341 ? 5.910 -16.900 -10.837 1.00 93.94 341 ALA A O 1
ATOM 2638 N N . SER A 1 342 ? 4.020 -17.051 -9.639 1.00 89.12 342 SER A N 1
ATOM 2639 C CA . SER A 1 342 ? 3.292 -17.891 -10.602 1.00 89.12 342 SER A CA 1
ATOM 2640 C C . SER A 1 342 ? 2.875 -17.100 -11.843 1.00 89.12 342 SER A C 1
ATOM 2642 O O . SER A 1 342 ? 2.909 -17.639 -12.942 1.00 89.12 342 SER A O 1
ATOM 2644 N N . ASN A 1 343 ? 2.510 -15.825 -11.669 1.00 84.94 343 ASN A N 1
ATOM 2645 C CA . ASN A 1 343 ? 2.341 -14.857 -12.747 1.00 84.94 343 ASN A CA 1
ATOM 2646 C C . ASN A 1 343 ? 3.158 -13.597 -12.444 1.00 84.94 343 ASN A C 1
ATOM 2648 O O . ASN A 1 343 ? 3.185 -13.131 -11.307 1.00 84.94 343 ASN A O 1
ATOM 2652 N N . VAL A 1 344 ? 3.810 -13.030 -13.454 1.00 88.75 344 VAL A N 1
ATOM 2653 C CA . VAL A 1 344 ? 4.631 -11.820 -13.304 1.00 88.75 344 VAL A CA 1
ATOM 2654 C C . VAL A 1 344 ? 4.264 -10.885 -14.435 1.00 88.75 344 VAL A C 1
ATOM 2656 O O . VAL A 1 344 ? 4.305 -11.308 -15.585 1.00 88.75 344 VAL A O 1
ATOM 2659 N N . VAL A 1 345 ? 3.893 -9.651 -14.113 1.00 85.44 345 VAL A N 1
ATOM 2660 C CA . VAL A 1 345 ? 3.470 -8.659 -15.105 1.00 85.44 345 VAL A CA 1
ATOM 2661 C C . VAL A 1 345 ? 4.380 -7.441 -15.027 1.00 85.44 345 VAL A C 1
ATOM 2663 O O . VAL A 1 345 ? 4.519 -6.846 -13.957 1.00 85.44 345 VAL A O 1
ATOM 2666 N N . GLY A 1 346 ? 4.983 -7.055 -16.146 1.00 86.12 346 GLY A N 1
ATOM 2667 C CA . GLY A 1 346 ? 5.622 -5.755 -16.323 1.00 86.12 346 GLY A CA 1
ATOM 2668 C C . GLY A 1 346 ? 4.656 -4.748 -16.939 1.00 86.12 346 GLY A C 1
ATOM 2669 O O . GLY A 1 346 ? 3.934 -5.080 -17.871 1.00 86.12 346 GLY A O 1
ATOM 2670 N N . ILE A 1 347 ? 4.604 -3.522 -16.420 1.00 87.00 347 ILE A N 1
ATOM 2671 C CA . ILE A 1 347 ? 3.928 -2.393 -17.071 1.00 87.00 347 ILE A CA 1
ATOM 2672 C C . ILE A 1 347 ? 4.972 -1.301 -17.285 1.00 87.00 347 ILE A C 1
ATOM 2674 O O . ILE A 1 347 ? 5.385 -0.650 -16.330 1.00 87.00 347 ILE A O 1
ATOM 2678 N N . HIS A 1 348 ? 5.388 -1.105 -18.528 1.00 79.69 348 HIS A N 1
ATOM 2679 C CA . HIS A 1 348 ? 6.494 -0.246 -18.929 1.00 79.69 348 HIS A CA 1
ATOM 2680 C C . HIS A 1 348 ? 5.959 1.070 -19.486 1.00 79.69 348 HIS A C 1
ATOM 2682 O O . HIS A 1 348 ? 5.225 1.092 -20.480 1.00 79.69 348 HIS A O 1
ATOM 2688 N N . SER A 1 349 ? 6.352 2.177 -18.865 1.00 76.56 349 SER A N 1
ATOM 2689 C CA . SER A 1 349 ? 6.090 3.522 -19.376 1.00 76.56 349 SER A CA 1
ATOM 2690 C C . SER A 1 349 ? 7.328 4.206 -19.893 1.00 76.56 349 SER A C 1
ATOM 2692 O O . SER A 1 349 ? 7.173 5.013 -20.791 1.00 76.56 349 SER A O 1
ATOM 2694 N N . THR A 1 350 ? 8.521 3.942 -19.359 1.00 73.31 350 THR A N 1
ATOM 2695 C CA . THR A 1 350 ? 9.739 4.663 -19.749 1.00 73.31 350 THR A CA 1
ATOM 2696 C C . THR A 1 350 ? 10.919 3.710 -19.967 1.00 73.31 350 THR A C 1
ATOM 2698 O O . THR A 1 350 ? 10.863 2.535 -19.615 1.00 73.31 350 THR A O 1
ATOM 2701 N N . ASN A 1 351 ? 11.991 4.193 -20.606 1.00 70.50 351 ASN A N 1
ATOM 2702 C CA . ASN A 1 351 ? 13.185 3.389 -20.881 1.00 70.50 351 ASN A CA 1
ATOM 2703 C C . ASN A 1 351 ? 14.476 4.173 -20.585 1.00 70.50 351 ASN A C 1
ATOM 2705 O O . ASN A 1 351 ? 14.749 5.205 -21.202 1.00 70.50 351 ASN A O 1
ATOM 2709 N N . SER A 1 352 ? 15.277 3.663 -19.652 1.00 63.81 352 SER A N 1
ATOM 2710 C CA . SER A 1 352 ? 16.558 4.215 -19.207 1.00 63.81 352 SER A CA 1
ATOM 2711 C C . SER A 1 352 ? 17.752 3.819 -20.081 1.00 63.81 352 SER A C 1
ATOM 2713 O O . SER A 1 352 ? 18.841 4.356 -19.891 1.00 63.81 352 SER A O 1
ATOM 2715 N N . GLY A 1 353 ? 17.583 2.849 -20.986 1.00 52.16 353 GLY A N 1
ATOM 2716 C CA . GLY A 1 353 ? 18.635 2.308 -21.854 1.00 52.16 353 GLY A CA 1
ATOM 2717 C C . GLY A 1 353 ? 18.764 2.997 -23.215 1.00 52.16 353 GLY A C 1
ATOM 2718 O O . GLY A 1 353 ? 19.733 2.753 -23.929 1.00 52.16 353 GLY A O 1
ATOM 2719 N N . ASP A 1 354 ? 17.824 3.869 -23.590 1.00 48.44 354 ASP A N 1
ATOM 2720 C CA . ASP A 1 354 ? 17.835 4.516 -24.905 1.00 48.44 354 ASP A CA 1
ATOM 2721 C C . ASP A 1 354 ? 18.750 5.754 -24.944 1.00 48.44 354 ASP A C 1
ATOM 2723 O O . ASP A 1 354 ? 18.315 6.904 -24.838 1.00 48.44 354 ASP A O 1
ATOM 2727 N N . GLN A 1 355 ? 20.048 5.508 -25.126 1.00 40.84 355 GLN A N 1
ATOM 2728 C CA . GLN A 1 355 ? 21.039 6.537 -25.473 1.00 40.84 355 GLN A CA 1
ATOM 2729 C C . GLN A 1 355 ? 20.816 7.109 -26.895 1.00 40.84 355 GLN A C 1
ATOM 2731 O O . GLN A 1 355 ? 21.439 8.110 -27.242 1.00 40.84 355 GLN A O 1
ATOM 2736 N N . ASN A 1 356 ? 19.933 6.504 -27.707 1.00 37.00 356 ASN A N 1
ATOM 2737 C CA . ASN A 1 356 ? 19.675 6.838 -29.111 1.00 37.00 356 ASN A CA 1
ATOM 2738 C C . ASN A 1 356 ? 18.335 7.556 -29.354 1.00 37.00 356 ASN A C 1
ATOM 2740 O O . ASN A 1 356 ? 17.976 7.794 -30.513 1.00 37.00 356 ASN A O 1
ATOM 2744 N N . SER A 1 357 ? 17.621 7.991 -28.307 1.00 42.12 357 SER A N 1
ATOM 2745 C CA . SER A 1 357 ? 16.558 8.981 -28.495 1.00 42.12 357 SER A CA 1
ATOM 2746 C C . SER A 1 357 ? 17.171 10.190 -29.213 1.00 42.12 357 SER A C 1
ATOM 2748 O O . SER A 1 357 ? 18.217 10.695 -28.807 1.00 42.12 357 SER A O 1
ATOM 2750 N N . TRP A 1 358 ? 16.544 10.668 -30.293 1.00 34.81 358 TRP A N 1
ATOM 2751 C CA . TRP A 1 358 ? 17.054 11.741 -31.176 1.00 34.81 358 TRP A CA 1
ATOM 2752 C C . TRP A 1 358 ? 17.392 13.064 -30.436 1.00 34.81 358 TRP A C 1
ATOM 2754 O O . TRP A 1 358 ? 17.891 14.013 -31.036 1.00 34.81 358 TRP A O 1
ATOM 2764 N N . LEU A 1 359 ? 17.107 13.133 -29.128 1.00 38.25 359 LEU A N 1
ATOM 2765 C CA . LEU A 1 359 ? 17.296 14.261 -28.217 1.00 38.25 359 LEU A CA 1
ATOM 2766 C C . LEU A 1 359 ? 18.122 13.928 -26.948 1.00 38.25 359 LEU A C 1
ATOM 2768 O O . LEU A 1 359 ? 18.316 14.826 -26.127 1.00 38.25 359 LEU A O 1
ATOM 2772 N N . GLY A 1 360 ? 18.615 12.693 -26.773 1.00 42.06 360 GLY A N 1
ATOM 2773 C CA . GLY A 1 360 ? 19.576 12.313 -25.726 1.00 42.06 360 GLY A CA 1
ATOM 2774 C C . GLY A 1 360 ? 19.104 12.499 -24.276 1.00 42.06 360 GLY A C 1
ATOM 2775 O O . GLY A 1 360 ? 19.875 12.993 -23.451 1.00 42.06 360 GLY A O 1
ATOM 2776 N N . ARG A 1 361 ? 17.847 12.161 -23.941 1.00 48.81 361 ARG A N 1
ATOM 2777 C CA . ARG A 1 361 ? 17.305 12.321 -22.571 1.00 48.81 361 ARG A CA 1
ATOM 2778 C C . ARG A 1 361 ? 16.749 11.001 -21.999 1.00 48.81 361 ARG A C 1
ATOM 2780 O O . ARG A 1 361 ? 15.976 10.350 -22.694 1.00 48.81 361 ARG A O 1
ATOM 2787 N N . PRO A 1 362 ? 17.115 10.612 -20.758 1.00 55.97 362 PRO A N 1
ATOM 2788 C CA . PRO A 1 362 ? 16.857 9.273 -20.220 1.00 55.97 362 PRO A CA 1
ATOM 2789 C C . PRO A 1 362 ? 15.443 9.116 -19.634 1.00 55.97 362 PRO A C 1
ATOM 2791 O O . PRO A 1 362 ? 14.985 9.973 -18.876 1.00 55.97 362 PRO A O 1
ATOM 2794 N N . GLY A 1 363 ? 14.778 7.995 -19.931 1.00 62.56 363 GLY A N 1
ATOM 2795 C CA . GLY A 1 363 ? 13.701 7.465 -19.088 1.00 62.56 363 GLY A CA 1
ATOM 2796 C C . GLY A 1 363 ? 14.259 6.830 -17.808 1.00 62.56 363 GLY A C 1
ATOM 2797 O O . GLY A 1 363 ? 15.475 6.741 -17.633 1.00 62.56 363 GLY A O 1
ATOM 2798 N N . LEU A 1 364 ? 13.385 6.394 -16.900 1.00 74.81 364 LEU A N 1
ATOM 2799 C CA . LEU A 1 364 ? 13.793 5.800 -15.617 1.00 74.81 364 LEU A CA 1
ATOM 2800 C C . LEU A 1 364 ? 13.509 4.293 -15.543 1.00 74.81 364 LEU A C 1
ATOM 2802 O O . LEU A 1 364 ? 14.191 3.588 -14.804 1.00 74.81 364 LEU A O 1
ATOM 2806 N N . GLY A 1 365 ? 12.541 3.804 -16.314 1.00 74.12 365 GLY A N 1
ATOM 2807 C CA . GLY A 1 365 ? 12.114 2.413 -16.391 1.00 74.12 365 GLY A CA 1
ATOM 2808 C C . GLY A 1 365 ? 13.053 1.520 -17.198 1.00 74.12 365 GLY A C 1
ATOM 2809 O O . GLY A 1 365 ? 13.830 1.969 -18.038 1.00 74.12 365 GLY A O 1
ATOM 2810 N N . TRP A 1 366 ? 12.983 0.225 -16.935 1.00 76.50 366 TRP A N 1
ATOM 2811 C CA . TRP A 1 366 ? 13.670 -0.826 -17.657 1.00 76.50 366 TRP A CA 1
ATOM 2812 C C . TRP A 1 366 ? 12.745 -1.357 -18.745 1.00 76.50 366 TRP A C 1
ATOM 2814 O O . TRP A 1 366 ? 11.650 -1.841 -18.467 1.00 76.50 366 TRP A O 1
ATOM 2824 N N . TYR A 1 367 ? 13.185 -1.253 -19.995 1.00 72.94 367 TYR A N 1
ATOM 2825 C CA . TYR A 1 367 ? 12.373 -1.630 -21.149 1.00 72.94 367 TYR A CA 1
ATOM 2826 C C . TYR A 1 367 ? 12.340 -3.131 -21.429 1.00 72.94 367 TYR A C 1
ATOM 2828 O O . TYR A 1 367 ? 11.388 -3.619 -22.035 1.00 72.94 367 TYR A O 1
ATOM 2836 N N . ASN A 1 368 ? 13.381 -3.862 -21.030 1.00 71.12 368 ASN A N 1
ATOM 2837 C CA . ASN A 1 368 ? 13.485 -5.268 -21.395 1.00 71.12 368 ASN A CA 1
ATOM 2838 C C . ASN A 1 368 ? 12.383 -6.066 -20.690 1.00 71.12 368 ASN A C 1
ATOM 2840 O O . ASN A 1 368 ? 12.115 -5.803 -19.511 1.00 71.12 368 ASN A O 1
ATOM 2844 N N . PRO A 1 369 ? 11.778 -7.042 -21.384 1.00 74.19 369 PRO A N 1
ATOM 2845 C CA . PRO A 1 369 ? 10.753 -7.876 -20.787 1.00 74.19 369 PRO A CA 1
ATOM 2846 C C . PRO A 1 369 ? 11.335 -8.660 -19.610 1.00 74.19 369 PRO A C 1
ATOM 2848 O O . PRO A 1 369 ? 12.453 -9.187 -19.660 1.00 74.19 369 PRO A O 1
ATOM 2851 N N . TYR A 1 370 ? 10.576 -8.726 -18.524 1.00 77.38 370 TYR A N 1
ATOM 2852 C CA . TYR A 1 370 ? 10.954 -9.475 -17.325 1.00 77.38 370 TYR A CA 1
ATOM 2853 C C . TYR A 1 370 ? 9.805 -10.307 -16.759 1.00 77.38 370 TYR A C 1
ATOM 2855 O O . TYR A 1 370 ? 10.033 -11.088 -15.825 1.00 77.38 370 TYR A O 1
ATOM 2863 N N . GLY A 1 371 ? 8.591 -10.124 -17.277 1.00 77.81 371 GLY A N 1
ATOM 2864 C CA . GLY A 1 371 ? 7.392 -10.811 -16.842 1.00 77.81 371 GLY A CA 1
ATOM 2865 C C . GLY A 1 371 ? 7.107 -12.100 -17.607 1.00 77.81 371 GLY A C 1
ATOM 2866 O O . GLY A 1 371 ? 7.832 -12.532 -18.497 1.00 77.81 371 GLY A O 1
ATOM 2867 N N . HIS A 1 372 ? 6.014 -12.741 -17.208 1.00 79.38 372 HIS A N 1
ATOM 2868 C CA . HIS A 1 372 ? 5.260 -13.637 -18.078 1.00 79.38 372 HIS A CA 1
ATOM 2869 C C . HIS A 1 372 ? 4.432 -12.840 -19.100 1.00 79.38 372 HIS A C 1
ATOM 2871 O O . HIS A 1 372 ? 4.062 -13.387 -20.133 1.00 79.38 372 HIS A O 1
ATOM 2877 N N . GLN A 1 373 ? 4.122 -11.579 -18.777 1.00 78.06 373 GLN A N 1
ATOM 2878 C CA . GLN A 1 373 ? 3.427 -10.604 -19.614 1.00 78.06 373 GLN A CA 1
ATOM 2879 C C . GLN A 1 373 ? 4.080 -9.236 -19.402 1.00 78.06 373 GLN A C 1
ATOM 2881 O O . GLN A 1 373 ? 4.331 -8.853 -18.257 1.00 78.06 373 GLN A O 1
ATOM 2886 N N . ASP A 1 374 ? 4.316 -8.489 -20.476 1.00 72.62 374 ASP A N 1
ATOM 2887 C CA . ASP A 1 374 ? 4.963 -7.176 -20.430 1.00 72.62 374 ASP A CA 1
ATOM 2888 C C . ASP A 1 374 ? 4.138 -6.185 -21.276 1.00 72.62 374 ASP A C 1
ATOM 2890 O O . ASP A 1 374 ? 3.973 -6.317 -22.489 1.00 72.62 374 ASP A O 1
ATOM 2894 N N . ILE A 1 375 ? 3.551 -5.196 -20.604 1.00 72.31 375 ILE A N 1
ATOM 2895 C CA . ILE A 1 375 ? 2.604 -4.221 -21.151 1.00 72.31 375 ILE A CA 1
ATOM 2896 C C . ILE A 1 375 ? 3.344 -2.915 -21.394 1.00 72.31 375 ILE A C 1
ATOM 2898 O O . ILE A 1 375 ? 3.890 -2.337 -20.460 1.00 72.31 375 ILE A O 1
ATOM 2902 N N . TYR A 1 376 ? 3.307 -2.396 -22.617 1.00 67.94 376 TYR A N 1
ATOM 2903 C CA . TYR A 1 376 ? 4.030 -1.179 -22.985 1.00 67.94 376 TYR A CA 1
ATOM 2904 C C . TYR A 1 376 ? 3.062 -0.026 -23.259 1.00 67.94 376 TYR A C 1
ATOM 2906 O O . TYR A 1 376 ? 2.099 -0.149 -24.026 1.00 67.94 376 TYR A O 1
ATOM 2914 N N . ILE A 1 377 ? 3.321 1.120 -22.633 1.00 68.50 377 ILE A N 1
ATOM 2915 C CA . ILE A 1 377 ? 2.476 2.310 -22.730 1.00 68.50 377 ILE A CA 1
ATOM 2916 C C . ILE A 1 377 ? 3.044 3.242 -23.795 1.00 68.50 377 ILE A C 1
ATOM 2918 O O . ILE A 1 377 ? 4.140 3.779 -23.646 1.00 68.50 377 ILE A O 1
ATOM 2922 N N . TYR A 1 378 ? 2.268 3.478 -24.852 1.00 59.38 378 TYR A N 1
ATOM 2923 C CA . TYR A 1 378 ? 2.669 4.329 -25.969 1.00 59.38 378 TYR A CA 1
ATOM 2924 C C . TYR A 1 378 ? 1.849 5.622 -26.003 1.00 59.38 378 TYR A C 1
ATOM 2926 O O . TYR A 1 378 ? 0.651 5.628 -25.723 1.00 59.38 378 TYR A O 1
ATOM 2934 N N . LYS A 1 379 ? 2.466 6.727 -26.423 1.00 56.09 379 LYS A N 1
ATOM 2935 C CA . LYS A 1 379 ? 1.802 7.996 -26.738 1.00 56.09 379 LYS A CA 1
ATOM 2936 C C . LYS A 1 379 ? 2.344 8.539 -28.058 1.00 56.09 379 LYS A C 1
ATOM 2938 O O . LYS A 1 379 ? 3.541 8.752 -28.216 1.00 56.09 379 LYS A O 1
ATOM 2943 N N . GLY A 1 380 ? 1.458 8.735 -29.036 1.00 49.31 380 GLY A N 1
ATOM 2944 C CA . GLY A 1 380 ? 1.844 9.256 -30.355 1.00 49.31 380 GLY A CA 1
ATOM 2945 C C . GLY A 1 380 ? 2.797 8.347 -31.146 1.00 49.31 380 GLY A C 1
ATOM 2946 O O . GLY A 1 380 ? 3.570 8.853 -31.949 1.00 49.31 380 GLY A O 1
ATOM 2947 N N . GLY A 1 381 ? 2.763 7.028 -30.913 1.00 48.94 381 GLY A N 1
ATOM 2948 C CA . GLY A 1 381 ? 3.636 6.050 -31.583 1.00 48.94 381 GLY A CA 1
ATOM 2949 C C . GLY A 1 381 ? 5.001 5.830 -30.921 1.00 48.94 381 GLY A C 1
ATOM 2950 O O 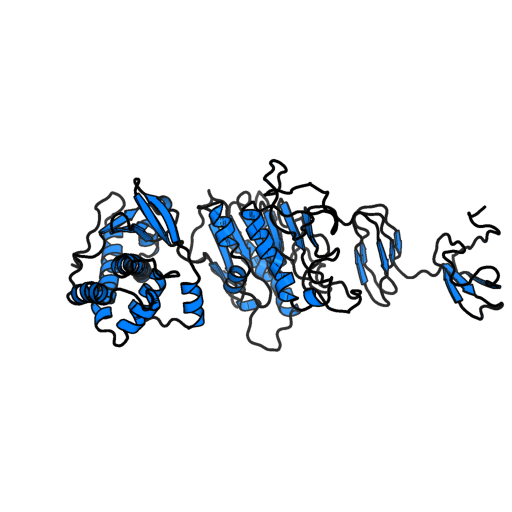. GLY A 1 381 ? 5.760 4.985 -31.382 1.00 48.94 381 GLY A O 1
ATOM 2951 N N . TYR A 1 382 ? 5.295 6.536 -29.828 1.00 51.78 382 TYR A N 1
ATOM 2952 C CA . TYR A 1 382 ? 6.511 6.377 -29.028 1.00 51.78 382 TYR A CA 1
ATOM 2953 C C . TYR A 1 382 ? 6.163 5.861 -27.639 1.00 51.78 382 TYR A C 1
ATOM 2955 O O . TYR A 1 382 ? 5.051 6.102 -27.167 1.00 51.78 382 TYR A O 1
ATOM 2963 N N . LEU A 1 383 ? 7.088 5.158 -26.984 1.00 58.75 383 LEU A N 1
ATOM 2964 C CA . LEU A 1 383 ? 6.931 4.820 -25.571 1.00 58.75 383 LEU A CA 1
ATOM 2965 C C . LEU A 1 383 ? 6.694 6.121 -24.781 1.00 58.75 383 LEU A C 1
ATOM 2967 O O . LEU A 1 383 ? 7.243 7.174 -25.129 1.00 58.75 383 LEU A O 1
ATOM 2971 N N . LEU A 1 384 ? 5.829 6.081 -23.768 1.00 61.19 384 LEU A N 1
ATOM 2972 C CA . LEU A 1 384 ? 5.514 7.257 -22.963 1.00 61.19 384 LEU A CA 1
ATOM 2973 C C . LEU A 1 384 ? 6.815 7.908 -22.431 1.00 61.19 384 LEU A C 1
ATOM 2975 O O . LEU A 1 384 ? 7.778 7.253 -22.053 1.00 61.19 384 LEU A O 1
ATOM 2979 N N . GLY A 1 385 ? 6.919 9.235 -22.501 1.00 56.00 385 GLY A N 1
ATOM 2980 C CA . GLY A 1 385 ? 8.160 9.936 -22.143 1.00 56.00 385 GLY A CA 1
ATOM 2981 C C . GLY A 1 385 ? 9.327 9.827 -23.137 1.00 56.00 385 GLY A C 1
ATOM 2982 O O . GLY A 1 385 ? 10.402 10.332 -22.826 1.00 56.00 385 GLY A O 1
ATOM 2983 N N . GLN A 1 386 ? 9.128 9.246 -24.328 1.00 56.62 386 GLN A N 1
ATOM 2984 C CA . GLN A 1 386 ? 10.136 9.186 -25.405 1.00 56.62 386 GLN A CA 1
ATOM 2985 C C . GLN A 1 386 ? 9.697 9.834 -26.736 1.00 56.62 386 GLN A C 1
ATOM 2987 O O . GLN A 1 386 ? 10.412 9.743 -27.731 1.00 56.62 386 GLN A O 1
ATOM 2992 N N . GLY A 1 387 ? 8.521 10.472 -26.773 1.00 51.47 387 GLY A N 1
ATOM 2993 C CA . GLY A 1 387 ? 7.927 11.052 -27.985 1.00 51.47 387 GLY A CA 1
ATOM 2994 C C . GLY A 1 387 ? 8.198 12.549 -28.191 1.00 51.47 387 GLY A C 1
ATOM 2995 O O . GLY A 1 387 ? 9.278 12.963 -28.606 1.00 51.47 387 GLY A O 1
ATOM 2996 N N . LEU A 1 388 ? 7.171 13.379 -27.979 1.00 48.78 388 LEU A N 1
ATOM 2997 C CA . LEU A 1 388 ? 7.165 14.807 -28.331 1.00 48.78 388 LEU A CA 1
ATOM 2998 C C . LEU A 1 388 ? 7.917 15.674 -27.302 1.00 48.78 388 LEU A C 1
ATOM 3000 O O . LEU A 1 388 ? 7.982 15.336 -26.126 1.00 48.78 388 LEU A O 1
ATOM 3004 N N . VAL A 1 389 ? 8.400 16.856 -27.712 1.00 44.12 389 VAL A N 1
ATOM 3005 C CA . VAL A 1 389 ? 9.080 17.843 -26.832 1.00 44.12 389 VAL A CA 1
ATOM 3006 C C . VAL A 1 389 ? 8.267 18.184 -25.571 1.00 44.12 389 VAL A C 1
ATOM 3008 O O . VAL A 1 389 ? 8.850 18.385 -24.514 1.00 44.12 389 VAL A O 1
ATOM 3011 N N . SER A 1 390 ? 6.932 18.155 -25.646 1.00 44.16 390 SER A N 1
ATOM 3012 C CA . SER A 1 390 ? 6.024 18.361 -24.506 1.00 44.16 390 SER A CA 1
ATOM 3013 C C . SER A 1 390 ? 5.899 17.161 -23.553 1.00 44.16 390 SER A C 1
ATOM 3015 O O . SER A 1 390 ? 5.498 17.337 -22.408 1.00 44.16 390 SER A O 1
ATOM 3017 N N . ASP A 1 391 ? 6.220 15.943 -24.002 1.00 46.25 391 ASP A N 1
ATOM 3018 C CA . ASP A 1 391 ? 6.230 14.724 -23.172 1.00 46.25 391 ASP A CA 1
ATOM 3019 C C . ASP A 1 391 ? 7.567 14.539 -22.430 1.00 46.25 391 ASP A C 1
ATOM 3021 O O . ASP A 1 391 ? 7.656 13.750 -21.489 1.00 46.25 391 ASP A O 1
ATOM 3025 N N . LEU A 1 392 ? 8.593 15.295 -22.835 1.00 48.75 392 LEU A N 1
ATOM 3026 C CA . LEU A 1 392 ? 9.961 15.273 -22.306 1.00 48.75 392 LEU A CA 1
ATOM 3027 C C . LEU A 1 392 ? 10.166 16.187 -21.081 1.00 48.75 392 LEU A C 1
ATOM 3029 O O . LEU A 1 392 ? 11.248 16.185 -20.493 1.00 48.75 392 LEU A O 1
ATOM 3033 N N . GLU A 1 393 ? 9.148 16.958 -20.682 1.00 47.88 393 GLU A N 1
ATOM 3034 C CA . GLU A 1 393 ? 9.226 17.889 -19.544 1.00 47.88 393 GLU A CA 1
ATOM 3035 C C . GLU A 1 393 ? 8.903 17.235 -18.186 1.00 47.88 393 GLU A C 1
ATOM 3037 O O . GLU A 1 393 ? 9.222 17.817 -17.154 1.00 47.88 393 GLU A O 1
ATOM 3042 N N . ASN A 1 394 ? 8.356 16.008 -18.157 1.00 61.59 394 ASN A N 1
ATOM 3043 C CA . ASN A 1 394 ? 7.870 15.365 -16.926 1.00 61.59 394 ASN A CA 1
ATOM 3044 C C . ASN A 1 394 ? 8.297 13.887 -16.785 1.00 61.59 394 ASN A C 1
ATOM 3046 O O . ASN A 1 394 ? 7.460 12.993 -16.659 1.00 61.59 394 ASN A O 1
ATOM 3050 N N . VAL A 1 395 ? 9.608 13.617 -16.789 1.00 61.31 395 VAL A N 1
ATOM 3051 C CA . VAL A 1 395 ? 10.189 12.256 -16.678 1.00 61.31 395 VAL A CA 1
ATOM 3052 C C . VAL A 1 395 ? 9.634 11.470 -15.480 1.00 61.31 395 VAL A C 1
ATOM 3054 O O . VAL A 1 395 ? 9.255 10.313 -15.634 1.00 61.31 395 VAL A O 1
ATOM 3057 N N . VAL A 1 396 ? 9.517 12.110 -14.311 1.00 61.00 396 VAL A N 1
ATOM 3058 C CA . VAL A 1 396 ? 8.950 11.494 -13.096 1.00 61.00 396 VAL A CA 1
ATOM 3059 C C . VAL A 1 396 ? 7.466 11.171 -13.280 1.00 61.00 396 VAL A C 1
ATOM 3061 O O . VAL A 1 396 ? 7.036 10.064 -12.992 1.00 61.00 396 VAL A O 1
ATOM 3064 N N . THR A 1 397 ? 6.681 12.085 -13.855 1.00 68.88 397 THR A N 1
ATOM 3065 C CA . THR A 1 397 ? 5.247 11.853 -14.093 1.00 68.88 397 THR A CA 1
ATOM 3066 C C . THR A 1 397 ? 4.992 10.722 -15.087 1.00 68.88 397 THR A C 1
ATOM 3068 O O . THR A 1 397 ? 4.010 10.000 -14.936 1.00 68.88 397 THR A O 1
ATOM 3071 N N . ASN A 1 398 ? 5.858 10.555 -16.090 1.00 71.88 398 ASN A N 1
ATOM 3072 C CA . ASN A 1 398 ? 5.775 9.425 -17.014 1.00 71.88 398 ASN A CA 1
ATOM 3073 C C . ASN A 1 398 ? 6.127 8.110 -16.308 1.00 71.88 398 ASN A C 1
ATOM 3075 O O . ASN A 1 398 ? 5.427 7.129 -16.517 1.00 71.88 398 ASN A O 1
ATOM 3079 N N . HIS A 1 399 ? 7.143 8.116 -15.440 1.00 81.75 399 HIS A N 1
ATOM 3080 C CA . HIS A 1 399 ? 7.549 6.963 -14.626 1.00 81.75 399 HIS A CA 1
ATOM 3081 C C . HIS A 1 399 ? 6.497 6.549 -13.585 1.00 81.75 399 HIS A C 1
ATOM 3083 O O . HIS A 1 399 ? 6.361 5.376 -13.253 1.00 81.75 399 HIS A O 1
ATOM 3089 N N . ASP A 1 400 ? 5.719 7.501 -13.072 1.00 81.31 400 ASP A N 1
ATOM 3090 C CA . ASP A 1 400 ? 4.631 7.253 -12.116 1.00 81.31 400 ASP A CA 1
ATOM 3091 C C . ASP A 1 400 ? 3.316 6.839 -12.800 1.00 81.31 400 ASP A C 1
ATOM 3093 O O . ASP A 1 400 ? 2.397 6.330 -12.153 1.00 81.31 400 ASP A O 1
ATOM 3097 N N . TYR A 1 401 ? 3.195 7.044 -14.116 1.00 80.81 401 TYR A N 1
ATOM 3098 C CA . TYR A 1 401 ? 1.954 6.817 -14.857 1.00 80.81 401 TYR A CA 1
ATOM 3099 C C . TYR A 1 401 ? 1.406 5.378 -14.748 1.00 80.81 401 TYR A C 1
ATOM 3101 O O . TYR A 1 401 ? 0.185 5.235 -14.616 1.00 80.81 401 TYR A O 1
ATOM 3109 N N . PRO A 1 402 ? 2.228 4.309 -14.718 1.00 85.94 402 PRO A N 1
ATOM 3110 C CA . PRO A 1 402 ? 1.735 2.949 -14.516 1.00 85.94 402 PRO A CA 1
ATOM 3111 C C . PRO A 1 402 ? 0.985 2.729 -13.205 1.00 85.94 402 PRO A C 1
ATOM 3113 O O . PRO A 1 402 ? 0.104 1.875 -13.176 1.00 85.94 402 PRO A O 1
ATOM 3116 N N . ILE A 1 403 ? 1.256 3.509 -12.148 1.00 83.19 403 ILE A N 1
ATOM 3117 C CA . ILE A 1 403 ? 0.466 3.457 -10.906 1.00 83.19 403 ILE A CA 1
ATOM 3118 C C . ILE A 1 403 ? -0.980 3.860 -11.208 1.00 83.19 403 ILE A C 1
ATOM 3120 O O . ILE A 1 403 ? -1.908 3.120 -10.887 1.00 83.19 403 ILE A O 1
ATOM 3124 N N . LYS A 1 404 ? -1.174 4.986 -11.904 1.00 74.38 404 LYS A N 1
ATOM 3125 C CA . LYS A 1 404 ? -2.502 5.488 -12.300 1.00 74.38 404 LYS A CA 1
ATOM 3126 C C . LYS A 1 404 ? -3.204 4.537 -13.258 1.00 74.38 404 LYS A C 1
ATOM 3128 O O . LYS A 1 404 ? -4.382 4.240 -13.072 1.00 74.38 404 LYS A O 1
ATOM 3133 N N . LEU A 1 405 ? -2.479 4.049 -14.264 1.00 74.88 405 LEU A N 1
ATOM 3134 C CA . LEU A 1 405 ? -3.026 3.091 -15.215 1.00 74.88 405 LEU A CA 1
ATOM 3135 C C . LEU A 1 405 ? -3.493 1.824 -14.495 1.00 74.88 405 LEU A C 1
ATOM 3137 O O . LEU A 1 405 ? -4.628 1.400 -14.693 1.00 74.88 405 LEU A O 1
ATOM 3141 N N . TYR A 1 406 ? -2.655 1.243 -13.634 1.00 81.50 406 TYR A N 1
ATOM 3142 C CA . TYR A 1 406 ? -3.011 0.021 -12.924 1.00 81.50 406 TYR A CA 1
ATOM 3143 C C . TYR A 1 406 ? -4.194 0.234 -11.970 1.00 81.50 406 TYR A C 1
ATOM 3145 O O . TYR A 1 406 ? -5.120 -0.573 -11.979 1.00 81.50 406 TYR A O 1
ATOM 3153 N N . SER A 1 407 ? -4.247 1.356 -11.241 1.00 71.69 407 SER A N 1
ATOM 3154 C CA . SER A 1 407 ? -5.419 1.743 -10.437 1.00 71.69 407 SER A CA 1
ATOM 3155 C C . SER A 1 407 ? -6.719 1.752 -11.246 1.00 71.69 407 SER A C 1
ATOM 3157 O O . SER A 1 407 ? -7.756 1.277 -10.781 1.00 71.69 407 SER A O 1
ATOM 3159 N N . ASN A 1 408 ? -6.673 2.268 -12.473 1.00 62.53 408 ASN A N 1
ATOM 3160 C CA . ASN A 1 408 ? -7.839 2.347 -13.347 1.00 62.53 408 ASN A CA 1
ATOM 3161 C C . ASN A 1 408 ? -8.209 0.985 -13.950 1.00 62.53 408 ASN A C 1
ATOM 3163 O O . ASN A 1 408 ? -9.390 0.634 -13.989 1.00 62.53 408 ASN A O 1
ATOM 3167 N N . LEU A 1 409 ? -7.212 0.184 -14.341 1.00 67.44 409 LEU A N 1
ATOM 3168 C CA . LEU A 1 409 ? -7.418 -1.192 -14.798 1.00 67.44 409 LEU A CA 1
ATOM 3169 C C . LEU A 1 409 ? -8.082 -2.043 -13.712 1.00 67.44 409 LEU A C 1
ATOM 3171 O O . LEU A 1 409 ? -9.029 -2.762 -14.008 1.00 67.44 409 LEU A O 1
ATOM 3175 N N . VAL A 1 410 ? -7.654 -1.912 -12.453 1.00 64.50 410 VAL A N 1
ATOM 3176 C CA . VAL A 1 410 ? -8.262 -2.590 -11.294 1.00 64.50 410 VAL A CA 1
ATOM 3177 C C . VAL A 1 410 ? -9.755 -2.266 -11.168 1.00 64.50 410 VAL A C 1
ATOM 3179 O O . VAL A 1 410 ? -10.557 -3.162 -10.915 1.00 64.50 410 VAL A O 1
ATOM 3182 N N . LYS A 1 411 ? -10.150 -1.011 -11.413 1.00 57.34 411 LYS A N 1
ATOM 3183 C CA . LYS A 1 411 ? -11.555 -0.560 -11.406 1.00 57.34 411 LYS A CA 1
ATOM 3184 C C . LYS A 1 411 ? -12.360 -1.014 -12.629 1.00 57.34 411 LYS A C 1
ATOM 3186 O O . LYS A 1 411 ? -13.546 -0.710 -12.730 1.00 57.34 411 LYS A O 1
ATOM 3191 N N . GLY A 1 412 ? -11.733 -1.716 -13.569 1.00 49.44 412 GLY A N 1
ATOM 3192 C CA . GLY A 1 412 ? -12.358 -2.166 -14.805 1.00 49.44 412 GLY A CA 1
ATOM 3193 C C . GLY A 1 412 ? -12.508 -1.115 -15.884 1.00 49.44 412 GLY A C 1
ATOM 3194 O O . GLY A 1 412 ? -13.267 -1.331 -16.826 1.00 49.44 412 GLY A O 1
ATOM 3195 N N . GLN A 1 413 ? -11.765 -0.013 -15.787 1.00 50.16 413 GLN A N 1
ATOM 3196 C CA . GLN A 1 413 ? -11.665 0.925 -16.896 1.00 50.16 413 GLN A CA 1
ATOM 3197 C C . GLN A 1 413 ? -10.865 0.286 -18.035 1.00 50.16 413 GLN A C 1
ATOM 3199 O O . GLN A 1 413 ? -9.781 -0.263 -17.824 1.00 50.16 413 GLN A O 1
ATOM 3204 N N . GLY A 1 414 ? -11.428 0.330 -19.241 1.00 43.59 414 GLY A N 1
ATOM 3205 C CA . GLY A 1 414 ? -10.761 -0.120 -20.456 1.00 43.59 414 GLY A CA 1
ATOM 3206 C C . GLY A 1 414 ? -9.793 0.928 -21.001 1.00 43.59 414 GLY A C 1
ATOM 3207 O O . GLY A 1 414 ? -10.016 2.126 -20.848 1.00 43.59 414 GLY A O 1
ATOM 3208 N N . TYR A 1 415 ? -8.734 0.477 -21.669 1.00 43.25 415 TYR A N 1
ATOM 3209 C CA . TYR A 1 415 ? -7.780 1.334 -22.378 1.00 43.25 415 TYR A CA 1
ATOM 3210 C C . TYR A 1 415 ? -7.493 0.731 -23.755 1.00 43.25 415 TYR A C 1
ATOM 3212 O O . TYR A 1 415 ? -7.159 -0.446 -23.838 1.00 43.25 415 TYR A O 1
ATOM 3220 N N . GLY A 1 416 ? -7.610 1.508 -24.841 1.00 37.62 416 GLY A N 1
ATOM 3221 C CA . GLY A 1 416 ? -7.396 0.985 -26.195 1.00 37.62 416 GLY A CA 1
ATOM 3222 C C . GLY A 1 416 ? -6.986 2.019 -27.251 1.00 37.62 416 GLY A C 1
ATOM 3223 O O . GLY A 1 416 ? -7.583 3.086 -27.365 1.00 37.62 416 GLY A O 1
ATOM 3224 N N . SER A 1 417 ? -5.961 1.668 -28.041 1.00 33.88 417 SER A N 1
ATOM 3225 C CA . SER A 1 417 ? -5.957 1.666 -29.521 1.00 33.88 417 SER A CA 1
ATOM 3226 C C . SER A 1 417 ? -4.612 1.124 -30.048 1.00 33.88 417 SER A C 1
ATOM 3228 O O . SER A 1 417 ? -3.556 1.408 -29.483 1.00 33.88 417 SER A O 1
ATOM 3230 N N . ARG A 1 418 ? -4.651 0.336 -31.133 1.00 35.78 418 ARG A N 1
ATOM 3231 C CA . ARG A 1 418 ? -3.502 -0.365 -31.740 1.00 35.78 418 ARG A CA 1
ATOM 3232 C C . ARG A 1 418 ? -2.660 0.514 -32.673 1.00 35.78 418 ARG A C 1
ATOM 3234 O O . ARG A 1 418 ? -1.487 0.230 -32.877 1.00 35.78 418 ARG A O 1
ATOM 3241 N N . TYR A 1 419 ? -3.218 1.591 -33.221 1.00 31.03 419 TYR A N 1
ATOM 3242 C CA . TYR A 1 419 ? -2.491 2.517 -34.087 1.00 31.03 419 TYR A CA 1
ATOM 3243 C C . TYR A 1 419 ? -3.026 3.926 -33.878 1.00 31.03 419 TYR A C 1
ATOM 3245 O O . TYR A 1 419 ? -4.200 4.211 -34.118 1.00 31.03 419 TYR A O 1
ATOM 3253 N N . GLY A 1 420 ? -2.149 4.834 -33.450 1.00 31.75 420 GLY A N 1
ATOM 3254 C CA . GLY A 1 420 ? -2.443 6.254 -33.530 1.00 31.75 420 GLY A CA 1
ATOM 3255 C C . GLY A 1 420 ? -2.885 6.593 -34.955 1.00 31.75 420 GLY A C 1
ATOM 3256 O O . GLY A 1 420 ? -2.134 6.354 -35.898 1.00 31.75 420 GLY A O 1
ATOM 3257 N N . ASN A 1 421 ? -4.080 7.183 -35.075 1.00 30.78 421 ASN A N 1
ATOM 3258 C CA . ASN A 1 421 ? -4.577 7.935 -36.234 1.00 30.78 421 ASN A CA 1
ATOM 3259 C C . ASN A 1 421 ? -5.561 7.270 -37.232 1.00 30.78 421 ASN A C 1
ATOM 3261 O O . ASN A 1 421 ? -5.523 7.605 -38.415 1.00 30.78 421 ASN A O 1
ATOM 3265 N N . SER A 1 422 ? -6.522 6.432 -36.811 1.00 31.98 422 SER A N 1
ATOM 3266 C CA . SER A 1 422 ? -7.726 6.235 -37.648 1.00 31.98 422 SER A CA 1
ATOM 3267 C C . SER A 1 422 ? -9.021 6.025 -36.858 1.00 31.98 422 SER A C 1
ATOM 3269 O O . SER A 1 422 ? -9.073 5.293 -35.876 1.00 31.98 422 SER A O 1
ATOM 3271 N N . SER A 1 423 ? -10.084 6.689 -37.308 1.00 33.72 423 SER A N 1
ATOM 3272 C CA . SER A 1 423 ? -11.437 6.700 -36.741 1.00 33.72 423 SER A CA 1
ATOM 3273 C C . SER A 1 423 ? -12.255 5.437 -37.064 1.00 33.72 423 SER A C 1
ATOM 3275 O O . SER A 1 423 ? -13.468 5.528 -37.249 1.00 33.72 423 SER A O 1
ATOM 3277 N N . SER A 1 424 ? -11.613 4.275 -37.214 1.00 31.97 424 SER A N 1
ATOM 3278 C CA . SER A 1 424 ? -12.271 3.054 -37.708 1.00 31.97 424 SER A CA 1
ATOM 3279 C C . SER A 1 424 ? -11.866 1.753 -37.009 1.00 31.97 424 SER A C 1
ATOM 3281 O O . SER A 1 424 ? -12.223 0.692 -37.510 1.00 31.97 424 SER A O 1
ATOM 3283 N N . ASP A 1 425 ? -11.152 1.801 -35.882 1.00 35.41 425 ASP A N 1
ATOM 3284 C CA . ASP A 1 425 ? -10.678 0.593 -35.191 1.00 35.41 425 ASP A CA 1
ATOM 3285 C C . ASP A 1 425 ? -11.410 0.405 -33.848 1.00 35.41 425 ASP A C 1
ATOM 3287 O O . ASP A 1 425 ? -11.308 1.245 -32.956 1.00 35.41 425 ASP A O 1
ATOM 3291 N N . THR A 1 426 ? -12.210 -0.661 -33.727 1.00 33.69 426 THR A N 1
ATOM 3292 C CA . THR A 1 426 ? -13.169 -0.896 -32.623 1.00 33.69 426 THR A CA 1
ATOM 3293 C C . THR A 1 426 ? -12.778 -2.061 -31.703 1.00 33.69 426 THR A C 1
ATOM 3295 O O . THR A 1 426 ? -13.653 -2.721 -31.147 1.00 33.69 426 THR A O 1
ATOM 3298 N N . SER A 1 427 ? -11.491 -2.384 -31.549 1.00 32.19 427 SER A N 1
ATOM 3299 C CA . SER A 1 427 ? -11.066 -3.424 -30.599 1.00 32.19 427 SER A CA 1
ATOM 3300 C C . SER A 1 427 ? -10.885 -2.842 -29.188 1.00 32.19 427 SER A C 1
ATOM 3302 O O . SER A 1 427 ? -9.834 -2.286 -28.864 1.00 32.19 427 SER A O 1
ATOM 3304 N N . GLU A 1 428 ? -11.941 -2.948 -28.380 1.00 32.72 428 GLU A N 1
ATOM 3305 C CA . GLU A 1 428 ? -12.029 -2.576 -26.959 1.00 32.72 428 GLU A CA 1
ATOM 3306 C C . GLU A 1 428 ? -11.267 -3.586 -26.064 1.00 32.72 428 GLU A C 1
ATOM 3308 O O . GLU A 1 428 ? -11.397 -4.794 -26.258 1.00 32.72 428 GLU A O 1
ATOM 3313 N N . PHE A 1 429 ? -10.504 -3.116 -25.065 1.00 32.91 429 PHE A N 1
ATOM 3314 C CA . PHE A 1 429 ? -9.934 -3.949 -23.987 1.00 32.91 429 PHE A CA 1
ATOM 3315 C C . PHE A 1 429 ? -10.649 -3.651 -22.664 1.00 32.91 429 PHE A C 1
ATOM 3317 O O . PHE A 1 429 ? -10.736 -2.493 -22.260 1.00 32.91 429 PHE A O 1
ATOM 3324 N N . THR A 1 430 ? -11.098 -4.690 -21.960 1.00 27.27 430 THR A N 1
ATOM 3325 C CA . THR A 1 430 ? -11.769 -4.618 -20.650 1.00 27.27 430 THR A CA 1
ATOM 3326 C C . THR A 1 430 ? -11.159 -5.628 -19.668 1.00 27.27 430 THR A C 1
ATOM 3328 O O . THR A 1 430 ? -11.141 -6.816 -19.958 1.00 27.27 430 THR A O 1
ATOM 3331 N N . ASN A 1 431 ? -10.695 -5.109 -18.522 1.00 26.52 431 ASN A N 1
ATOM 3332 C CA . ASN A 1 431 ? -10.439 -5.695 -17.188 1.00 26.52 431 ASN A CA 1
ATOM 3333 C C . ASN A 1 431 ? -9.713 -7.064 -16.995 1.00 26.52 431 ASN A C 1
ATOM 3335 O O . ASN A 1 431 ? -9.928 -8.040 -17.701 1.00 26.52 431 ASN A O 1
ATOM 3339 N N . ARG A 1 432 ? -8.872 -7.102 -15.940 1.00 31.47 432 ARG A N 1
ATOM 3340 C CA . ARG A 1 432 ? -8.106 -8.210 -15.316 1.00 31.47 432 ARG A CA 1
ATOM 3341 C C . ARG A 1 432 ? -7.985 -9.510 -16.122 1.00 31.47 432 ARG A C 1
ATOM 3343 O O . ARG A 1 432 ? -8.760 -10.435 -15.912 1.00 31.47 432 ARG A O 1
ATOM 3350 N N . PHE A 1 433 ? -6.920 -9.610 -16.922 1.00 35.91 433 PHE A N 1
ATOM 3351 C CA . PHE A 1 433 ? -6.270 -10.861 -17.361 1.00 35.91 433 PHE A CA 1
ATOM 3352 C C . PHE A 1 433 ? -7.187 -12.048 -17.723 1.00 35.91 433 PHE A C 1
ATOM 3354 O O . PHE A 1 433 ? -6.795 -13.197 -17.546 1.00 35.91 433 PHE A O 1
ATOM 3361 N N . ASN A 1 434 ? -8.384 -11.783 -18.251 1.00 26.50 434 ASN A N 1
ATOM 3362 C CA . ASN A 1 434 ? -9.243 -12.751 -18.914 1.00 26.50 434 ASN A CA 1
ATOM 3363 C C . ASN A 1 434 ? -10.165 -12.007 -19.883 1.00 26.50 434 ASN A C 1
ATOM 3365 O O . ASN A 1 434 ? -11.009 -11.206 -19.493 1.00 26.50 434 ASN A O 1
ATOM 3369 N N . LEU A 1 435 ? -9.962 -12.297 -21.165 1.00 30.72 435 LEU A N 1
ATOM 3370 C CA . LEU A 1 435 ? -10.769 -11.844 -22.288 1.00 30.72 435 LEU A CA 1
ATOM 3371 C C . LEU A 1 435 ? -12.211 -12.345 -22.126 1.00 30.72 435 LEU A C 1
ATOM 3373 O O . LEU A 1 435 ? -12.457 -13.496 -22.457 1.00 30.72 435 LEU A O 1
ATOM 3377 N N . GLU A 1 436 ? -13.146 -11.518 -21.644 1.00 25.23 436 GLU A N 1
ATOM 3378 C CA . GLU A 1 436 ? -14.577 -11.597 -21.994 1.00 25.23 436 GLU A CA 1
ATOM 3379 C C . GLU A 1 436 ? -15.386 -10.390 -21.442 1.00 25.23 436 GLU A C 1
ATOM 3381 O O . GLU A 1 436 ? -15.397 -10.140 -20.242 1.00 25.23 436 GLU A O 1
ATOM 3386 N N . PHE A 1 437 ? -16.114 -9.713 -22.350 1.00 26.70 437 PHE A N 1
ATOM 3387 C CA . PHE A 1 437 ? -17.191 -8.698 -22.203 1.00 26.70 437 PHE A CA 1
ATOM 3388 C C . PHE A 1 437 ? -16.922 -7.186 -22.406 1.00 26.70 437 PHE A C 1
ATOM 3390 O O . PHE A 1 437 ? -16.237 -6.528 -21.640 1.00 26.70 437 PHE A O 1
ATOM 3397 N N . SER A 1 438 ? -17.628 -6.653 -23.420 1.00 26.47 438 SER A N 1
ATOM 3398 C CA . SER A 1 438 ? -17.666 -5.280 -23.965 1.00 26.47 438 SER A CA 1
ATOM 3399 C C . SER A 1 438 ? -18.474 -4.279 -23.131 1.00 26.47 438 SER A C 1
ATOM 3401 O O . SER A 1 438 ? -19.543 -4.637 -22.629 1.00 26.47 438 SER A O 1
ATOM 3403 N N . LEU A 1 439 ? -18.028 -3.009 -23.102 1.00 26.98 439 LEU A N 1
ATOM 3404 C CA . LEU A 1 439 ? -18.877 -1.833 -22.864 1.00 26.98 439 LEU A CA 1
ATOM 3405 C C . LEU A 1 439 ? -18.414 -0.573 -23.641 1.00 26.98 439 LEU A C 1
ATOM 3407 O O . LEU A 1 439 ? -17.235 -0.252 -23.717 1.00 26.98 439 LEU A O 1
ATOM 3411 N N . SER A 1 440 ? -19.453 0.125 -24.122 1.00 27.22 440 SER A N 1
ATOM 3412 C CA . SER A 1 440 ? -19.631 1.303 -24.995 1.00 27.22 440 SER A CA 1
ATOM 3413 C C . SER A 1 440 ? -18.551 2.410 -25.095 1.00 27.22 440 SER A C 1
ATOM 3415 O O . SER A 1 440 ? -18.050 2.885 -24.077 1.00 27.22 440 SER A O 1
ATOM 3417 N N . PRO A 1 441 ? -18.361 2.984 -26.308 1.00 32.16 441 PRO A N 1
ATOM 3418 C CA . PRO A 1 441 ? -17.386 4.033 -26.612 1.00 32.16 441 PRO A CA 1
ATOM 3419 C C . PRO A 1 441 ? -17.892 5.411 -26.183 1.00 32.16 441 PRO A C 1
ATOM 3421 O O . PRO A 1 441 ? -19.003 5.759 -26.578 1.00 32.16 441 PRO A O 1
ATOM 3424 N N . ASN A 1 442 ? -17.106 6.198 -25.430 1.00 29.34 442 ASN A N 1
ATOM 3425 C CA . ASN A 1 442 ? -17.177 7.674 -25.486 1.00 29.34 442 ASN A CA 1
ATOM 3426 C C . ASN A 1 442 ? -16.096 8.488 -24.738 1.00 29.34 442 ASN A C 1
ATOM 3428 O O . ASN A 1 442 ? -16.322 9.679 -24.557 1.00 29.34 442 ASN A O 1
ATOM 3432 N N . ASP A 1 443 ? -14.911 7.963 -24.401 1.00 31.03 443 ASP A N 1
ATOM 3433 C CA . ASP A 1 443 ? -13.836 8.814 -23.850 1.00 31.03 443 ASP A CA 1
ATOM 3434 C C . ASP A 1 443 ? -12.507 8.724 -24.622 1.00 31.03 443 ASP A C 1
ATOM 3436 O O . ASP A 1 443 ? -12.124 7.698 -25.180 1.00 31.03 443 ASP A O 1
ATOM 3440 N N . ILE A 1 444 ? -11.855 9.883 -24.722 1.00 32.56 444 ILE A N 1
ATOM 3441 C CA . ILE A 1 444 ? -10.814 10.265 -25.685 1.00 32.56 444 ILE A CA 1
ATOM 3442 C C . ILE A 1 444 ? -9.412 9.790 -25.221 1.00 32.56 444 ILE A C 1
ATOM 3444 O O . ILE A 1 444 ? -9.114 9.722 -24.036 1.00 32.56 444 ILE A O 1
ATOM 3448 N N . ILE A 1 445 ? -8.555 9.472 -26.199 1.00 35.12 445 ILE A N 1
ATOM 3449 C CA . ILE A 1 445 ? -7.587 8.356 -26.279 1.00 35.12 445 ILE A CA 1
ATOM 3450 C C . ILE A 1 445 ? -6.250 8.539 -25.508 1.00 35.12 445 ILE A C 1
ATOM 3452 O O . ILE A 1 445 ? -5.469 9.443 -25.810 1.00 35.12 445 ILE A O 1
ATOM 3456 N N . GLN A 1 446 ? -5.927 7.579 -24.624 1.00 33.47 446 GLN A N 1
ATOM 3457 C CA . GLN A 1 446 ? -4.573 7.170 -24.188 1.00 33.47 446 GLN A CA 1
ATOM 3458 C C . GLN A 1 446 ? -4.343 5.710 -24.628 1.00 33.47 446 GLN A C 1
ATOM 3460 O O . GLN A 1 446 ? -5.166 4.841 -24.344 1.00 33.47 446 GLN A O 1
ATOM 3465 N N . THR A 1 447 ? -3.246 5.432 -25.337 1.00 36.22 447 THR A N 1
ATOM 3466 C CA . THR A 1 447 ? -2.934 4.111 -25.913 1.00 36.22 447 THR A CA 1
ATOM 3467 C C . THR A 1 447 ? -2.159 3.220 -24.933 1.00 36.22 447 THR A C 1
ATOM 3469 O O . THR A 1 447 ? -1.041 3.542 -24.540 1.00 36.22 447 THR A O 1
ATOM 3472 N N . VAL A 1 448 ? -2.733 2.075 -24.559 1.00 33.34 448 VAL A N 1
ATOM 3473 C CA . VAL A 1 448 ? -2.079 1.012 -23.772 1.00 33.34 448 VAL A CA 1
ATOM 3474 C C . VAL A 1 448 ? -2.028 -0.233 -24.653 1.00 33.34 448 VAL A C 1
ATOM 3476 O O . VAL A 1 448 ? -3.071 -0.680 -25.124 1.00 33.34 448 VAL A O 1
ATOM 3479 N N . SER A 1 449 ? -0.831 -0.759 -24.924 1.00 34.19 449 SER A N 1
ATOM 3480 C CA . SER A 1 449 ? -0.650 -1.988 -25.704 1.00 34.19 449 SER A CA 1
ATOM 3481 C C . SER A 1 449 ? -0.401 -3.152 -24.749 1.00 34.19 449 SER A C 1
ATOM 3483 O O . SER A 1 449 ? 0.637 -3.196 -24.092 1.00 34.19 449 SER A O 1
ATOM 3485 N N . VAL A 1 450 ? -1.349 -4.088 -24.673 1.00 34.22 450 VAL A N 1
ATOM 3486 C CA . VAL A 1 450 ? -1.215 -5.358 -23.941 1.00 34.22 450 VAL A CA 1
ATOM 3487 C C . VAL A 1 450 ? -0.827 -6.423 -24.965 1.00 34.22 450 VAL A C 1
ATOM 3489 O O . VAL A 1 450 ? -1.573 -6.643 -25.916 1.00 34.22 450 VAL A O 1
ATOM 3492 N N . ASP A 1 451 ? 0.361 -7.006 -24.815 1.00 31.33 451 ASP A N 1
ATOM 3493 C CA . ASP A 1 451 ? 0.952 -8.030 -25.686 1.00 31.33 451 ASP A CA 1
ATOM 3494 C C . ASP A 1 451 ? 0.842 -7.765 -27.198 1.00 31.33 451 ASP A C 1
ATOM 3496 O O . ASP A 1 451 ? 0.086 -8.356 -27.970 1.00 31.33 451 ASP A O 1
ATOM 3500 N N . SER A 1 452 ? 1.756 -6.929 -27.663 1.00 36.59 452 SER A N 1
ATOM 3501 C CA . SER A 1 452 ? 2.613 -7.383 -28.749 1.00 36.59 452 SER A CA 1
ATOM 3502 C C . SER A 1 452 ? 4.028 -6.981 -28.346 1.00 36.59 452 SER A C 1
ATOM 3504 O O . SER A 1 452 ? 4.317 -5.780 -28.404 1.00 36.59 452 SER A O 1
ATOM 3506 N N . PRO A 1 453 ? 4.920 -7.914 -27.935 1.00 38.78 453 PRO A N 1
ATOM 3507 C CA . PRO A 1 453 ? 6.341 -7.639 -28.105 1.00 38.78 453 PRO A CA 1
ATOM 3508 C C . PRO A 1 453 ? 6.478 -7.179 -29.549 1.00 38.78 453 PRO A C 1
ATOM 3510 O O . PRO A 1 453 ? 5.798 -7.717 -30.427 1.00 38.78 453 PRO A O 1
ATOM 3513 N N . MET A 1 454 ? 7.211 -6.097 -29.779 1.00 41.25 454 MET A N 1
ATOM 3514 C CA . MET A 1 454 ? 7.304 -5.498 -31.104 1.00 41.25 454 MET A CA 1
ATOM 3515 C C . MET A 1 454 ? 7.607 -6.603 -32.119 1.00 41.25 454 MET A C 1
ATOM 3517 O O . MET A 1 454 ? 8.715 -7.114 -32.152 1.00 41.25 454 MET A O 1
ATOM 3521 N N . SER A 1 455 ? 6.613 -7.026 -32.905 1.00 43.91 455 SER A N 1
ATOM 3522 C CA . SER A 1 455 ? 6.719 -8.239 -33.730 1.00 43.91 455 SER A CA 1
ATOM 3523 C C . SER A 1 455 ? 7.519 -7.985 -35.010 1.00 43.91 455 SER A C 1
ATOM 3525 O O . SER A 1 455 ? 7.398 -8.714 -35.993 1.00 43.91 455 SER A O 1
ATOM 3527 N N . LEU A 1 456 ? 8.232 -6.863 -35.051 1.00 45.47 456 LEU A N 1
ATOM 3528 C CA . LEU A 1 456 ? 9.034 -6.411 -36.166 1.00 45.47 456 LEU A CA 1
ATOM 3529 C C . LEU A 1 456 ? 10.475 -6.468 -35.693 1.00 45.47 456 LEU A C 1
ATOM 3531 O O . LEU A 1 456 ? 10.856 -5.700 -34.810 1.00 45.47 456 LEU A O 1
ATOM 3535 N N . GLY A 1 457 ? 11.243 -7.360 -36.311 1.00 42.88 457 GLY A N 1
ATOM 3536 C CA . GLY A 1 457 ? 12.674 -7.448 -36.085 1.00 42.88 457 GLY A CA 1
ATOM 3537 C C . GLY A 1 457 ? 13.372 -6.110 -36.329 1.00 42.88 457 GLY A C 1
ATOM 3538 O O . GLY A 1 457 ? 12.985 -5.326 -37.207 1.00 42.88 457 GLY A O 1
ATOM 3539 N N . ARG A 1 458 ? 14.385 -5.823 -35.520 1.00 47.56 458 ARG A N 1
ATOM 3540 C CA . ARG A 1 458 ? 15.137 -4.570 -35.485 1.00 47.56 458 ARG A CA 1
ATOM 3541 C C . ARG A 1 458 ? 16.588 -4.782 -35.871 1.00 47.56 458 ARG A C 1
ATOM 3543 O O . ARG A 1 458 ? 17.154 -5.845 -35.679 1.00 47.56 458 ARG A O 1
ATOM 3550 N N . SER A 1 459 ? 17.223 -3.714 -36.346 1.00 53.06 459 SER A N 1
ATOM 3551 C CA . SER A 1 459 ? 18.679 -3.649 -36.459 1.00 53.06 459 SER A CA 1
ATOM 3552 C C . SER A 1 459 ? 19.228 -2.841 -35.284 1.00 53.06 459 SER A C 1
ATOM 3554 O O . SER A 1 459 ? 18.989 -1.636 -35.204 1.00 53.06 459 SER A O 1
ATOM 3556 N N . ILE A 1 460 ? 19.948 -3.497 -34.378 1.00 51.28 460 ILE A N 1
ATOM 3557 C CA . ILE A 1 460 ? 20.541 -2.902 -33.175 1.00 51.28 460 ILE A CA 1
ATOM 3558 C C . ILE A 1 460 ? 22.062 -2.978 -33.318 1.00 51.28 460 ILE A C 1
ATOM 3560 O O . ILE A 1 460 ? 22.598 -4.048 -33.576 1.00 51.28 460 ILE A O 1
ATOM 3564 N N . ILE A 1 461 ? 22.760 -1.850 -33.182 1.00 55.94 461 ILE A N 1
ATOM 3565 C CA . ILE A 1 461 ? 24.223 -1.781 -33.299 1.00 55.94 461 ILE A CA 1
ATOM 3566 C C . ILE A 1 461 ? 24.780 -1.143 -32.025 1.00 55.94 461 ILE A C 1
ATOM 3568 O O . ILE A 1 461 ? 24.370 -0.045 -31.646 1.00 55.94 461 ILE A O 1
ATOM 3572 N N . GLY A 1 462 ? 25.692 -1.854 -31.377 1.00 48.78 462 GLY A N 1
ATOM 3573 C CA . GLY A 1 462 ? 26.460 -1.450 -30.217 1.00 48.78 462 GLY A CA 1
ATOM 3574 C C . GLY A 1 462 ? 27.567 -0.459 -30.568 1.00 48.78 462 GLY A C 1
ATOM 3575 O O . GLY A 1 462 ? 27.686 0.064 -31.675 1.00 48.78 462 GLY A O 1
ATOM 3576 N N . THR A 1 463 ? 28.364 -0.138 -29.568 1.00 46.12 463 THR A N 1
ATOM 3577 C CA . THR A 1 463 ? 29.370 0.924 -29.545 1.00 46.12 463 THR A CA 1
ATOM 3578 C C . THR A 1 463 ? 30.778 0.324 -29.457 1.00 46.12 463 THR A C 1
ATOM 3580 O O . THR A 1 463 ? 30.983 -0.859 -29.674 1.00 46.12 463 THR A O 1
ATOM 3583 N N . TYR A 1 464 ? 31.792 1.141 -29.162 1.00 46.12 464 TYR A N 1
ATOM 3584 C CA . TYR A 1 464 ? 33.184 0.687 -29.044 1.00 46.12 464 TYR A CA 1
ATOM 3585 C C . TYR A 1 464 ? 33.562 0.095 -27.669 1.00 46.12 464 TYR A C 1
ATOM 3587 O O . TYR A 1 464 ? 34.753 -0.062 -27.393 1.00 46.12 464 TYR A O 1
ATOM 3595 N N . GLY A 1 465 ? 32.601 -0.157 -26.779 1.00 43.38 465 GLY A N 1
ATOM 3596 C CA . GLY A 1 465 ? 32.859 -0.805 -25.491 1.00 43.38 465 GLY A CA 1
ATOM 3597 C C . GLY A 1 465 ? 31.758 -1.792 -25.132 1.00 43.38 465 GLY A C 1
ATOM 3598 O O . GLY A 1 465 ? 30.710 -1.761 -25.748 1.00 43.38 465 GLY A O 1
ATOM 3599 N N . ASN A 1 466 ? 31.991 -2.604 -24.099 1.00 52.88 466 ASN A N 1
ATOM 3600 C CA . ASN A 1 466 ? 31.115 -3.704 -23.679 1.00 52.88 466 ASN A CA 1
ATOM 3601 C C . ASN A 1 466 ? 29.627 -3.310 -23.610 1.00 52.88 466 ASN A C 1
ATOM 3603 O O . ASN A 1 466 ? 29.246 -2.427 -22.830 1.00 52.88 466 ASN A O 1
ATOM 3607 N N . ASN A 1 467 ? 28.793 -3.981 -24.396 1.00 42.25 467 ASN A N 1
ATOM 3608 C CA . ASN A 1 467 ? 27.373 -3.704 -24.542 1.00 42.25 467 ASN A CA 1
ATOM 3609 C C . ASN A 1 467 ? 26.505 -4.919 -24.227 1.00 42.25 467 ASN A C 1
ATOM 3611 O O . ASN A 1 467 ? 26.824 -6.037 -24.609 1.00 42.25 467 ASN A O 1
ATOM 3615 N N . ASP A 1 468 ? 25.362 -4.665 -23.590 1.00 49.56 468 ASP A N 1
ATOM 3616 C CA . ASP A 1 468 ? 24.290 -5.642 -23.423 1.00 49.56 468 ASP A CA 1
ATOM 3617 C C . ASP A 1 468 ? 23.170 -5.278 -24.408 1.00 49.56 468 ASP A C 1
ATOM 3619 O O . ASP A 1 468 ? 22.429 -4.316 -24.184 1.00 49.56 468 ASP A O 1
ATOM 3623 N N . LEU A 1 469 ? 23.075 -5.997 -25.529 1.00 49.31 469 LEU A N 1
ATOM 3624 C CA . LEU A 1 469 ? 22.053 -5.770 -26.554 1.00 49.31 469 LEU A CA 1
ATOM 3625 C C . LEU A 1 469 ? 21.010 -6.882 -26.486 1.00 49.31 469 LEU A C 1
ATOM 3627 O O . LEU A 1 469 ? 21.355 -8.061 -26.537 1.00 49.31 469 LEU A O 1
ATOM 3631 N N . ILE A 1 470 ? 19.738 -6.499 -26.395 1.00 56.72 470 ILE A N 1
ATOM 3632 C CA . ILE A 1 470 ? 18.612 -7.436 -26.375 1.00 56.72 470 ILE A CA 1
ATOM 3633 C C . ILE A 1 470 ? 17.653 -7.090 -27.516 1.00 56.72 470 ILE A C 1
ATOM 3635 O O . ILE A 1 470 ? 17.289 -5.923 -27.684 1.00 56.72 470 ILE A O 1
ATOM 3639 N N . GLY A 1 471 ? 17.306 -8.095 -28.315 1.00 52.06 471 GLY A N 1
ATOM 3640 C CA . GLY A 1 471 ? 16.372 -8.030 -29.425 1.00 52.06 471 GLY A CA 1
ATOM 3641 C C . GLY A 1 471 ? 14.919 -8.049 -28.963 1.00 52.06 471 GLY A C 1
ATOM 3642 O O . GLY A 1 471 ? 14.589 -7.758 -27.811 1.00 52.06 471 GLY A O 1
ATOM 3643 N N . THR A 1 472 ? 14.028 -8.294 -29.905 1.00 53.62 472 THR A N 1
ATOM 3644 C CA . THR A 1 472 ? 12.578 -8.257 -29.739 1.00 53.62 472 THR A CA 1
ATOM 3645 C C . THR A 1 472 ? 12.007 -9.676 -29.810 1.00 53.62 472 THR A C 1
ATOM 3647 O O . THR A 1 472 ? 12.655 -10.625 -29.394 1.00 53.62 472 THR A O 1
ATOM 3650 N N . ALA A 1 473 ? 10.750 -9.822 -30.238 1.00 57.84 473 ALA A N 1
ATOM 3651 C CA . ALA A 1 473 ? 10.164 -11.128 -30.554 1.00 57.84 473 ALA A CA 1
ATOM 3652 C C . ALA A 1 473 ? 10.039 -11.358 -32.079 1.00 57.84 473 ALA A C 1
ATOM 3654 O O . ALA A 1 473 ? 9.308 -12.247 -32.522 1.00 57.84 473 ALA A O 1
ATOM 3655 N N . GLY A 1 474 ? 10.628 -10.469 -32.888 1.00 59.47 474 GLY A N 1
ATOM 3656 C CA . GLY A 1 474 ? 10.711 -10.582 -34.345 1.00 59.47 474 GLY A CA 1
ATOM 3657 C C . GLY A 1 474 ? 12.125 -10.962 -34.789 1.00 59.47 474 GLY A C 1
ATOM 3658 O O . GLY A 1 474 ? 12.996 -11.146 -33.969 1.00 59.47 474 GLY A O 1
ATOM 3659 N N . ASN A 1 475 ? 12.373 -11.058 -36.098 1.00 73.25 475 ASN A N 1
ATOM 3660 C CA . ASN A 1 475 ? 13.687 -11.467 -36.621 1.00 73.25 475 ASN A CA 1
ATOM 3661 C C . ASN A 1 475 ? 14.712 -10.322 -36.553 1.00 73.25 475 ASN A C 1
ATOM 3663 O O . ASN A 1 475 ? 14.797 -9.503 -37.478 1.00 73.25 475 ASN A O 1
ATOM 3667 N N . ASP A 1 476 ? 15.455 -10.234 -35.458 1.00 67.06 476 ASP A N 1
ATOM 3668 C CA . ASP A 1 476 ? 16.371 -9.140 -35.165 1.00 67.06 476 ASP A CA 1
ATOM 3669 C C . ASP A 1 476 ? 17.766 -9.308 -35.799 1.00 67.06 476 ASP A C 1
ATOM 3671 O O . ASP A 1 476 ? 18.209 -10.385 -36.189 1.00 67.06 476 ASP A O 1
ATOM 3675 N N . SER A 1 477 ? 18.494 -8.199 -35.906 1.00 70.88 477 SER A N 1
ATOM 3676 C CA . SER A 1 477 ? 19.901 -8.123 -36.293 1.00 70.88 477 SER A CA 1
ATOM 3677 C C . SER A 1 477 ? 20.651 -7.295 -35.253 1.00 70.88 477 SER A C 1
ATOM 3679 O O . SER A 1 477 ? 20.651 -6.064 -35.324 1.00 70.88 477 SER A O 1
ATOM 3681 N N . LEU A 1 478 ? 21.308 -7.956 -34.303 1.00 67.75 478 LEU A N 1
ATOM 3682 C CA . LEU A 1 478 ? 22.108 -7.327 -33.251 1.00 67.75 478 LEU A CA 1
ATOM 3683 C C . LEU A 1 478 ? 23.588 -7.377 -33.618 1.00 67.75 478 LEU A C 1
ATOM 3685 O O . LEU A 1 478 ? 24.097 -8.413 -34.030 1.00 67.75 478 LEU A O 1
ATOM 3689 N N . ASP A 1 479 ? 24.298 -6.278 -33.416 1.00 70.94 479 ASP A N 1
ATOM 3690 C CA . ASP A 1 479 ? 25.745 -6.178 -33.584 1.00 70.94 479 ASP A CA 1
ATOM 3691 C C . ASP A 1 479 ? 26.352 -5.561 -32.333 1.00 70.94 479 ASP A C 1
ATOM 3693 O O . ASP A 1 479 ? 26.052 -4.414 -32.044 1.00 70.94 479 ASP A O 1
ATOM 3697 N N . GLY A 1 480 ? 27.171 -6.310 -31.598 1.00 62.59 480 GLY A N 1
ATOM 3698 C CA . GLY A 1 480 ? 27.783 -5.908 -30.330 1.00 62.59 480 GLY A CA 1
ATOM 3699 C C . GLY A 1 480 ? 28.670 -4.673 -30.427 1.00 62.59 480 GLY A C 1
ATOM 3700 O O . GLY A 1 480 ? 28.749 -3.911 -29.469 1.00 62.59 4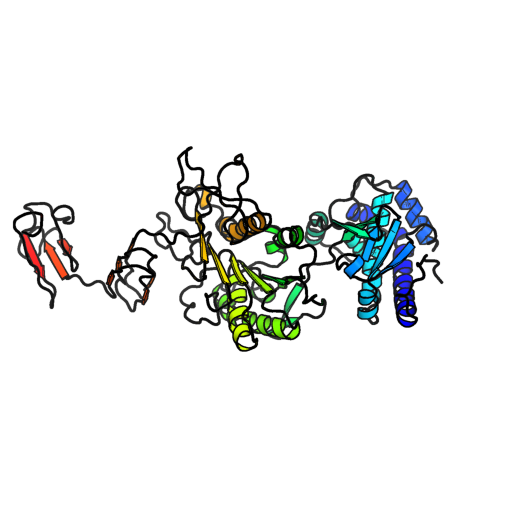80 GLY A O 1
ATOM 3701 N N . GLY A 1 481 ? 29.226 -4.379 -31.605 1.00 61.72 481 GLY A N 1
ATOM 3702 C CA . GLY A 1 481 ? 30.212 -3.314 -31.745 1.00 61.72 481 GLY A CA 1
ATOM 3703 C C . GLY A 1 481 ? 31.624 -3.835 -31.474 1.00 61.72 481 GLY A C 1
ATOM 3704 O O . GLY A 1 481 ? 31.992 -4.857 -32.034 1.00 61.72 481 GLY A O 1
ATOM 3705 N N . ASN A 1 482 ? 32.460 -3.109 -30.735 1.00 58.91 482 ASN A N 1
ATOM 3706 C CA . ASN A 1 482 ? 33.736 -3.641 -30.242 1.00 58.91 482 ASN A CA 1
ATOM 3707 C C . ASN A 1 482 ? 33.634 -3.763 -28.724 1.00 58.91 482 ASN A C 1
ATOM 3709 O O . ASN A 1 482 ? 33.292 -2.781 -28.067 1.00 58.91 482 ASN A O 1
ATOM 3713 N N . GLY A 1 483 ? 34.082 -4.870 -28.146 1.00 57.91 483 GLY A N 1
ATOM 3714 C CA . GLY A 1 483 ? 34.079 -5.029 -26.695 1.00 57.91 483 GLY A CA 1
ATOM 3715 C C . GLY A 1 483 ? 33.794 -6.462 -26.287 1.00 57.91 483 GLY A C 1
ATOM 3716 O O . GLY A 1 483 ? 33.760 -7.368 -27.107 1.00 57.91 483 GLY A O 1
ATOM 3717 N N . ASN A 1 484 ? 33.628 -6.683 -24.985 1.00 69.19 484 ASN A N 1
ATOM 3718 C CA . ASN A 1 484 ? 33.050 -7.929 -24.493 1.00 69.19 484 ASN A CA 1
ATOM 3719 C C . ASN A 1 484 ? 31.540 -7.728 -24.365 1.00 69.19 484 ASN A C 1
ATOM 3721 O O . ASN A 1 484 ? 31.082 -7.241 -23.328 1.00 69.19 484 ASN A O 1
ATOM 3725 N N . ASP A 1 485 ? 30.807 -8.085 -25.413 1.00 68.44 485 ASP A N 1
ATOM 3726 C CA . ASP A 1 485 ? 29.372 -7.825 -25.526 1.00 68.44 485 ASP A CA 1
ATOM 3727 C C . ASP A 1 485 ? 28.524 -9.043 -25.122 1.00 68.44 485 ASP A C 1
ATOM 3729 O O . ASP A 1 485 ? 28.937 -10.199 -25.261 1.00 68.44 485 ASP A O 1
ATOM 3733 N N . SER A 1 486 ? 27.319 -8.782 -24.621 1.00 65.25 486 SER A N 1
ATOM 3734 C CA . SER A 1 486 ? 26.282 -9.772 -24.336 1.00 65.25 486 SER A CA 1
ATOM 3735 C C . SER A 1 486 ? 25.100 -9.520 -25.265 1.00 65.25 486 SER A C 1
ATOM 3737 O O . SER A 1 486 ? 24.457 -8.475 -25.186 1.00 65.25 486 SER A O 1
ATOM 3739 N N . LEU A 1 487 ? 24.808 -10.474 -26.149 1.00 62.28 487 LEU A N 1
ATOM 3740 C CA . LEU A 1 487 ? 23.726 -10.373 -27.129 1.00 62.28 487 LEU A CA 1
ATOM 3741 C C . LEU A 1 487 ? 22.652 -11.416 -26.834 1.00 62.28 487 LEU A C 1
ATOM 3743 O O . LEU A 1 487 ? 22.958 -12.606 -26.751 1.00 62.28 487 LEU A O 1
ATOM 3747 N N . ASP A 1 488 ? 21.407 -10.974 -26.718 1.00 71.00 488 ASP A N 1
ATOM 3748 C CA . ASP A 1 488 ? 20.226 -11.827 -26.578 1.00 71.00 488 ASP A CA 1
ATOM 3749 C C . ASP A 1 488 ? 19.240 -11.459 -27.689 1.00 71.00 488 ASP A C 1
ATOM 3751 O O . ASP A 1 488 ? 18.751 -10.339 -27.721 1.00 71.00 488 ASP A O 1
ATOM 3755 N N . GLY A 1 489 ? 18.991 -12.354 -28.644 1.00 55.28 489 GLY A N 1
ATOM 3756 C CA . GLY A 1 489 ? 18.091 -12.077 -29.772 1.00 55.28 489 GLY A CA 1
ATOM 3757 C C . GLY A 1 489 ? 16.629 -11.914 -29.362 1.00 55.28 489 GLY A C 1
ATOM 3758 O O . GLY A 1 489 ? 15.889 -11.206 -30.034 1.00 55.28 489 GLY A O 1
ATOM 3759 N N . GLY A 1 490 ? 16.249 -12.458 -28.203 1.00 65.00 490 GLY A N 1
ATOM 3760 C CA . GLY A 1 490 ? 14.849 -12.633 -27.845 1.00 65.00 490 GLY A CA 1
ATOM 3761 C C . GLY A 1 490 ? 14.218 -13.816 -28.589 1.00 65.00 490 GLY A C 1
ATOM 3762 O O . GLY A 1 490 ? 14.866 -14.843 -28.796 1.00 65.00 490 GLY A O 1
ATOM 3763 N N . ASP A 1 491 ? 12.930 -13.705 -28.913 1.00 69.50 491 ASP A N 1
ATOM 3764 C CA . ASP A 1 491 ? 12.216 -14.712 -29.710 1.00 69.50 491 ASP A CA 1
ATOM 3765 C C . ASP A 1 491 ? 12.301 -14.333 -31.203 1.00 69.50 491 ASP A C 1
ATOM 3767 O O . ASP A 1 491 ? 12.223 -13.158 -31.533 1.00 69.50 491 ASP A O 1
ATOM 3771 N N . GLY A 1 492 ? 12.355 -15.301 -32.123 1.00 72.25 492 GLY A N 1
ATOM 3772 C CA . GLY A 1 492 ? 12.439 -15.024 -33.567 1.00 72.25 492 GLY A CA 1
ATOM 3773 C C . GLY A 1 492 ? 13.646 -15.684 -34.234 1.00 72.25 492 GLY A C 1
ATOM 3774 O O . GLY A 1 492 ? 14.406 -16.410 -33.593 1.00 72.25 492 GLY A O 1
ATOM 3775 N N . ASP A 1 493 ? 13.788 -15.493 -35.550 1.00 77.81 493 ASP A N 1
ATOM 3776 C CA . ASP A 1 493 ? 14.982 -15.918 -36.293 1.00 77.81 493 ASP A CA 1
ATOM 3777 C C . ASP A 1 493 ? 15.986 -14.756 -36.357 1.00 77.81 493 ASP A C 1
ATOM 3779 O O . ASP A 1 493 ? 15.935 -13.928 -37.273 1.00 77.81 493 ASP A O 1
ATOM 3783 N N . ASP A 1 494 ? 16.902 -14.707 -35.389 1.00 80.88 494 ASP A N 1
ATOM 3784 C CA . ASP A 1 494 ? 17.814 -13.573 -35.202 1.00 80.88 494 ASP A CA 1
ATOM 3785 C C . ASP A 1 494 ? 19.196 -13.759 -35.830 1.00 80.88 494 ASP A C 1
ATOM 3787 O O . ASP A 1 494 ? 19.708 -14.865 -36.029 1.00 80.88 494 ASP A O 1
ATOM 3791 N N . ILE A 1 495 ? 19.853 -12.628 -36.070 1.00 75.44 495 ILE A N 1
ATOM 3792 C CA . ILE A 1 495 ? 21.241 -12.539 -36.504 1.00 75.44 495 ILE A CA 1
ATOM 3793 C C . ILE A 1 495 ? 22.032 -11.766 -35.444 1.00 75.44 495 ILE A C 1
ATOM 3795 O O . ILE A 1 495 ? 21.849 -10.564 -35.276 1.00 75.44 495 ILE A O 1
ATOM 3799 N N . LEU A 1 496 ? 22.936 -12.451 -34.738 1.00 76.69 496 LEU A N 1
ATOM 3800 C CA . LEU A 1 496 ? 23.764 -11.866 -33.678 1.00 76.69 496 LEU A CA 1
ATOM 3801 C C . LEU A 1 496 ? 25.234 -11.795 -34.117 1.00 76.69 496 LEU A C 1
ATOM 3803 O O . LEU A 1 496 ? 25.867 -12.823 -34.366 1.00 76.69 496 LEU A O 1
ATOM 3807 N N . TYR A 1 497 ? 25.796 -10.590 -34.173 1.00 72.50 497 TYR A N 1
ATOM 3808 C CA . TYR A 1 497 ? 27.210 -10.338 -34.446 1.00 72.50 497 TYR A CA 1
ATOM 3809 C C . TYR A 1 497 ? 27.909 -9.907 -33.159 1.00 72.50 497 TYR A C 1
ATOM 3811 O O . TYR A 1 497 ? 27.737 -8.781 -32.720 1.00 72.50 497 TYR A O 1
ATOM 3819 N N . GLY A 1 498 ? 28.705 -10.790 -32.554 1.00 66.06 498 GLY A N 1
ATOM 3820 C CA . GLY A 1 498 ? 29.403 -10.501 -31.291 1.00 66.06 498 GLY A CA 1
ATOM 3821 C C . GLY A 1 498 ? 30.484 -9.415 -31.361 1.00 66.06 498 GLY A C 1
ATOM 3822 O O . GLY A 1 498 ? 30.891 -8.937 -30.319 1.00 66.06 498 GLY A O 1
ATOM 3823 N N . ASP A 1 499 ? 30.943 -9.050 -32.561 1.00 68.12 499 ASP A N 1
ATOM 3824 C CA . ASP A 1 499 ? 31.881 -7.953 -32.824 1.00 68.12 499 ASP A CA 1
ATOM 3825 C C . ASP A 1 499 ? 31.609 -7.383 -34.233 1.00 68.12 499 ASP A C 1
ATOM 3827 O O . ASP A 1 499 ? 31.028 -8.056 -35.099 1.00 68.12 499 ASP A O 1
ATOM 3831 N N . THR A 1 500 ? 32.135 -6.189 -34.522 1.00 59.94 500 THR A N 1
ATOM 3832 C CA . THR A 1 500 ? 32.050 -5.553 -35.847 1.00 59.94 500 THR A CA 1
ATOM 3833 C C . THR A 1 500 ? 32.966 -6.249 -36.871 1.00 59.94 500 THR A C 1
ATOM 3835 O O . THR A 1 500 ? 34.071 -5.787 -37.165 1.00 59.94 500 THR A O 1
ATOM 3838 N N . TYR A 1 501 ? 32.522 -7.349 -37.486 1.00 65.81 501 TYR A N 1
ATOM 3839 C CA . TYR A 1 501 ? 33.276 -7.988 -38.576 1.00 65.81 501 TYR A CA 1
ATOM 3840 C C . TYR A 1 501 ? 32.997 -7.318 -39.928 1.00 65.81 501 TYR A C 1
ATOM 3842 O O . TYR A 1 501 ? 31.989 -7.567 -40.594 1.00 65.81 501 TYR A O 1
ATOM 3850 N N . ILE A 1 502 ? 33.935 -6.480 -40.369 1.00 73.12 502 ILE A N 1
ATOM 3851 C CA . ILE A 1 502 ? 33.980 -5.989 -41.750 1.00 73.12 502 ILE A CA 1
ATOM 3852 C C . ILE A 1 502 ? 34.471 -7.144 -42.627 1.00 73.12 502 ILE A C 1
ATOM 3854 O O . ILE A 1 502 ? 35.623 -7.558 -42.510 1.00 73.12 502 ILE A O 1
ATOM 3858 N N . GLY A 1 503 ? 33.607 -7.668 -43.497 1.00 78.38 503 GLY A N 1
ATOM 3859 C CA . GLY A 1 503 ? 33.961 -8.737 -44.433 1.00 78.38 503 GLY A CA 1
ATO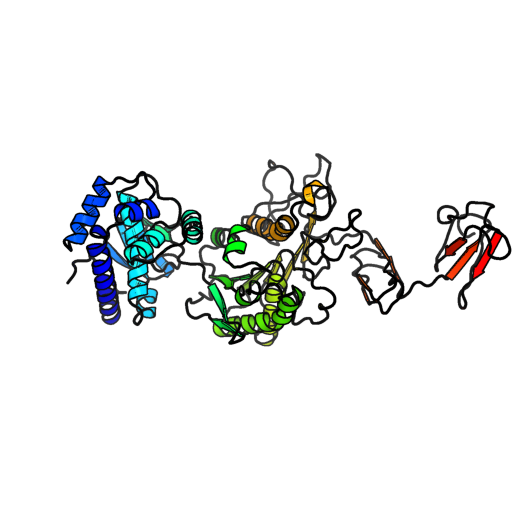M 3860 C C . GLY A 1 503 ? 34.799 -8.219 -45.602 1.00 78.38 503 GLY A C 1
ATOM 3861 O O . GLY A 1 503 ? 35.727 -8.893 -46.052 1.00 78.38 503 GLY A O 1
ATOM 3862 N N . ALA A 1 504 ? 34.511 -7.004 -46.072 1.00 88.50 504 ALA A N 1
ATOM 3863 C CA . ALA A 1 504 ? 35.272 -6.342 -47.123 1.00 88.50 504 ALA A CA 1
ATOM 3864 C C . ALA A 1 504 ? 35.079 -4.815 -47.096 1.00 88.50 504 ALA A C 1
ATOM 3866 O O . ALA A 1 504 ? 34.081 -4.331 -46.584 1.00 88.50 504 ALA A O 1
ATOM 3867 N N . THR A 1 505 ? 35.983 -4.039 -47.685 1.00 91.44 505 THR A N 1
ATOM 3868 C CA . THR A 1 505 ? 35.841 -2.588 -47.876 1.00 91.44 505 THR A CA 1
ATOM 3869 C C . THR A 1 505 ? 35.928 -2.264 -49.359 1.00 91.44 505 THR A C 1
ATOM 3871 O O . THR A 1 505 ? 36.900 -2.634 -50.018 1.00 91.44 505 THR A O 1
ATOM 3874 N N . ILE A 1 506 ? 34.922 -1.579 -49.897 1.00 92.19 506 ILE A N 1
ATOM 3875 C CA . ILE A 1 506 ? 34.907 -1.089 -51.280 1.00 92.19 506 ILE A CA 1
ATOM 3876 C C . ILE A 1 506 ? 35.388 0.362 -51.334 1.00 92.19 506 ILE A C 1
ATOM 3878 O O . ILE A 1 506 ? 35.175 1.122 -50.391 1.00 92.19 506 ILE A O 1
ATOM 3882 N N . TYR A 1 507 ? 36.011 0.745 -52.447 1.00 92.62 507 TYR A N 1
ATOM 3883 C CA . TYR A 1 507 ? 36.620 2.057 -52.649 1.00 92.62 507 TYR A CA 1
ATOM 3884 C C . TYR A 1 507 ? 36.260 2.637 -54.013 1.00 92.62 507 TYR A C 1
ATOM 3886 O O . TYR A 1 507 ? 36.209 1.930 -55.025 1.00 92.62 507 TYR A O 1
ATOM 3894 N N . GLN A 1 508 ? 36.055 3.951 -54.038 1.00 93.69 508 GLN A N 1
ATOM 3895 C CA . GLN A 1 508 ? 35.686 4.700 -55.233 1.00 93.69 508 GLN A CA 1
ATOM 3896 C C . GLN A 1 508 ? 36.827 4.751 -56.261 1.00 93.69 508 GLN A C 1
ATOM 3898 O O . GLN A 1 508 ? 36.604 4.855 -57.465 1.00 93.69 508 GLN A O 1
ATOM 3903 N N . HIS A 1 509 ? 38.079 4.702 -55.812 1.00 91.56 509 HIS A N 1
ATOM 3904 C CA . HIS A 1 509 ? 39.242 4.747 -56.693 1.00 91.56 509 HIS A CA 1
ATOM 3905 C C . HIS A 1 509 ? 40.064 3.463 -56.589 1.00 91.56 509 HIS A C 1
ATOM 3907 O O . HIS A 1 509 ? 39.885 2.640 -55.687 1.00 91.56 509 HIS A O 1
ATOM 3913 N N . GLY A 1 510 ? 40.929 3.242 -57.580 1.00 91.69 510 GLY A N 1
ATOM 3914 C CA . GLY A 1 510 ? 41.879 2.134 -57.555 1.00 91.69 510 GLY A CA 1
ATOM 3915 C C . GLY A 1 510 ? 42.903 2.307 -56.430 1.00 91.69 510 GLY A C 1
ATOM 3916 O O . GLY A 1 510 ? 43.169 3.424 -56.000 1.00 91.69 510 GLY A O 1
ATOM 3917 N N . GLY A 1 511 ? 43.488 1.203 -55.961 1.00 91.31 511 GLY A N 1
ATOM 3918 C CA . GLY A 1 511 ? 44.529 1.246 -54.926 1.00 91.31 511 GLY A CA 1
ATOM 3919 C C . GLY A 1 511 ? 44.022 1.497 -53.502 1.00 91.31 511 GLY A C 1
ATOM 3920 O O . GLY A 1 511 ? 44.828 1.847 -52.648 1.00 91.31 511 GLY A O 1
ATOM 3921 N N . TYR A 1 512 ? 42.728 1.274 -53.241 1.00 92.38 512 TYR A N 1
ATOM 3922 C CA . TYR A 1 512 ? 42.083 1.490 -51.939 1.00 92.38 512 TYR A CA 1
ATOM 3923 C C . TYR A 1 512 ? 42.004 2.971 -51.522 1.00 92.38 512 TYR A C 1
ATOM 3925 O O . TYR A 1 512 ? 42.149 3.318 -50.350 1.00 92.38 512 TYR A O 1
ATOM 3933 N N . GLU A 1 513 ? 41.776 3.856 -52.496 1.00 87.94 513 GLU A N 1
ATOM 3934 C CA . GLU A 1 513 ? 41.697 5.310 -52.308 1.00 87.94 513 GLU A CA 1
ATOM 3935 C C . GLU A 1 513 ? 40.289 5.862 -52.616 1.00 87.94 513 GLU A C 1
ATOM 3937 O O . GLU A 1 513 ? 39.451 5.203 -53.234 1.00 87.94 513 GLU A O 1
ATOM 3942 N N . GLY A 1 514 ? 40.024 7.110 -52.218 1.00 89.81 514 GLY A N 1
ATOM 3943 C CA . GLY A 1 514 ? 38.731 7.775 -52.431 1.00 89.81 514 GLY A CA 1
ATOM 3944 C C . GLY A 1 514 ? 37.690 7.461 -51.355 1.00 89.81 514 GLY A C 1
ATOM 3945 O O . GLY A 1 514 ? 38.034 7.036 -50.252 1.00 89.81 514 GLY A O 1
ATOM 3946 N N . GLN A 1 515 ? 36.411 7.712 -51.659 1.00 86.88 515 GLN A N 1
ATOM 3947 C CA . GLN A 1 515 ? 35.311 7.342 -50.761 1.00 86.88 515 GLN A CA 1
ATOM 3948 C C . GLN A 1 515 ? 35.306 5.828 -50.551 1.00 86.88 515 GLN A C 1
ATOM 3950 O O . GLN A 1 515 ? 35.426 5.071 -51.515 1.00 86.88 515 GLN A O 1
ATOM 3955 N N . ALA A 1 516 ? 35.175 5.402 -49.300 1.00 88.69 516 ALA A N 1
ATOM 3956 C CA . ALA A 1 516 ? 35.212 4.001 -48.917 1.00 88.69 516 ALA A CA 1
ATOM 3957 C C . ALA A 1 516 ? 33.928 3.619 -48.186 1.00 88.69 516 ALA A C 1
ATOM 3959 O O . ALA A 1 516 ? 33.393 4.408 -47.407 1.00 88.69 516 ALA A O 1
ATOM 3960 N N . GLN A 1 517 ? 33.467 2.392 -48.402 1.00 89.62 517 GLN A N 1
ATOM 3961 C CA . GLN A 1 517 ? 32.356 1.813 -47.659 1.00 89.62 517 GLN A CA 1
ATOM 3962 C C . GLN A 1 517 ? 32.749 0.426 -47.168 1.00 89.62 517 GLN A C 1
ATOM 3964 O O . GLN A 1 517 ? 33.169 -0.437 -47.937 1.00 89.62 517 GLN A O 1
ATOM 3969 N N . ASN A 1 518 ? 32.578 0.207 -45.870 1.00 87.31 518 ASN A N 1
ATOM 3970 C CA . ASN A 1 518 ? 32.753 -1.104 -45.268 1.00 87.31 518 ASN A CA 1
ATOM 3971 C C . ASN A 1 518 ? 31.503 -1.953 -45.520 1.00 87.31 518 ASN A C 1
ATOM 3973 O O . ASN A 1 518 ? 30.383 -1.533 -45.228 1.00 87.31 518 ASN A O 1
ATOM 3977 N N . LEU A 1 519 ? 31.714 -3.151 -46.046 1.00 81.56 519 LEU A N 1
ATOM 3978 C CA . LEU A 1 519 ? 30.721 -4.185 -46.280 1.00 81.56 519 LEU A CA 1
ATOM 3979 C C . LEU A 1 519 ? 30.915 -5.294 -45.244 1.00 81.56 519 LEU A C 1
ATOM 3981 O O . LEU A 1 519 ? 32.009 -5.830 -45.051 1.00 81.56 519 LEU A O 1
ATOM 3985 N N . ARG A 1 520 ? 29.835 -5.632 -44.551 1.00 78.19 520 ARG A N 1
ATOM 3986 C CA . ARG A 1 520 ? 29.781 -6.768 -43.627 1.00 78.19 520 ARG A CA 1
ATOM 3987 C C . ARG A 1 520 ? 29.528 -8.045 -44.429 1.00 78.19 520 ARG A C 1
ATOM 3989 O O . ARG A 1 520 ? 29.410 -8.007 -45.652 1.00 78.19 520 ARG A O 1
ATOM 3996 N N . VAL A 1 521 ? 29.475 -9.193 -43.762 1.00 76.94 521 VAL A N 1
ATOM 3997 C CA . VAL A 1 521 ? 29.015 -10.421 -44.425 1.00 76.94 521 VAL A CA 1
ATOM 3998 C C . VAL A 1 521 ? 27.552 -10.238 -44.812 1.00 76.94 521 VAL A C 1
ATOM 4000 O O . VAL A 1 521 ? 26.718 -9.938 -43.964 1.00 76.94 521 VAL A O 1
ATOM 4003 N N . GLY A 1 522 ? 27.243 -10.398 -46.093 1.00 78.44 522 GLY A N 1
ATOM 4004 C CA . GLY A 1 522 ? 25.891 -10.213 -46.595 1.00 78.44 522 GLY A CA 1
ATOM 4005 C C . GLY A 1 522 ? 25.855 -10.042 -48.104 1.00 78.44 522 GLY A C 1
ATOM 4006 O O . GLY A 1 522 ? 26.879 -10.097 -48.786 1.00 78.44 522 GLY A O 1
ATOM 4007 N N . ASN A 1 523 ? 24.646 -9.826 -48.606 1.00 83.94 523 ASN A N 1
ATOM 4008 C CA . ASN A 1 523 ? 24.370 -9.599 -50.013 1.00 83.94 523 ASN A CA 1
ATOM 4009 C C . ASN A 1 523 ? 24.052 -8.113 -50.214 1.00 83.94 523 ASN A C 1
ATOM 4011 O O . ASN A 1 523 ? 23.201 -7.570 -49.515 1.00 83.94 523 ASN A O 1
ATOM 4015 N N . TYR A 1 524 ? 24.739 -7.462 -51.154 1.00 81.81 524 TYR A N 1
ATOM 4016 C CA . TYR A 1 524 ? 24.631 -6.021 -51.399 1.00 81.81 524 TYR A CA 1
ATOM 4017 C C . TYR A 1 524 ? 24.271 -5.763 -52.860 1.00 81.81 524 TYR A C 1
ATOM 4019 O O . TYR A 1 524 ? 24.889 -6.345 -53.750 1.00 81.81 524 TYR A O 1
ATOM 4027 N N . ASP A 1 525 ? 23.291 -4.897 -53.100 1.00 85.25 525 ASP A N 1
ATOM 4028 C CA . ASP A 1 525 ? 22.973 -4.350 -54.419 1.00 85.25 525 ASP A CA 1
ATOM 4029 C C . ASP A 1 525 ? 23.270 -2.837 -54.489 1.00 85.25 525 ASP A C 1
ATOM 4031 O O . ASP A 1 525 ? 23.721 -2.225 -53.518 1.00 85.25 525 ASP A O 1
ATOM 4035 N N . LEU A 1 526 ? 23.009 -2.209 -55.641 1.00 77.88 526 LEU A N 1
ATOM 4036 C CA . LEU A 1 526 ? 23.242 -0.773 -55.847 1.00 77.88 526 LEU A CA 1
ATOM 4037 C C . LEU A 1 526 ? 22.451 0.141 -54.894 1.00 77.88 526 LEU A C 1
ATOM 4039 O O . LEU A 1 526 ? 22.847 1.288 -54.714 1.00 77.88 526 LEU A O 1
ATOM 4043 N N . GLN A 1 527 ? 21.354 -0.323 -54.287 1.00 78.25 527 GLN A N 1
ATOM 4044 C CA . GLN A 1 527 ? 20.620 0.450 -53.280 1.00 78.25 527 GLN A CA 1
ATOM 4045 C C . GLN A 1 527 ? 21.337 0.424 -51.926 1.00 78.25 527 GLN A C 1
ATOM 4047 O O . GLN A 1 527 ? 21.182 1.346 -51.126 1.00 78.25 527 GLN A O 1
ATOM 4052 N N . ASN A 1 528 ? 22.131 -0.619 -51.666 1.00 80.75 528 ASN A N 1
ATOM 4053 C CA . ASN A 1 528 ? 22.914 -0.758 -50.440 1.00 80.75 528 ASN A CA 1
ATOM 4054 C C . ASN A 1 528 ? 24.301 -0.095 -50.526 1.00 80.75 528 ASN A C 1
ATOM 4056 O O . ASN A 1 528 ? 24.934 0.134 -49.490 1.00 80.75 528 ASN A O 1
ATOM 4060 N N . LEU A 1 529 ? 24.801 0.193 -51.733 1.00 83.50 529 LEU A N 1
ATOM 4061 C CA . LEU A 1 529 ? 26.115 0.803 -51.930 1.00 83.50 529 LEU A CA 1
ATOM 4062 C C . LEU A 1 529 ? 26.039 2.338 -51.931 1.00 83.50 529 LEU A C 1
ATOM 4064 O O . LEU A 1 529 ? 25.345 2.962 -52.725 1.00 83.50 529 LEU A O 1
ATOM 4068 N N . GLN A 1 530 ? 26.814 2.956 -51.044 1.00 84.31 530 GLN A N 1
ATOM 4069 C CA . GLN A 1 530 ? 27.066 4.397 -50.982 1.00 84.31 530 GLN A CA 1
ATOM 4070 C C . GLN A 1 530 ? 28.028 4.848 -52.086 1.00 84.31 530 GLN A C 1
ATOM 4072 O O . GLN A 1 530 ? 28.006 6.005 -52.510 1.00 84.31 530 GLN A O 1
ATOM 4077 N N . ILE A 1 531 ? 28.866 3.928 -52.566 1.00 82.94 531 ILE A N 1
ATOM 4078 C CA . ILE A 1 531 ? 29.656 4.116 -53.777 1.00 82.94 531 ILE A CA 1
ATOM 4079 C C . ILE A 1 531 ? 28.738 3.779 -54.949 1.00 82.94 531 ILE A C 1
ATOM 4081 O O . ILE A 1 531 ? 28.414 2.616 -55.175 1.00 82.94 531 ILE A O 1
ATOM 4085 N N . GLY A 1 532 ? 28.268 4.818 -55.641 1.00 73.50 532 GLY A N 1
ATOM 4086 C CA . GLY A 1 532 ? 27.275 4.686 -56.704 1.00 73.50 532 GLY A CA 1
ATOM 4087 C C . GLY A 1 532 ? 27.727 3.807 -57.875 1.00 73.50 532 GLY A C 1
ATOM 4088 O O . GLY A 1 532 ? 28.908 3.476 -58.020 1.00 73.50 532 GLY A O 1
ATOM 4089 N N . ASN A 1 533 ? 26.765 3.469 -58.737 1.00 74.94 533 ASN A N 1
ATOM 4090 C CA . ASN A 1 533 ? 27.016 2.696 -59.952 1.00 74.94 533 ASN A CA 1
ATOM 4091 C C . ASN A 1 533 ? 28.176 3.293 -60.769 1.00 74.94 533 ASN A C 1
ATOM 4093 O O . ASN A 1 533 ? 28.334 4.515 -60.829 1.00 74.94 533 ASN A O 1
ATOM 4097 N N . ASP A 1 534 ? 29.000 2.428 -61.362 1.00 80.12 534 ASP A N 1
ATOM 4098 C CA . ASP A 1 534 ? 30.190 2.783 -62.155 1.00 80.12 534 ASP A CA 1
ATOM 4099 C C . ASP A 1 534 ? 31.262 3.612 -61.419 1.00 80.12 534 ASP A C 1
ATOM 4101 O O . ASP A 1 534 ? 32.171 4.157 -62.045 1.00 80.12 534 ASP A O 1
ATOM 4105 N N . SER A 1 535 ? 31.179 3.718 -60.087 1.00 84.25 535 SER A N 1
ATOM 4106 C CA . SER A 1 535 ? 32.147 4.463 -59.272 1.00 84.25 535 SER A CA 1
ATOM 4107 C C . SER A 1 535 ? 33.019 3.574 -58.386 1.00 84.25 535 SER A C 1
ATOM 4109 O O . SER A 1 535 ? 34.023 4.056 -57.881 1.00 84.25 535 SER A O 1
ATOM 4111 N N . LEU A 1 536 ? 32.680 2.300 -58.178 1.00 87.69 536 LEU A N 1
ATOM 4112 C CA . LEU A 1 536 ? 33.483 1.356 -57.391 1.00 87.69 536 LEU A CA 1
ATOM 4113 C C . LEU A 1 536 ? 34.668 0.853 -58.223 1.00 87.69 536 LEU A C 1
ATOM 4115 O O . LEU A 1 536 ? 34.476 0.248 -59.272 1.00 87.69 536 LEU A O 1
ATOM 4119 N N . SER A 1 537 ? 35.892 1.076 -57.741 1.00 91.25 537 SER A N 1
ATOM 4120 C CA . SER A 1 537 ? 37.121 0.772 -58.493 1.00 91.25 537 SER A CA 1
ATOM 4121 C C . SER A 1 537 ? 38.095 -0.169 -57.778 1.00 91.25 537 SER A C 1
ATOM 4123 O O . SER A 1 537 ? 38.986 -0.722 -58.423 1.00 91.25 537 SER A O 1
ATOM 4125 N N . SER A 1 538 ? 37.980 -0.367 -56.462 1.00 93.31 538 SER A N 1
ATOM 4126 C CA . SER A 1 538 ? 38.750 -1.406 -55.765 1.00 93.31 538 SER A CA 1
ATOM 4127 C C . SER A 1 538 ? 38.027 -1.955 -54.535 1.00 93.31 538 SER A C 1
ATOM 4129 O O . SER A 1 538 ? 37.121 -1.323 -53.998 1.00 93.31 538 SER A O 1
ATOM 4131 N N . LEU A 1 539 ? 38.409 -3.165 -54.121 1.00 93.00 539 LEU A N 1
ATOM 4132 C CA . LEU A 1 539 ? 37.817 -3.904 -53.007 1.00 93.00 539 LEU A CA 1
ATOM 4133 C C . LEU A 1 539 ? 38.918 -4.585 -52.194 1.00 93.00 539 LEU A C 1
ATOM 4135 O O . LEU A 1 539 ? 39.711 -5.347 -52.747 1.00 93.00 539 LEU A O 1
ATOM 4139 N N . GLN A 1 540 ? 38.936 -4.354 -50.886 1.00 93.81 540 GLN A N 1
ATOM 4140 C CA . GLN A 1 540 ? 39.796 -5.051 -49.937 1.00 93.81 540 GLN A CA 1
ATOM 4141 C C . GLN A 1 540 ? 38.972 -6.082 -49.165 1.00 93.81 540 GLN A C 1
ATOM 4143 O O . GLN A 1 540 ? 38.027 -5.716 -48.480 1.00 93.81 540 GLN A O 1
ATOM 4148 N N . VAL A 1 541 ? 39.319 -7.365 -49.259 1.00 92.00 541 VAL A N 1
ATOM 4149 C CA . VAL A 1 541 ? 38.633 -8.430 -48.509 1.00 92.00 541 VAL A CA 1
ATOM 4150 C C . VAL A 1 541 ? 39.387 -8.700 -47.214 1.00 92.00 541 VAL A C 1
ATOM 4152 O O . VAL A 1 541 ? 40.611 -8.869 -47.229 1.00 92.00 541 VAL A O 1
ATOM 4155 N N . SER A 1 542 ? 38.666 -8.740 -46.098 1.00 85.06 542 SER A N 1
ATOM 4156 C CA . SER A 1 542 ? 39.260 -9.028 -44.797 1.00 85.06 542 SER A CA 1
ATOM 4157 C C . SER A 1 542 ? 39.762 -10.478 -44.729 1.00 85.06 542 SER A C 1
ATOM 4159 O O . SER A 1 542 ? 39.160 -11.374 -45.330 1.00 85.06 542 SER A O 1
ATOM 4161 N N . PRO A 1 543 ? 40.858 -10.758 -43.999 1.00 80.19 543 PRO A N 1
ATOM 4162 C CA . PRO A 1 543 ? 41.370 -12.118 -43.845 1.00 80.19 543 PRO A CA 1
ATOM 4163 C C . PRO A 1 543 ? 40.296 -13.088 -43.332 1.00 80.19 543 PRO A C 1
ATOM 4165 O O . PRO A 1 543 ? 39.631 -12.807 -42.341 1.00 80.19 543 PRO A O 1
ATOM 4168 N N . GLY A 1 544 ? 40.146 -14.235 -44.000 1.00 79.69 544 GLY A N 1
ATOM 4169 C CA . GLY A 1 544 ? 39.143 -15.252 -43.654 1.00 79.69 544 GLY A CA 1
ATOM 4170 C C . GLY A 1 544 ? 37.798 -15.107 -44.373 1.00 79.69 544 GLY A C 1
ATOM 4171 O O . GLY A 1 544 ? 36.956 -15.989 -44.232 1.00 79.69 544 GLY A O 1
ATOM 4172 N N . PHE A 1 545 ? 37.614 -14.059 -45.180 1.00 81.31 545 PHE A N 1
ATOM 4173 C CA . PHE A 1 545 ? 36.391 -13.823 -45.946 1.00 81.31 545 PHE A CA 1
ATOM 4174 C C . PHE A 1 545 ? 36.595 -14.025 -47.449 1.00 81.31 545 PHE A C 1
ATOM 4176 O O . PHE A 1 545 ? 37.710 -13.983 -47.973 1.00 81.31 545 PHE A O 1
ATOM 4183 N N . GLN A 1 546 ? 35.483 -14.238 -48.150 1.00 90.62 546 GLN A N 1
ATOM 4184 C CA . GLN A 1 546 ? 35.416 -14.312 -49.603 1.00 90.62 546 GLN A CA 1
ATOM 4185 C C . GLN A 1 546 ? 34.310 -13.380 -50.090 1.00 90.62 546 GLN A C 1
ATOM 4187 O O . GLN A 1 546 ? 33.230 -13.338 -49.505 1.00 90.62 546 GLN A O 1
ATOM 4192 N N . VAL A 1 547 ? 34.572 -12.665 -51.184 1.00 90.25 547 VAL A N 1
ATOM 4193 C CA . VAL A 1 547 ? 33.562 -11.868 -51.885 1.00 90.25 547 VAL A CA 1
ATOM 4194 C C . VAL A 1 547 ? 33.336 -12.463 -53.265 1.00 90.25 547 VAL A C 1
ATOM 4196 O O . VAL A 1 547 ? 34.291 -12.795 -53.968 1.00 90.25 547 VAL A O 1
ATOM 4199 N N . THR A 1 548 ? 32.066 -12.583 -53.643 1.00 91.12 548 THR A N 1
ATOM 4200 C CA . THR A 1 548 ? 31.643 -12.910 -55.007 1.00 91.12 548 THR A CA 1
ATOM 4201 C C . THR A 1 548 ? 31.021 -11.658 -55.607 1.00 91.12 548 THR A C 1
ATOM 4203 O O . THR A 1 548 ? 30.147 -11.056 -54.988 1.00 91.12 548 THR A O 1
ATOM 4206 N N . LEU A 1 549 ? 31.502 -11.245 -56.778 1.00 87.31 549 LEU A N 1
ATOM 4207 C CA . LEU A 1 549 ? 30.991 -10.084 -57.503 1.00 87.31 549 LEU A CA 1
ATOM 4208 C C . LEU A 1 549 ? 30.101 -10.570 -58.648 1.00 87.31 549 LEU A C 1
ATOM 4210 O O . LEU A 1 549 ? 30.487 -11.494 -59.363 1.00 87.31 549 LEU A O 1
ATOM 4214 N N . TYR A 1 550 ? 28.946 -9.932 -58.812 1.00 83.25 550 TYR A N 1
ATOM 4215 C CA . TYR A 1 550 ? 27.998 -10.184 -59.897 1.00 83.25 550 TYR A CA 1
ATOM 4216 C C . TYR A 1 550 ? 27.920 -8.949 -60.796 1.00 83.25 550 TYR A C 1
ATOM 4218 O O . TYR A 1 550 ? 28.094 -7.829 -60.313 1.00 83.25 550 TYR A O 1
ATOM 4226 N N . GLU A 1 551 ? 27.710 -9.162 -62.095 1.00 79.75 551 GLU A N 1
ATOM 4227 C CA . GLU A 1 551 ? 27.615 -8.083 -63.090 1.00 79.75 551 GLU A CA 1
ATOM 4228 C C . GLU A 1 551 ? 26.271 -7.342 -62.993 1.00 79.75 551 GLU A C 1
ATOM 4230 O O . GLU A 1 551 ? 26.242 -6.117 -63.087 1.00 79.75 551 GLU A O 1
ATOM 4235 N N . ASP A 1 552 ? 25.182 -8.072 -62.720 1.00 75.56 552 ASP A N 1
ATOM 4236 C CA . ASP A 1 552 ? 23.813 -7.552 -62.677 1.00 75.56 552 ASP A CA 1
ATOM 4237 C C . ASP A 1 552 ? 23.199 -7.577 -61.263 1.00 75.56 552 ASP A C 1
ATOM 4239 O O . ASP A 1 552 ? 23.596 -8.344 -60.376 1.00 75.56 552 ASP A O 1
ATOM 4243 N N . SER A 1 553 ? 22.171 -6.748 -61.044 1.00 61.69 553 SER A N 1
ATOM 4244 C CA . SER A 1 553 ? 21.363 -6.803 -59.821 1.00 61.69 553 SER A CA 1
ATOM 4245 C C . SER A 1 553 ? 20.533 -8.096 -59.773 1.00 61.69 553 SER A C 1
ATOM 4247 O O . SER A 1 553 ? 19.912 -8.487 -60.758 1.00 61.69 553 SER A O 1
ATOM 4249 N N . GLY A 1 554 ? 20.514 -8.773 -58.618 1.00 66.62 554 GLY A N 1
ATOM 4250 C CA . GLY A 1 554 ? 19.818 -10.060 -58.437 1.00 66.62 554 GLY A CA 1
ATOM 4251 C C . GLY A 1 554 ? 20.720 -11.279 -58.202 1.00 66.62 554 GLY A C 1
ATOM 4252 O O . GLY A 1 554 ? 20.192 -12.376 -58.032 1.00 66.62 554 GLY A O 1
ATOM 4253 N N . TYR A 1 555 ? 22.044 -11.089 -58.119 1.00 72.50 555 TYR A N 1
ATOM 4254 C CA . TYR A 1 555 ? 23.037 -12.133 -57.792 1.00 72.50 555 TYR A CA 1
ATOM 4255 C C . TYR A 1 555 ? 23.072 -13.304 -58.790 1.00 72.50 555 TYR A C 1
ATOM 4257 O O . TYR A 1 555 ? 23.262 -14.457 -58.394 1.00 72.50 555 TYR A O 1
ATOM 4265 N N . THR A 1 556 ? 22.846 -13.014 -60.073 1.00 56.78 556 THR A N 1
ATOM 4266 C CA . THR A 1 556 ? 22.835 -14.000 -61.168 1.00 56.78 556 THR A CA 1
ATOM 4267 C C . THR A 1 556 ? 24.037 -13.889 -62.078 1.00 56.78 556 THR A C 1
ATOM 4269 O O . THR A 1 556 ? 24.516 -12.749 -62.266 1.00 56.78 556 THR A O 1
#

pLDDT: mean 74.5, std 19.13, range [25.23, 97.69]

Foldseek 3Di:
DQPAAEDDDPLDDPLLVVLVVVLVVVLLVLLLCLLVDPCNLVLCCLLQNDPWQPVQLCVVSVCSVVSNPVPAAHEYEDACVLLLNFQWWAFLQRRHIYGYSVSSVVCSVPSPVVNLRVQLNSQQSSNSRGDPDGQAFSSSNSRSCVSVVHDADPVNSVNRNNHPQWDWDARPNGTITGRPPDAQEWAADPVVLATDNPPDAADQVAAEEEEAEAALDFVVVLCVLANLVVLLCVVGVNYHYYYYGHCCLRPDDDPPCDPVSSLVCLLSLLCNVLVVCVVSVHDQLRYEYEAAAQGLQSQQLNQLNNCVVDPFGRNEYEYQQHFDDPPPVPDSNRGHAQNSGVWYEAEHQFDQPCCPLVVRAGAGGHDDDGTPWYKFWDDPNHRQCRDDPVSVPCSPSSSSVSSNVVSCLSNFDWADDDDPDDPPDPDIDTHDDDDDDDDDDDDDHGHIGTDDFPQDEEEAEAEQEEEEEETTQHAYEYAREHYQYHYHRHHYNYHYHRYPDQQKKWAQAPPRDHDIDGDHPDDDDQVRDPQHPPRTYDMGGDPPHDDDDDPDPPRD

Sequence (556 aa):
MTNFNIVQNSFLTTDLKTILKQALQNTSEYLSQFRFDAAYTTKLETAFGSDFNQQIANSIFDKLAQEDFSGIPTIEIVNRNDINGANGAFAIATGKIYLAADFINQNAQNVNAVAAVLLEEYGHFVDSRINTKDAAGDEGDIFARLVQGKSISQQELAVFKAEDDHATVTVDGQVVEIEQNGINRITYNNDTKQFNPLNFSIDRSQKTYFLIHGYQSSPQTFIENGNLAHSLRSIDLKANIIYVDWSSVTTGSSPSWPYISVVDEIPTVARALSNTFIDLNIDPINTEIIGHSLGAHVAGGAGYVYSPTSSNKISQVIGLDAAGVLNWMNHPNGRITKDSASNVVGIHSTNSGDQNSWLGRPGLGWYNPYGHQDIYIYKGGYLLGQGLVSDLENVVTNHDYPIKLYSNLVKGQGYGSRYGNSSSDTSEFTNRFNLEFSLSPNDIIQTVSVDSPMSLGRSIIGTYGNNDLIGTAGNDSLDGGNGNDSLDGGDGDDILYGDTYIGATIYQHGGYEGQAQNLRVGNYDLQNLQIGNDSLSSLQVSPGFQVTLYEDSGYT

Secondary structure (DSSP, 8-state):
-----B---TT--HHHHHHHHHHHHHHHHHHHHHTT-TTHHHHHHHHH-S-S-HHHHHHHHHHHTTT--TTSPEEEEE-GGGGTT-SEEEETTTTEEEEEHHHHHHTTT-HHHHHHHHHHHHHHHHHHHH-SSPPSS-HHHHHHHHHTT----HHHHHHHTT---EEEEEETTEEEEEE--S-EEEEEETTTTEEE-TT----TTS-EEEEE--TT--HHHHHHTT-HHHHHHHH-TT-EEEEEE-HHHHS-S-TT--HHHHHHHHHHHHHHHHHHHHHTT--GGGEEEEEETHHHHHHHHHHHHHGGGSSS--SEEEEESPBP-TT-TT-GGGS--GGGSSEEEEEE---S--TTSTT----SB--S--SSEEEEEEETTEETTSSSTTTTT-HHHHHHHHHHHHHHHHTT-----SSTT-TT------STTS--------S---EEEES----S--EEE--SS--EEE--SS--EEE--SSS-EEE--SSS-EEESS--EEEEEESSTTS-SSEEEEESS---TTT-SS-TT---EEEEPTT------SSTT--